Protein AF-0000000079146825 (afdb_homodimer)

Secondary structure (DSSP, 8-state):
--SS--B--GGG--TT-EEEEEETTTTEEEEEE---SS-EE-TTT--EE--HHHHHTTSPPEE-B-S--HHHHHH-SSSSSB-SS---S-HHHHHHHHHHHHHH---S--SSSS-HHHHHHHHHH-EEE---TTS----SSTTHHHHHHSTHHHHHH-S-TT----HHHHHHHHHHHHHHHHHT-TTT-SSEEE--GGGGGG-/--SS--B--GGG--TT-EEEEEETTTTEEEEEE---SS-EE-TTT--EE--HHHHHTTSPPEE-B-S--HHHHHH-SSSSSB-SS---S-HHHHHHHHHHHHHH---S--SSSS-HHHHHHHHHH-EEE---TTS----SSTTHHHHHHSTHHHHHH-S-TT----HHHHHHHHHHHHHHHHHT-TTT-SSEEE--GGGSTT-

Sequence (406 aa):
MGFLSNKIERNEIKAGDHIYTYRVVFAYSHHGIYVGDCGFRRRGSGVVISCLNCFLQNGDLYRFEYGVSKAEFFAKVRGGSCTTATSDDEADTVIHRAMYLLHNGFGNYDVFRNNCEDFALYCKTGLLIVEKEGGSGSGRSGQISSVLGVPVAAILSSPLKFVIPTPVVVTVTAGMYCITRYATDIGVRDDVVKVNVEDLQQKMGFLSNKIERNEIKAGDHIYTYRVVFAYSHHGIYVGDCGFRRRGSGVVISCLNCFLQNGDLYRFEYGVSKAEFFAKVRGGSCTTATSDDEADTVIHRAMYLLHNGFGNYDVFRNNCEDFALYCKTGLLIVEKEGGSGSGRSGQISSVLGVPVAAILSSPLKFVIPTPVVVTVTAGMYCITRYATDIGVRDDVVKVNVEDLQQK

Structure (mmCIF, N/CA/C/O backbone):
data_AF-0000000079146825-model_v1
#
loop_
_entity.id
_entity.type
_entity.pdbx_description
1 polymer 'LRAT domain-containing protein'
#
loop_
_atom_site.group_PDB
_atom_site.id
_atom_site.type_symbol
_atom_site.label_atom_id
_atom_site.label_alt_id
_atom_site.label_comp_id
_atom_site.label_asym_id
_atom_site.label_entity_id
_atom_site.label_seq_id
_atom_site.pdbx_PDB_ins_code
_atom_site.Cartn_x
_atom_site.Cartn_y
_atom_site.Cartn_z
_atom_site.occupancy
_atom_site.B_iso_or_equiv
_atom_site.auth_seq_id
_atom_site.auth_comp_id
_atom_site.auth_asym_id
_atom_site.auth_atom_id
_atom_site.pdbx_PDB_model_num
ATOM 1 N N . MET A 1 1 ? 9.586 25.734 -5.789 1 35.03 1 MET A N 1
ATOM 2 C CA . MET A 1 1 ? 8.203 25.562 -5.348 1 35.03 1 MET A CA 1
ATOM 3 C C . MET A 1 1 ? 7.816 26.641 -4.344 1 35.03 1 MET A C 1
ATOM 5 O O . MET A 1 1 ? 8.531 26.875 -3.367 1 35.03 1 MET A O 1
ATOM 9 N N . GLY A 1 2 ? 7.012 27.562 -4.773 1 42.34 2 GLY A N 1
ATOM 10 C CA . GLY A 1 2 ? 6.848 29 -4.613 1 42.34 2 GLY A CA 1
ATOM 11 C C . GLY A 1 2 ? 6.422 29.406 -3.215 1 42.34 2 GLY A C 1
ATOM 12 O O . GLY A 1 2 ? 6.016 28.562 -2.418 1 42.34 2 GLY A O 1
ATOM 13 N N . PHE A 1 3 ? 6.906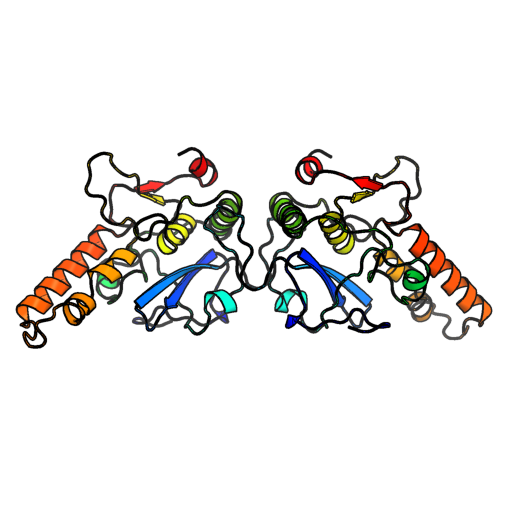 30.641 -2.775 1 52.53 3 PHE A N 1
ATOM 14 C CA . PHE A 1 3 ? 6.688 31.484 -1.61 1 52.53 3 PHE A CA 1
ATOM 15 C C . PHE A 1 3 ? 5.23 31.438 -1.163 1 52.53 3 PHE A C 1
ATOM 17 O O . PHE A 1 3 ? 4.945 31.438 0.036 1 52.53 3 PHE A O 1
ATOM 24 N N . LEU A 1 4 ? 4.27 31.188 -2.207 1 64.12 4 LEU A N 1
ATOM 25 C CA . LEU A 1 4 ? 2.871 31.422 -1.857 1 64.12 4 LEU A CA 1
ATOM 26 C C . LEU A 1 4 ? 2.074 30.109 -1.903 1 64.12 4 LEU A C 1
ATOM 28 O O . LEU A 1 4 ? 1.092 29.953 -1.175 1 64.12 4 LEU A O 1
ATOM 32 N N . SER A 1 5 ? 2.729 29.156 -2.744 1 77.69 5 SER A N 1
ATOM 33 C CA . SER A 1 5 ? 1.891 27.969 -2.877 1 77.69 5 SER A CA 1
ATOM 34 C C . SER A 1 5 ? 2.648 26.703 -2.477 1 77.69 5 SER A C 1
ATOM 36 O O . SER A 1 5 ? 3.826 26.547 -2.807 1 77.69 5 SER A O 1
ATOM 38 N N . ASN A 1 6 ? 2.129 25.844 -1.729 1 91.38 6 ASN A N 1
ATOM 39 C CA . ASN A 1 6 ? 2.693 24.562 -1.334 1 91.38 6 ASN A CA 1
ATOM 40 C C . ASN A 1 6 ? 2.52 23.5 -2.43 1 91.38 6 ASN A C 1
ATOM 42 O O . ASN A 1 6 ? 2.816 22.328 -2.219 1 91.38 6 ASN A O 1
ATOM 46 N N . LYS A 1 7 ? 2.021 23.969 -3.609 1 93.12 7 LYS A N 1
ATOM 47 C CA . LYS A 1 7 ? 1.767 23.031 -4.699 1 93.12 7 LYS A CA 1
ATOM 48 C C . LYS A 1 7 ? 3.068 22.469 -5.25 1 93.12 7 LYS A C 1
ATOM 50 O O . LYS A 1 7 ? 4.047 23.188 -5.434 1 93.12 7 LYS A O 1
ATOM 55 N N . ILE A 1 8 ? 3.125 21.172 -5.484 1 94.88 8 ILE A N 1
ATOM 56 C CA . ILE A 1 8 ? 4.316 20.531 -6.027 1 94.88 8 ILE A CA 1
ATOM 57 C C . ILE A 1 8 ? 3.924 19.609 -7.172 1 94.88 8 ILE A C 1
ATOM 59 O O . ILE A 1 8 ? 2.74 19.328 -7.375 1 94.88 8 ILE A O 1
ATOM 63 N N . GLU A 1 9 ? 4.941 19.203 -7.895 1 92.69 9 GLU A N 1
ATOM 64 C CA . GLU A 1 9 ? 4.742 18.219 -8.945 1 92.69 9 GLU A CA 1
ATOM 65 C C . GLU A 1 9 ? 5.047 16.812 -8.445 1 92.69 9 GLU A C 1
ATOM 67 O O . GLU A 1 9 ? 5.77 16.641 -7.465 1 92.69 9 GLU A O 1
ATOM 72 N N . ARG A 1 10 ? 4.484 15.852 -9.125 1 88.44 10 ARG A N 1
ATOM 73 C CA . ARG A 1 10 ? 4.621 14.453 -8.734 1 88.44 10 ARG A CA 1
ATOM 74 C C . ARG A 1 10 ? 6.086 14.047 -8.656 1 88.44 10 ARG A C 1
ATOM 76 O O . ARG A 1 10 ? 6.465 13.227 -7.82 1 88.44 10 ARG A O 1
ATOM 83 N N . ASN A 1 11 ? 6.895 14.609 -9.523 1 88.12 11 ASN A N 1
ATOM 84 C CA . ASN A 1 11 ? 8.305 14.227 -9.578 1 88.12 11 ASN A CA 1
ATOM 85 C C . ASN A 1 11 ? 9.086 14.812 -8.406 1 88.12 11 ASN A C 1
ATOM 87 O O . ASN A 1 11 ? 10.25 14.469 -8.195 1 88.12 11 ASN A O 1
ATOM 91 N N . GLU A 1 12 ? 8.461 15.648 -7.609 1 92.44 12 GLU A N 1
ATOM 92 C CA . GLU A 1 12 ? 9.141 16.297 -6.488 1 92.44 12 GLU A CA 1
ATOM 93 C C . GLU A 1 12 ? 8.844 15.57 -5.176 1 92.44 12 GLU A C 1
ATOM 95 O O . GLU A 1 12 ? 9.484 15.828 -4.16 1 92.44 12 GLU A O 1
ATOM 100 N N . ILE A 1 13 ? 7.879 14.719 -5.219 1 91.12 13 ILE A N 1
ATOM 101 C CA . ILE A 1 13 ? 7.457 14.062 -3.986 1 91.12 13 ILE A CA 1
ATOM 102 C C . ILE A 1 13 ? 8.461 12.977 -3.609 1 91.12 13 ILE A C 1
ATOM 104 O O . ILE A 1 13 ? 9.008 12.297 -4.484 1 91.12 13 ILE A O 1
ATOM 108 N N . LYS A 1 14 ? 8.75 12.844 -2.316 1 90.19 14 LYS A N 1
ATOM 109 C CA . LYS A 1 14 ? 9.656 11.836 -1.773 1 90.19 14 LYS A CA 1
ATOM 110 C C . LYS A 1 14 ? 8.969 11.008 -0.693 1 90.19 14 LYS A C 1
ATOM 112 O O . LYS A 1 14 ? 8.086 11.508 0.013 1 90.19 14 LYS A O 1
ATOM 117 N N . ALA A 1 15 ? 9.445 9.727 -0.622 1 89.25 15 ALA A N 1
ATOM 118 C CA . ALA A 1 15 ? 8.914 8.883 0.452 1 89.25 15 ALA A CA 1
ATOM 119 C C . ALA A 1 15 ? 9.062 9.57 1.807 1 89.25 15 ALA A C 1
ATOM 121 O O . ALA A 1 15 ? 10.094 10.172 2.1 1 89.25 15 ALA A O 1
ATOM 122 N N . GLY A 1 16 ? 7.996 9.516 2.594 1 93.12 16 GLY A N 1
ATOM 123 C CA . GLY A 1 16 ? 8.008 10.148 3.904 1 93.12 16 GLY A CA 1
ATOM 124 C C . GLY A 1 16 ? 7.375 11.523 3.908 1 93.12 16 GLY A C 1
ATOM 125 O O . GLY A 1 16 ? 7.113 12.094 4.973 1 93.12 16 GLY A O 1
ATOM 126 N N . ASP A 1 17 ? 7.117 12.062 2.746 1 96.06 17 ASP A N 1
ATOM 127 C CA . ASP A 1 17 ? 6.516 13.391 2.672 1 96.06 17 ASP A CA 1
ATOM 128 C C . ASP A 1 17 ? 5.09 13.383 3.219 1 96.06 17 ASP A C 1
ATOM 130 O O . ASP A 1 17 ? 4.332 12.445 2.971 1 96.06 17 ASP A O 1
ATOM 134 N N . HIS A 1 18 ? 4.777 14.43 4.023 1 97.88 18 HIS A N 1
ATOM 135 C CA . HIS A 1 18 ? 3.395 14.789 4.316 1 97.88 18 HIS A CA 1
ATOM 136 C C . HIS A 1 18 ? 2.77 15.562 3.164 1 97.88 18 HIS A C 1
ATOM 138 O O . HIS A 1 18 ? 3.127 16.719 2.924 1 97.88 18 HIS A O 1
ATOM 144 N N . ILE A 1 19 ? 1.828 14.93 2.479 1 96.62 19 ILE A N 1
ATOM 145 C CA . ILE A 1 19 ? 1.201 15.555 1.32 1 96.62 19 ILE A CA 1
ATOM 146 C C . ILE A 1 19 ? -0.271 15.828 1.616 1 96.62 19 ILE A C 1
ATOM 148 O O . ILE A 1 19 ? -0.838 15.266 2.555 1 96.62 19 ILE A O 1
ATOM 152 N N . TYR A 1 20 ? -0.881 16.75 0.874 1 94.69 20 TYR A N 1
ATOM 153 C CA . TYR A 1 20 ? -2.312 17 1.01 1 94.69 20 TYR A CA 1
ATOM 154 C C . TYR A 1 20 ? -2.906 17.5 -0.301 1 94.69 20 TYR A C 1
ATOM 156 O O . TYR A 1 20 ? -2.174 17.797 -1.246 1 94.69 20 TYR A O 1
ATOM 164 N N . THR A 1 21 ? -4.141 17.391 -0.436 1 93.75 21 THR A N 1
ATOM 165 C CA . THR A 1 21 ? -4.926 17.859 -1.566 1 93.75 21 THR A CA 1
ATOM 166 C C . THR A 1 21 ? -6.242 18.469 -1.089 1 93.75 21 THR A C 1
ATOM 168 O O . THR A 1 21 ? -6.754 18.109 -0.029 1 93.75 21 THR A O 1
ATOM 171 N N . TYR A 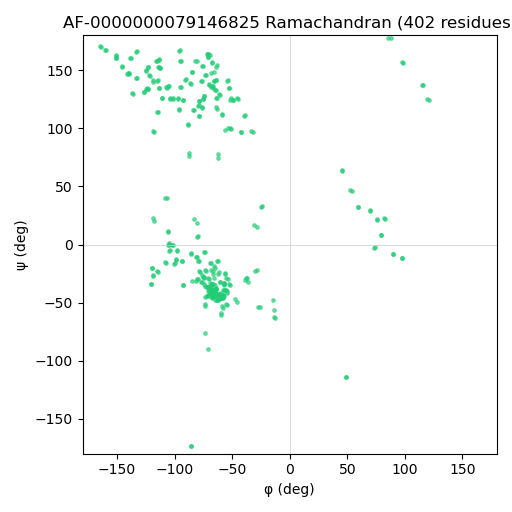1 22 ? -6.66 19.453 -1.813 1 89 22 TYR A N 1
ATOM 172 C CA . TYR A 1 22 ? -7.93 20.078 -1.464 1 89 22 TYR A CA 1
ATOM 173 C C . TYR A 1 22 ? -9.102 19.328 -2.102 1 89 22 TYR A C 1
ATOM 175 O O . TYR A 1 22 ? -9 18.859 -3.234 1 89 22 TYR A O 1
ATOM 183 N N . ARG A 1 23 ? -10.109 19.203 -1.266 1 83.44 23 ARG A N 1
ATOM 184 C CA . ARG A 1 23 ? -11.32 18.547 -1.73 1 83.44 23 ARG A CA 1
ATOM 185 C C . ARG A 1 23 ? -12.5 19.5 -1.745 1 83.44 23 ARG A C 1
ATOM 187 O O . ARG A 1 23 ? -12.531 20.469 -0.981 1 83.44 23 ARG A O 1
ATOM 194 N N . VAL A 1 24 ? -13.539 19.078 -2.619 1 78.19 24 VAL A N 1
ATOM 195 C CA . VAL A 1 24 ? -14.82 19.781 -2.729 1 78.19 24 VAL A CA 1
ATOM 196 C C . VAL A 1 24 ? -14.578 21.281 -2.811 1 78.19 24 VAL A C 1
ATOM 198 O O . VAL A 1 24 ? -15.094 22.047 -1.986 1 78.19 24 VAL A O 1
ATOM 201 N N . VAL A 1 25 ? -13.93 21.75 -3.836 1 72.75 25 VAL A N 1
ATOM 202 C CA . VAL A 1 25 ? -13.656 23.156 -4.141 1 72.75 25 VAL A CA 1
ATOM 203 C C . VAL A 1 25 ? -13.008 23.828 -2.936 1 72.75 25 VAL A C 1
ATOM 205 O O . VAL A 1 25 ? -13.508 24.844 -2.441 1 72.75 25 VAL A O 1
ATOM 208 N N . PHE A 1 26 ? -12.016 23.203 -2.33 1 71.94 26 PHE A N 1
ATOM 209 C CA . PHE A 1 26 ? -11.141 23.75 -1.299 1 71.94 26 PHE A CA 1
ATOM 210 C C . PHE A 1 26 ? -11.859 23.812 0.044 1 71.94 26 PHE A C 1
ATOM 212 O O . PHE A 1 26 ? -11.445 24.547 0.94 1 71.94 26 PHE A O 1
ATOM 219 N N . ALA A 1 27 ? -12.922 23.016 0.206 1 78.25 27 ALA A N 1
ATOM 220 C CA . ALA A 1 27 ? -13.664 23 1.46 1 78.25 27 ALA A CA 1
ATOM 221 C C . ALA A 1 27 ? -12.859 22.344 2.576 1 78.25 27 ALA A C 1
ATOM 223 O O . ALA A 1 27 ? -12.922 22.781 3.73 1 78.25 27 ALA A O 1
ATOM 224 N N . TYR A 1 28 ? -12.18 21.406 2.229 1 83.31 28 TYR A N 1
ATOM 225 C CA . TYR A 1 28 ? -11.305 20.797 3.225 1 83.31 28 TYR A CA 1
ATOM 226 C C . TYR A 1 28 ? -10.07 20.188 2.566 1 83.31 28 TYR A C 1
ATOM 228 O O . TYR A 1 28 ? -10.016 20.062 1.341 1 83.31 28 TYR A O 1
ATOM 236 N N . SER A 1 29 ? -9.094 19.953 3.365 1 89 29 SER A N 1
ATOM 237 C CA . SER A 1 29 ? -7.879 19.297 2.877 1 89 29 SER A CA 1
ATOM 238 C C . SER A 1 29 ? -7.785 17.859 3.363 1 89 29 SER A C 1
ATOM 240 O O . SER A 1 29 ? -8.172 17.562 4.492 1 89 29 SER A O 1
ATOM 242 N N . HIS A 1 30 ? -7.449 17 2.471 1 91.81 30 HIS A N 1
ATOM 243 C CA . HIS A 1 30 ? -7.18 15.602 2.775 1 91.81 30 HIS A CA 1
ATOM 244 C C . HIS A 1 30 ? -5.68 15.328 2.838 1 91.81 30 HIS A C 1
ATOM 246 O O . HIS A 1 30 ? -4.938 15.695 1.921 1 91.81 30 HIS A O 1
ATOM 252 N N . HIS A 1 31 ? -5.211 14.758 3.953 1 94.88 31 HIS A N 1
ATOM 253 C CA . HIS A 1 31 ? -3.787 14.609 4.23 1 94.88 31 HIS A CA 1
ATOM 254 C C . HIS A 1 31 ? -3.375 13.148 4.238 1 94.88 31 HIS A C 1
ATOM 256 O O . HIS A 1 31 ? -4.188 12.266 4.547 1 94.88 31 HIS A O 1
ATOM 262 N N . GLY A 1 32 ? -2.1 12.898 3.916 1 94.75 32 GLY A N 1
ATOM 263 C CA . GLY A 1 32 ? -1.517 11.57 3.963 1 94.75 32 GLY A CA 1
ATOM 264 C C . GLY A 1 32 ? -0 11.578 3.928 1 94.75 32 GLY A C 1
ATOM 265 O O . GLY A 1 32 ? 0.615 12.641 3.789 1 94.75 32 GLY A O 1
ATOM 266 N N . ILE A 1 33 ? 0.61 10.398 4.172 1 95.31 33 ILE A N 1
ATOM 267 C CA . ILE A 1 33 ? 2.049 10.188 4.059 1 95.31 33 ILE A CA 1
ATOM 268 C C . ILE A 1 33 ? 2.361 9.43 2.771 1 95.31 33 ILE A C 1
ATOM 270 O O . ILE A 1 33 ? 1.775 8.375 2.506 1 95.31 33 ILE A O 1
ATOM 274 N N . TYR A 1 34 ? 3.229 10.023 2.02 1 92.31 34 TYR A N 1
ATOM 275 C CA . TYR A 1 34 ? 3.662 9.352 0.802 1 92.31 34 TYR A CA 1
ATOM 276 C C . TYR A 1 34 ? 4.711 8.289 1.109 1 92.31 34 TYR A C 1
ATOM 278 O O . TYR A 1 34 ? 5.77 8.594 1.664 1 92.31 34 TYR A O 1
ATOM 286 N N . VAL A 1 35 ? 4.41 7.066 0.787 1 87.5 35 VAL A N 1
ATOM 287 C CA . VAL A 1 35 ? 5.32 5.988 1.152 1 87.5 35 VAL A CA 1
ATOM 288 C C . VAL A 1 35 ? 6.09 5.52 -0.081 1 87.5 35 VAL A C 1
ATOM 290 O O . VAL A 1 35 ? 6.988 4.68 0.021 1 87.5 35 VAL A O 1
ATOM 293 N N . GLY A 1 36 ? 5.832 6.129 -1.273 1 76.62 36 GLY A N 1
ATOM 294 C CA . GLY A 1 36 ? 6.523 5.766 -2.502 1 76.62 36 GLY A CA 1
ATOM 295 C C . GLY A 1 36 ? 5.602 5.18 -3.555 1 76.62 36 GLY A C 1
ATOM 296 O O . GLY A 1 36 ? 4.547 4.633 -3.23 1 76.62 36 GLY A O 1
ATOM 297 N N . ASP A 1 37 ? 5.82 5.629 -4.816 1 63.34 37 ASP A N 1
ATOM 298 C CA . ASP A 1 37 ? 5.039 5.098 -5.93 1 63.34 37 ASP A CA 1
ATOM 299 C C . ASP A 1 37 ? 5.227 3.59 -6.066 1 63.34 37 ASP A C 1
ATOM 301 O O . ASP A 1 37 ? 4.254 2.85 -6.234 1 63.34 37 ASP A O 1
ATOM 305 N N . CYS A 1 38 ? 6.543 3.326 -6.297 1 58.41 38 CYS A N 1
ATOM 306 C CA . CYS A 1 38 ? 6.867 1.956 -6.672 1 58.41 38 CYS A CA 1
ATOM 307 C C . CYS A 1 38 ? 6.988 1.066 -5.441 1 58.41 38 CYS A C 1
ATOM 309 O O . CYS A 1 38 ? 7.531 -0.037 -5.516 1 58.41 38 CYS A O 1
ATOM 311 N N . GLY A 1 39 ? 6.355 1.521 -4.316 1 62.41 39 GLY A N 1
ATOM 312 C CA . GLY A 1 39 ? 6.133 0.417 -3.398 1 62.41 39 GLY A CA 1
ATOM 313 C C . GLY A 1 39 ? 6.797 0.621 -2.049 1 62.41 39 GLY A C 1
ATOM 314 O O . GLY A 1 39 ? 7.75 1.391 -1.93 1 62.41 39 GLY A O 1
ATOM 315 N N . PHE A 1 40 ? 6.16 0.566 -1.077 1 65.12 40 PHE A N 1
ATOM 316 C CA . PHE A 1 40 ? 6.699 0.461 0.273 1 65.12 40 PHE A CA 1
ATOM 317 C C . PHE A 1 40 ? 7.184 -0.956 0.554 1 65.12 40 PHE A C 1
ATOM 319 O O . PHE A 1 40 ? 6.551 -1.929 0.136 1 65.12 40 PHE A O 1
ATOM 326 N N . ARG A 1 41 ? 8.562 -1.045 0.807 1 64.25 41 ARG A N 1
ATOM 327 C CA . ARG A 1 41 ? 9.133 -2.309 1.258 1 64.25 41 ARG A CA 1
ATOM 328 C C . ARG A 1 41 ? 9.672 -2.189 2.68 1 64.25 41 ARG A C 1
ATOM 330 O O . ARG A 1 41 ? 10.43 -1.265 2.986 1 64.25 41 ARG A O 1
ATOM 337 N N . ARG A 1 42 ? 9 -2.918 3.539 1 62.69 42 ARG A N 1
ATOM 338 C CA . ARG A 1 42 ? 9.703 -3.041 4.812 1 62.69 42 ARG A CA 1
ATOM 339 C C . ARG A 1 42 ? 11.031 -3.771 4.645 1 62.69 42 ARG A C 1
ATOM 341 O O . ARG A 1 42 ? 11.086 -4.816 3.994 1 62.69 42 ARG A O 1
ATOM 348 N N . ARG A 1 43 ? 12.023 -3.145 5.098 1 62.41 43 ARG A N 1
ATOM 349 C CA . ARG A 1 43 ? 13.352 -3.738 4.988 1 62.41 43 ARG A CA 1
ATOM 350 C C . ARG A 1 43 ? 13.352 -5.18 5.488 1 62.41 43 ARG A C 1
ATOM 352 O O . ARG A 1 43 ? 12.859 -5.461 6.586 1 62.41 43 ARG A O 1
ATOM 359 N N . GLY A 1 44 ? 13.789 -6.07 4.648 1 67.31 44 GLY A N 1
ATOM 360 C CA . GLY A 1 44 ? 13.984 -7.461 5.027 1 67.31 44 GLY A CA 1
ATOM 361 C C . GLY A 1 44 ? 12.75 -8.32 4.812 1 67.31 44 GLY A C 1
ATOM 362 O O . GLY A 1 44 ? 12.789 -9.539 5.008 1 67.31 44 GLY A O 1
ATOM 363 N N . SER A 1 45 ? 11.656 -7.684 4.488 1 72.81 45 SER A N 1
ATOM 364 C CA . SER A 1 45 ? 10.445 -8.492 4.355 1 72.81 45 SER A CA 1
ATOM 365 C C . SER A 1 45 ? 10.453 -9.289 3.053 1 72.81 45 SER A C 1
ATOM 367 O O . SER A 1 45 ? 9.867 -10.367 2.979 1 72.81 45 SER A O 1
ATOM 369 N N . GLY A 1 46 ? 11.102 -8.844 2.039 1 80.81 46 GLY A N 1
ATOM 370 C CA . GLY A 1 46 ? 11.07 -9.453 0.719 1 80.81 46 GLY A CA 1
ATOM 371 C C . GLY A 1 46 ? 9.773 -9.211 -0.023 1 80.81 46 GLY A C 1
ATOM 372 O O . GLY A 1 46 ? 9.578 -9.711 -1.133 1 80.81 46 GLY A O 1
ATOM 373 N N . VAL A 1 47 ? 8.844 -8.531 0.629 1 87.62 47 VAL A N 1
ATOM 374 C CA . VAL A 1 47 ? 7.543 -8.227 0.048 1 87.62 47 VAL A CA 1
ATOM 375 C C . VAL A 1 47 ? 7.41 -6.723 -0.159 1 87.62 47 VAL A C 1
ATOM 377 O O . VAL A 1 47 ? 7.816 -5.934 0.698 1 87.62 47 VAL A O 1
ATOM 380 N N . VAL A 1 48 ? 6.926 -6.344 -1.312 1 83.06 48 VAL A N 1
ATOM 381 C CA . VAL A 1 48 ? 6.789 -4.934 -1.657 1 83.06 48 VAL A CA 1
ATOM 382 C C . VAL A 1 48 ? 5.332 -4.625 -2.002 1 83.06 48 VAL A C 1
ATOM 384 O O . VAL A 1 48 ? 4.66 -5.422 -2.654 1 83.06 48 VAL A O 1
ATOM 387 N N . ILE A 1 49 ? 4.828 -3.531 -1.449 1 83 49 ILE A N 1
ATOM 388 C CA . ILE A 1 49 ? 3.531 -3.033 -1.896 1 83 49 ILE A CA 1
ATOM 389 C C . ILE A 1 49 ? 3.732 -1.92 -2.922 1 83 49 ILE A C 1
ATOM 391 O O . ILE A 1 49 ? 4.578 -1.041 -2.738 1 83 49 ILE A O 1
ATOM 395 N N . SER A 1 50 ? 3.121 -2.078 -4.066 1 79.75 50 SER A N 1
ATOM 396 C CA . SER A 1 50 ? 3.285 -1.126 -5.16 1 79.75 50 SER A CA 1
ATOM 397 C C . SER A 1 50 ? 1.959 -0.851 -5.863 1 79.75 50 SER A C 1
ATOM 399 O O . SER A 1 50 ? 0.978 -1.564 -5.645 1 79.75 50 SER A O 1
ATOM 401 N N . CYS A 1 51 ? 1.897 0.239 -6.566 1 75.88 51 CYS A N 1
ATOM 402 C CA . CYS A 1 51 ? 0.712 0.472 -7.387 1 75.88 51 CYS A CA 1
ATOM 403 C C . CYS A 1 51 ? 0.683 -0.468 -8.586 1 75.88 51 CYS A C 1
ATOM 405 O O . CYS A 1 51 ? 1.708 -1.041 -8.953 1 75.88 51 CYS A O 1
ATOM 407 N N . LEU A 1 52 ? -0.543 -0.544 -9.172 1 82.69 52 LEU A N 1
ATOM 408 C CA . LEU A 1 52 ? -0.747 -1.499 -10.258 1 82.69 52 LEU A CA 1
ATOM 409 C C . LEU A 1 52 ? 0.123 -1.151 -11.461 1 82.69 52 LEU A C 1
ATOM 411 O O . LEU A 1 52 ? 0.699 -2.039 -12.094 1 82.69 52 LEU A O 1
ATOM 415 N N . ASN A 1 53 ? 0.3 0.119 -11.75 1 79.62 53 ASN A N 1
ATOM 416 C CA . ASN A 1 53 ? 1.094 0.534 -12.898 1 79.62 53 ASN A CA 1
ATOM 417 C C . ASN A 1 53 ? 2.562 0.158 -12.734 1 79.62 53 ASN A C 1
ATOM 419 O O . ASN A 1 53 ? 3.199 -0.316 -13.68 1 79.62 53 ASN A O 1
ATOM 423 N N . CYS A 1 54 ? 3.08 0.359 -11.555 1 78.44 54 CYS A N 1
ATOM 424 C CA . CYS A 1 54 ? 4.469 0.005 -11.289 1 78.44 54 CYS A CA 1
ATOM 425 C C . CYS A 1 54 ? 4.668 -1.505 -11.336 1 78.44 54 CYS A C 1
ATOM 427 O O . CYS A 1 54 ? 5.691 -1.988 -11.812 1 78.44 54 CYS A O 1
ATOM 429 N N . PHE A 1 55 ? 3.707 -2.229 -10.82 1 87.69 55 PHE A N 1
ATOM 430 C CA . PHE A 1 55 ? 3.75 -3.686 -10.852 1 87.69 55 PHE A CA 1
ATOM 431 C C . PHE A 1 55 ? 3.777 -4.195 -12.281 1 87.69 55 PHE A C 1
ATOM 433 O O . PHE A 1 55 ? 4.574 -5.074 -12.617 1 87.69 55 PHE A O 1
ATOM 440 N N . LEU A 1 56 ? 2.928 -3.623 -13.133 1 89.06 56 LEU A N 1
ATOM 441 C CA . LEU A 1 56 ? 2.766 -4.117 -14.492 1 89.06 56 LEU A CA 1
ATOM 442 C C . LEU A 1 56 ? 3.889 -3.613 -15.391 1 89.06 56 LEU A C 1
ATOM 444 O O . LEU A 1 56 ? 4.258 -4.277 -16.359 1 89.06 56 LEU A O 1
ATOM 448 N N . GLN A 1 57 ? 4.402 -2.381 -15.016 1 83 57 GLN A N 1
ATOM 449 C CA . GLN A 1 57 ? 5.328 -1.694 -15.914 1 83 57 GLN A CA 1
ATOM 450 C C . GLN A 1 57 ? 4.781 -1.646 -17.344 1 83 57 GLN A C 1
ATOM 452 O O . GLN A 1 57 ? 3.705 -1.096 -17.578 1 83 57 GLN A O 1
ATOM 457 N N . ASN A 1 58 ? 5.371 -2.293 -18.312 1 83.56 58 ASN A N 1
ATOM 458 C CA . ASN A 1 58 ? 4.895 -2.264 -19.688 1 83.56 58 ASN A CA 1
ATOM 459 C C . ASN A 1 58 ? 4.219 -3.576 -20.078 1 83.56 58 ASN A C 1
ATOM 461 O O . ASN A 1 58 ? 3.973 -3.828 -21.25 1 83.56 58 ASN A O 1
ATOM 465 N N . GLY A 1 59 ? 3.971 -4.367 -19.109 1 89.12 59 GLY A N 1
ATOM 466 C CA . GLY A 1 59 ? 3.389 -5.664 -19.406 1 89.12 59 GLY A CA 1
ATOM 467 C C . GLY A 1 59 ? 1.878 -5.688 -19.266 1 89.12 59 GLY A C 1
ATOM 468 O O . GLY A 1 59 ? 1.286 -4.758 -18.719 1 89.12 59 GLY A O 1
ATOM 469 N N . ASP A 1 60 ? 1.255 -6.766 -19.797 1 91.88 60 ASP A N 1
ATOM 470 C CA . ASP A 1 60 ? -0.184 -6.988 -19.688 1 91.88 60 ASP A CA 1
ATOM 471 C C . ASP A 1 60 ? -0.549 -7.59 -18.328 1 91.88 60 ASP A C 1
ATOM 473 O O . ASP A 1 60 ? 0.312 -8.125 -17.641 1 91.88 60 ASP A O 1
ATOM 477 N N . LEU A 1 61 ? -1.813 -7.391 -18 1 94.25 61 LEU A N 1
ATOM 478 C CA . LEU A 1 61 ? -2.363 -7.895 -16.75 1 94.25 61 LEU A CA 1
ATOM 479 C C . LEU A 1 61 ? -2.986 -9.273 -16.938 1 94.25 61 LEU A C 1
ATOM 481 O O . LEU A 1 61 ? -3.805 -9.469 -17.844 1 94.25 61 LEU A O 1
ATOM 485 N N . TYR A 1 62 ? -2.555 -10.234 -16.172 1 95.12 62 TYR A N 1
ATOM 486 C CA . TYR A 1 62 ? -3.115 -11.578 -16.188 1 95.12 62 TYR A CA 1
ATOM 487 C C . TYR A 1 62 ? -3.617 -11.984 -14.812 1 95.12 62 TYR A C 1
ATOM 489 O O . TYR A 1 62 ? -3.117 -11.5 -13.797 1 95.12 62 TYR A O 1
ATOM 497 N N . ARG A 1 63 ? -4.578 -12.844 -14.797 1 96.94 63 ARG A N 1
ATOM 498 C CA . ARG A 1 63 ? -5.078 -13.422 -13.555 1 96.94 63 ARG A CA 1
ATOM 499 C C . ARG A 1 63 ? -4.715 -14.906 -13.453 1 96.94 63 ARG A C 1
ATOM 501 O O . ARG A 1 63 ? -4.945 -15.672 -14.391 1 96.94 63 ARG A O 1
ATOM 508 N N . PHE A 1 64 ? -4.086 -15.258 -12.359 1 96.56 64 PHE A N 1
ATOM 509 C CA . PHE A 1 64 ? -3.74 -16.656 -12.102 1 96.56 64 PHE A CA 1
ATOM 510 C C . PHE A 1 64 ? -4.988 -17.469 -11.805 1 96.56 64 PHE A C 1
ATOM 512 O O . PHE A 1 64 ? -5.875 -17.016 -11.07 1 96.56 64 PHE A O 1
ATOM 519 N N . GLU A 1 65 ? -5.094 -18.688 -12.352 1 95.31 65 GLU A N 1
ATOM 520 C CA . GLU A 1 65 ? -6.305 -19.484 -12.227 1 95.31 65 GLU A CA 1
ATOM 521 C C . GLU A 1 65 ? -6.102 -20.625 -11.234 1 95.31 65 GLU A C 1
ATOM 523 O O . GLU A 1 65 ? -5.066 -21.297 -11.25 1 95.31 65 GLU A O 1
ATOM 528 N N . TYR A 1 66 ? -7.105 -20.797 -10.406 1 96.38 66 TYR A N 1
ATOM 529 C CA . TYR A 1 66 ? -7.086 -21.844 -9.398 1 96.38 66 TYR A CA 1
ATOM 530 C C . TYR A 1 66 ? -8.141 -22.906 -9.703 1 96.38 66 TYR A C 1
ATOM 532 O O . TYR A 1 66 ? -9.156 -22.625 -10.328 1 96.38 66 TYR A O 1
ATOM 540 N N . GLY A 1 67 ? -7.867 -24.109 -9.258 1 95.62 67 GLY A N 1
ATOM 541 C CA . GLY A 1 67 ? -8.828 -25.188 -9.359 1 95.62 67 GLY A CA 1
ATOM 542 C C . GLY A 1 67 ? -9.055 -25.656 -10.789 1 95.62 67 GLY A C 1
ATOM 543 O O . GLY A 1 67 ? -10.156 -26.078 -11.141 1 95.62 67 GLY A O 1
ATOM 544 N N . VAL A 1 68 ? -8.094 -25.531 -11.609 1 94.44 68 VAL A N 1
ATOM 545 C CA . VAL A 1 68 ? -8.266 -25.953 -13 1 94.44 68 VAL A CA 1
ATOM 546 C C . VAL A 1 68 ? -8.211 -27.484 -13.086 1 94.44 68 VAL A C 1
ATOM 548 O O . VAL A 1 68 ? -7.586 -28.141 -12.242 1 94.44 68 VAL A O 1
ATOM 551 N N . SER A 1 69 ? -8.859 -27.969 -14.094 1 94.38 69 SER A N 1
ATOM 552 C CA . SER A 1 69 ? -8.781 -29.422 -14.32 1 94.38 69 SER A CA 1
ATOM 553 C C . SER A 1 69 ? -7.395 -29.812 -14.82 1 94.38 69 SER A C 1
ATOM 555 O O . SER A 1 69 ? -6.625 -28.969 -15.281 1 94.38 69 SER A O 1
ATOM 557 N N . LYS A 1 70 ? -7.082 -31.125 -14.688 1 92.12 70 LYS A N 1
ATOM 558 C CA . LYS A 1 70 ? -5.824 -31.656 -15.203 1 92.12 70 LYS A CA 1
ATOM 559 C C . LYS A 1 70 ? -5.656 -31.312 -16.688 1 92.12 70 LYS A C 1
ATOM 561 O O . LYS A 1 70 ? -4.57 -30.922 -17.125 1 92.12 70 LYS A O 1
ATOM 566 N N . ALA A 1 71 ? -6.715 -31.438 -17.391 1 91.31 71 ALA A N 1
ATOM 567 C CA . ALA A 1 71 ? -6.691 -31.188 -18.828 1 91.31 71 ALA A CA 1
ATOM 568 C C . ALA A 1 71 ? -6.355 -29.719 -19.125 1 91.31 71 ALA A C 1
ATOM 570 O O . ALA A 1 71 ? -5.535 -29.422 -20 1 91.31 71 ALA A O 1
ATOM 571 N N . GLU A 1 72 ? -6.969 -28.859 -18.359 1 90.75 72 GLU A N 1
ATOM 572 C CA . GLU A 1 72 ? -6.715 -27.422 -18.531 1 90.75 72 GLU A CA 1
ATOM 573 C C . GLU A 1 72 ? -5.285 -27.078 -18.141 1 90.75 72 GLU A C 1
ATOM 575 O O . GLU A 1 72 ? -4.648 -26.234 -18.781 1 90.75 72 GLU A O 1
ATOM 580 N N . PHE A 1 73 ? -4.82 -27.688 -17.109 1 90.56 73 PHE A N 1
ATOM 581 C CA . PHE A 1 73 ? -3.457 -27.469 -16.641 1 90.56 73 PHE A CA 1
ATOM 582 C C . PHE A 1 73 ? -2.449 -27.797 -17.734 1 90.56 73 PHE A C 1
ATOM 584 O O . PHE A 1 73 ? -1.546 -27.016 -18.016 1 90.56 73 PHE A O 1
ATOM 591 N N . PHE A 1 74 ? -2.666 -28.891 -18.422 1 87.06 74 PHE A N 1
ATOM 592 C CA . PHE A 1 74 ? -1.722 -29.344 -19.438 1 87.06 74 PHE A CA 1
ATOM 593 C C . PHE A 1 74 ? -1.877 -28.547 -20.719 1 87.06 74 PHE A C 1
ATOM 595 O O . PHE A 1 74 ? -0.936 -28.453 -21.516 1 87.06 74 PHE A O 1
ATOM 602 N N . ALA A 1 75 ? -3.055 -28 -20.875 1 85.88 75 ALA A N 1
ATOM 603 C CA . ALA A 1 75 ? -3.301 -27.219 -22.078 1 85.88 75 ALA A CA 1
ATOM 604 C C . ALA A 1 75 ? -2.559 -25.891 -22.031 1 85.88 75 ALA A C 1
ATOM 606 O O . ALA A 1 75 ? -2.34 -25.25 -23.062 1 85.88 75 ALA A O 1
ATOM 607 N N . LYS A 1 76 ? -2.281 -25.531 -20.781 1 83.19 76 LYS A N 1
ATOM 608 C CA . LYS A 1 76 ? -1.527 -24.281 -20.656 1 83.19 76 LYS A CA 1
ATOM 609 C C . LYS A 1 76 ? -0.064 -24.484 -21.031 1 83.19 76 LYS A C 1
ATOM 611 O O . LYS A 1 76 ? 0.567 -25.453 -20.609 1 83.19 76 LYS A O 1
ATOM 616 N N . VAL A 1 77 ? 0.434 -23.703 -21.953 1 72.5 77 VAL A N 1
ATOM 617 C CA . VAL A 1 77 ? 1.766 -23.859 -22.531 1 72.5 77 VAL A CA 1
ATOM 618 C C . VAL A 1 77 ? 2.818 -23.391 -21.531 1 72.5 77 VAL A C 1
ATOM 620 O O . VAL A 1 77 ? 3.887 -24 -21.406 1 72.5 77 VAL A O 1
ATOM 623 N N . ARG A 1 78 ? 2.48 -22.438 -20.812 1 76.38 78 ARG A N 1
ATOM 624 C CA . ARG A 1 78 ? 3.488 -21.875 -19.922 1 76.38 78 ARG A CA 1
ATOM 625 C C . ARG A 1 78 ? 3.102 -22.078 -18.469 1 76.38 78 ARG A C 1
ATOM 627 O O . ARG A 1 78 ? 1.928 -21.969 -18.109 1 76.38 78 ARG A O 1
ATOM 634 N N . GLY A 1 79 ? 4.121 -22.391 -17.688 1 79.38 79 GLY A N 1
ATOM 635 C CA . GLY A 1 79 ? 3.918 -22.484 -16.25 1 79.38 79 GLY A CA 1
ATOM 636 C C . GLY A 1 79 ? 3.662 -21.141 -15.594 1 79.38 79 GLY A C 1
ATOM 637 O O . GLY A 1 79 ? 3.816 -20.094 -16.234 1 79.38 79 GLY A O 1
ATOM 638 N N . GLY A 1 80 ? 3.125 -21.203 -14.375 1 87.56 80 GLY A N 1
ATOM 639 C CA . GLY A 1 80 ? 2.928 -19.984 -13.602 1 87.56 80 GLY A CA 1
ATOM 640 C C . GLY A 1 80 ? 1.656 -19.25 -13.961 1 87.56 80 GLY A C 1
ATOM 641 O O . GLY A 1 80 ? 1.594 -18.016 -13.852 1 87.56 80 GLY A O 1
ATOM 642 N N . SER A 1 81 ? 0.722 -20 -14.547 1 91.81 81 SER A N 1
ATOM 643 C CA . SER A 1 81 ? -0.508 -19.328 -14.969 1 91.81 81 SER A CA 1
ATOM 644 C C . SER A 1 81 ? -1.725 -19.922 -14.266 1 91.81 81 SER A C 1
ATOM 646 O O . SER A 1 81 ? -2.797 -19.312 -14.25 1 91.81 81 SER A O 1
ATOM 648 N N . CYS A 1 82 ? -1.518 -21.141 -13.781 1 92.81 82 CYS A N 1
ATOM 649 C CA . CYS A 1 82 ? -2.646 -21.797 -13.133 1 92.81 82 CYS A CA 1
ATOM 650 C C . CYS A 1 82 ? -2.17 -22.906 -12.211 1 92.81 82 CYS A C 1
ATOM 652 O O . CYS A 1 82 ? -0.98 -23.234 -12.18 1 92.81 82 CYS A O 1
ATOM 654 N N . THR A 1 83 ? -3.016 -23.391 -11.406 1 94 83 THR A N 1
ATOM 655 C CA . THR A 1 83 ? -2.787 -24.531 -10.523 1 94 83 THR A CA 1
ATOM 656 C C . THR A 1 83 ? -4.066 -25.359 -10.352 1 94 83 THR A C 1
ATOM 658 O O . THR A 1 83 ? -5.168 -24.828 -10.484 1 94 83 THR A O 1
ATOM 661 N N . THR A 1 84 ? -3.895 -26.578 -10.086 1 94.5 84 THR A N 1
ATOM 662 C CA . THR A 1 84 ? -5.039 -27.438 -9.812 1 94.5 84 THR A CA 1
ATOM 663 C C . THR A 1 84 ? -5.531 -27.234 -8.383 1 94.5 84 THR A C 1
ATOM 665 O O . THR A 1 84 ? -6.633 -27.656 -8.031 1 94.5 84 THR A O 1
ATOM 668 N N . ALA A 1 85 ? -4.762 -26.609 -7.57 1 94.56 85 ALA A N 1
ATOM 669 C CA . ALA A 1 85 ? -5.176 -26.312 -6.199 1 94.56 85 ALA A CA 1
ATOM 670 C C . ALA A 1 85 ? -6.367 -25.359 -6.184 1 94.56 85 ALA A C 1
ATOM 672 O O . ALA A 1 85 ? -6.441 -24.438 -6.996 1 94.56 85 ALA A O 1
ATOM 673 N N . THR A 1 86 ? -7.281 -25.594 -5.258 1 94.56 86 THR A N 1
ATOM 674 C CA . THR A 1 86 ? -8.406 -24.688 -5.086 1 94.56 86 THR A CA 1
ATOM 675 C C . THR A 1 86 ? -8.023 -23.516 -4.168 1 94.56 86 THR A C 1
ATOM 677 O O . THR A 1 86 ? -7.051 -23.625 -3.41 1 94.56 86 THR A O 1
ATOM 680 N N . SER A 1 87 ? -8.57 -22.422 -4.387 1 93.25 87 SER A N 1
ATOM 681 C CA . SER A 1 87 ? -8.461 -21.266 -3.512 1 93.25 87 SER A CA 1
ATOM 682 C C . SER A 1 87 ? -9.828 -20.844 -2.967 1 93.25 87 SER A C 1
ATOM 684 O O . SER A 1 87 ? -10.555 -20.094 -3.611 1 93.25 87 SER A O 1
ATOM 686 N N . ASP A 1 88 ? -10.117 -21.281 -1.757 1 92.44 88 ASP A N 1
ATOM 687 C CA . ASP A 1 88 ? -11.445 -21.109 -1.186 1 92.44 88 ASP A CA 1
ATOM 688 C C . ASP A 1 88 ? -11.445 -20 -0.13 1 92.44 88 ASP A C 1
ATOM 690 O O . ASP A 1 88 ? -12.492 -19.656 0.417 1 92.44 88 ASP A O 1
ATOM 694 N N . ASP A 1 89 ? -10.312 -19.5 0.15 1 95.06 89 ASP A N 1
ATOM 695 C CA . ASP A 1 89 ? -10.242 -18.469 1.184 1 95.06 89 ASP A CA 1
ATOM 696 C C . ASP A 1 89 ? -10.82 -17.141 0.687 1 95.06 89 ASP A C 1
ATOM 698 O O . ASP A 1 89 ? -10.703 -16.812 -0.494 1 95.06 89 ASP A O 1
ATOM 702 N N . GLU A 1 90 ? -11.422 -16.469 1.603 1 94.88 90 GLU A N 1
ATOM 703 C CA . GLU A 1 90 ? -12.023 -15.172 1.283 1 94.88 90 GLU A CA 1
ATOM 704 C C . GLU A 1 90 ? -10.961 -14.133 0.944 1 94.88 90 GLU A C 1
ATOM 706 O O . GLU A 1 90 ? -9.828 -14.219 1.427 1 94.88 90 GLU A O 1
ATOM 711 N N . ALA A 1 91 ? -11.422 -13.125 0.195 1 92.25 91 ALA A N 1
ATOM 712 C CA . ALA A 1 91 ? -10.516 -12.055 -0.218 1 92.25 91 ALA A CA 1
ATOM 713 C C . ALA A 1 91 ? -9.844 -11.406 0.99 1 92.25 91 ALA A C 1
ATOM 715 O O . ALA A 1 91 ? -8.648 -11.125 0.962 1 92.25 91 ALA A O 1
ATOM 716 N N . ASP A 1 92 ? -10.594 -11.242 2.055 1 87.62 92 ASP A N 1
ATOM 717 C CA . ASP A 1 92 ? -10.055 -10.594 3.248 1 87.62 92 ASP A CA 1
ATOM 718 C C . ASP A 1 92 ? -8.93 -11.422 3.857 1 87.62 92 ASP A C 1
ATOM 720 O O . ASP A 1 92 ? -7.941 -10.867 4.352 1 87.62 92 ASP A O 1
ATOM 724 N N . THR A 1 93 ? -9.133 -12.711 3.816 1 93.06 93 THR A N 1
ATOM 725 C CA . THR A 1 93 ? -8.102 -13.609 4.348 1 93.06 93 THR A CA 1
ATOM 726 C C . THR A 1 93 ? -6.84 -13.539 3.496 1 93.06 93 THR A C 1
ATOM 728 O O . THR A 1 93 ? -5.73 -13.469 4.027 1 93.06 93 THR A O 1
ATOM 731 N N . VAL A 1 94 ? -7.047 -13.547 2.207 1 95.06 94 VAL A N 1
ATOM 732 C CA . VAL A 1 94 ? -5.934 -13.477 1.269 1 95.06 94 VAL A CA 1
ATOM 733 C C . VAL A 1 94 ? -5.164 -12.172 1.473 1 95.06 94 VAL A C 1
ATOM 735 O O . VAL A 1 94 ? -3.934 -12.18 1.571 1 95.06 94 VAL A O 1
ATOM 738 N N . ILE A 1 95 ? -5.859 -11.094 1.581 1 90.25 95 ILE A N 1
ATOM 739 C CA . ILE A 1 95 ? -5.258 -9.773 1.751 1 90.25 95 ILE A CA 1
ATOM 740 C C . ILE A 1 95 ? -4.562 -9.695 3.107 1 90.25 95 ILE A C 1
ATOM 742 O O . ILE A 1 95 ? -3.479 -9.125 3.225 1 90.25 95 ILE A O 1
ATOM 746 N N . HIS A 1 96 ? -5.195 -10.281 4.102 1 88.19 96 HIS A N 1
ATOM 747 C CA . HIS A 1 96 ? -4.574 -10.305 5.422 1 88.19 96 HIS A CA 1
ATOM 748 C C . HIS A 1 96 ? -3.211 -10.992 5.371 1 88.19 96 HIS A C 1
ATOM 750 O O . HIS A 1 96 ? -2.238 -10.484 5.938 1 88.19 96 HIS A O 1
ATOM 756 N N . ARG A 1 97 ? -3.125 -12.102 4.727 1 91.94 97 ARG A N 1
ATOM 757 C CA . ARG A 1 97 ? -1.854 -12.805 4.609 1 91.94 97 ARG A CA 1
ATOM 758 C C . ARG A 1 97 ? -0.81 -11.945 3.906 1 91.94 97 ARG A C 1
ATOM 760 O O . ARG A 1 97 ? 0.333 -11.852 4.359 1 91.94 97 ARG A O 1
ATOM 767 N N . ALA A 1 98 ? -1.237 -11.305 2.795 1 91.06 98 ALA A N 1
ATOM 768 C CA . ALA A 1 98 ? -0.324 -10.461 2.031 1 91.06 98 ALA A CA 1
ATOM 769 C C . ALA A 1 98 ? 0.203 -9.312 2.887 1 91.06 98 ALA A C 1
ATOM 771 O O . ALA A 1 98 ? 1.41 -9.07 2.934 1 91.06 98 ALA A O 1
ATOM 772 N N . MET A 1 99 ? -0.703 -8.656 3.609 1 83.94 99 MET A N 1
ATOM 773 C CA . MET A 1 99 ? -0.333 -7.492 4.41 1 83.94 99 MET A CA 1
ATOM 774 C C . MET A 1 99 ? 0.506 -7.906 5.613 1 83.94 99 MET A C 1
ATOM 776 O O . MET A 1 99 ? 1.418 -7.184 6.02 1 83.94 99 MET A O 1
ATOM 780 N N . TYR A 1 100 ? 0.119 -9.016 6.203 1 85.12 100 TYR A N 1
ATOM 781 C CA . TYR A 1 100 ? 0.916 -9.531 7.309 1 85.12 100 TYR A CA 1
ATOM 782 C C . TYR A 1 100 ? 2.352 -9.797 6.871 1 85.12 100 TYR A C 1
ATOM 784 O O . TYR A 1 100 ? 3.297 -9.438 7.578 1 85.12 100 TYR A O 1
ATOM 792 N N . LEU A 1 101 ? 2.51 -10.367 5.742 1 88.5 101 LEU A N 1
ATOM 793 C CA . LEU A 1 101 ? 3.836 -10.719 5.25 1 88.5 101 LEU A CA 1
ATOM 794 C C . LEU A 1 101 ? 4.59 -9.484 4.781 1 88.5 101 LEU A C 1
ATOM 796 O O . LEU A 1 101 ? 5.824 -9.461 4.785 1 88.5 101 LEU A O 1
ATOM 800 N N . LEU A 1 102 ? 3.832 -8.469 4.332 1 84.19 102 LEU A N 1
ATOM 801 C CA . LEU A 1 102 ? 4.453 -7.18 4.031 1 84.19 102 LEU A CA 1
ATOM 802 C C . LEU A 1 102 ? 5.188 -6.633 5.25 1 84.19 102 LEU A C 1
ATOM 804 O O . LEU A 1 102 ? 6.273 -6.062 5.125 1 84.19 102 LEU A O 1
ATOM 808 N N . HIS A 1 103 ? 4.621 -6.941 6.391 1 77.81 103 HIS A N 1
ATOM 809 C CA . HIS A 1 103 ? 5.168 -6.379 7.621 1 77.81 103 HIS A CA 1
ATOM 810 C C . HIS A 1 103 ? 6.191 -7.324 8.25 1 77.81 103 HIS A C 1
ATOM 812 O O . HIS A 1 103 ? 7.18 -6.871 8.836 1 77.81 103 HIS A O 1
ATOM 818 N N . ASN A 1 104 ? 5.926 -8.594 8.102 1 80.75 104 ASN A N 1
ATOM 819 C CA . ASN A 1 104 ? 6.715 -9.555 8.859 1 80.75 104 ASN A CA 1
ATOM 820 C C . ASN A 1 104 ? 7.688 -10.32 7.965 1 80.75 104 ASN A C 1
ATOM 822 O O . ASN A 1 104 ? 8.617 -10.961 8.461 1 80.75 104 ASN A O 1
ATOM 826 N N . GLY A 1 105 ? 7.418 -10.227 6.734 1 85.69 105 GLY A N 1
ATOM 827 C CA . GLY A 1 105 ? 8.344 -10.867 5.812 1 85.69 105 GLY A CA 1
ATOM 828 C C . GLY A 1 105 ? 7.875 -12.234 5.355 1 85.69 105 GLY A C 1
ATOM 829 O O . GLY A 1 105 ? 7.09 -12.891 6.043 1 85.69 105 GLY A O 1
ATOM 830 N N . PHE A 1 106 ? 8.375 -12.656 4.172 1 86.69 106 PHE A N 1
ATOM 831 C CA . PHE A 1 106 ? 8.078 -13.961 3.604 1 86.69 106 PHE A CA 1
ATOM 832 C C . PHE A 1 106 ? 9.344 -14.797 3.461 1 86.69 106 PHE A C 1
ATOM 834 O O . PHE A 1 106 ? 9.406 -15.703 2.631 1 86.69 106 PHE A O 1
ATOM 841 N N . GLY A 1 107 ? 10.375 -14.438 4.215 1 79.38 107 GLY A N 1
ATOM 842 C CA . GLY A 1 107 ? 11.625 -15.18 4.168 1 79.38 107 GLY A CA 1
ATOM 843 C C . GLY A 1 107 ? 12.57 -14.688 3.092 1 79.38 107 GLY A C 1
ATOM 844 O O . GLY A 1 107 ? 12.25 -13.75 2.354 1 79.38 107 GLY A O 1
ATOM 845 N N . ASN A 1 108 ? 13.727 -15.328 3.066 1 77.12 108 ASN A N 1
ATOM 846 C CA . ASN A 1 108 ? 14.742 -14.922 2.104 1 77.12 108 ASN A CA 1
ATOM 847 C C . ASN A 1 108 ? 14.398 -15.383 0.691 1 77.12 108 ASN A C 1
ATOM 849 O O . ASN A 1 108 ? 14.055 -16.547 0.483 1 77.12 108 ASN A O 1
ATOM 853 N N . TYR A 1 109 ? 14.445 -14.406 -0.111 1 75.88 109 TYR A N 1
ATOM 854 C CA . TYR A 1 109 ? 14.133 -14.695 -1.506 1 75.88 109 TYR A CA 1
ATOM 855 C C . TYR A 1 109 ? 15.109 -15.695 -2.092 1 75.88 109 TYR A C 1
ATOM 857 O O . TYR A 1 109 ? 16.328 -15.57 -1.91 1 75.88 109 TYR A O 1
ATOM 865 N N . ASP A 1 110 ? 14.586 -16.656 -2.666 1 76.38 110 ASP A N 1
ATOM 866 C CA . ASP A 1 110 ? 15.281 -17.625 -3.506 1 76.38 110 ASP A CA 1
ATOM 867 C C . ASP A 1 110 ? 14.484 -17.938 -4.766 1 76.38 110 ASP A C 1
ATOM 869 O O . ASP A 1 110 ? 13.273 -18.172 -4.699 1 76.38 110 ASP A O 1
ATOM 873 N N . VAL A 1 111 ? 15.172 -17.859 -5.918 1 73.75 111 VAL A N 1
ATOM 874 C CA . VAL A 1 111 ? 14.5 -17.984 -7.207 1 73.75 111 VAL A CA 1
ATOM 875 C C . VAL A 1 111 ? 13.734 -19.312 -7.262 1 73.75 111 VAL A C 1
ATOM 877 O O . VAL A 1 111 ? 12.711 -19.422 -7.945 1 73.75 111 VAL A O 1
ATOM 880 N N . PHE A 1 112 ? 14.234 -20.25 -6.438 1 73.75 112 PHE A N 1
ATOM 881 C CA . PHE A 1 112 ? 13.586 -21.562 -6.477 1 73.75 112 PHE A CA 1
ATOM 882 C C . PHE A 1 112 ? 12.625 -21.719 -5.305 1 73.75 112 PHE A C 1
ATOM 884 O O . PHE A 1 112 ? 11.789 -22.625 -5.301 1 73.75 112 PHE A O 1
ATOM 891 N N . ARG A 1 113 ? 12.945 -20.766 -4.398 1 78.75 113 ARG A N 1
ATOM 892 C CA . ARG A 1 113 ? 12.094 -20.781 -3.213 1 78.75 113 ARG A CA 1
ATOM 893 C C . ARG A 1 113 ? 11.758 -19.375 -2.748 1 78.75 113 ARG A C 1
ATOM 895 O O . ARG A 1 113 ? 12.555 -18.453 -2.924 1 78.75 113 ARG A O 1
ATOM 902 N N . ASN A 1 114 ? 10.57 -19.266 -2.207 1 84.25 114 ASN A N 1
ATOM 903 C CA . ASN A 1 114 ? 10.141 -18 -1.623 1 84.25 114 ASN A CA 1
ATOM 904 C C . ASN A 1 114 ? 10.148 -16.875 -2.652 1 84.25 114 ASN A C 1
ATOM 906 O O . ASN A 1 114 ? 10.586 -15.766 -2.357 1 84.25 114 ASN A O 1
ATOM 910 N N . ASN A 1 115 ? 9.867 -17.281 -3.895 1 86.56 115 ASN A N 1
ATOM 911 C CA . ASN A 1 115 ? 9.773 -16.266 -4.938 1 86.56 115 ASN A CA 1
ATOM 912 C C . ASN A 1 115 ? 8.375 -15.656 -5.004 1 86.56 115 ASN A C 1
ATOM 914 O O . ASN A 1 115 ? 7.523 -15.945 -4.16 1 86.56 115 ASN A O 1
ATOM 918 N N . CYS A 1 116 ? 8.148 -14.844 -5.988 1 90.25 116 CYS A N 1
ATOM 919 C CA . CYS A 1 116 ? 6.906 -14.086 -6.062 1 90.25 116 CYS A CA 1
ATOM 920 C C . CYS A 1 116 ? 5.715 -15.008 -6.305 1 90.25 116 CYS A C 1
ATOM 922 O O . CYS A 1 116 ? 4.613 -14.742 -5.82 1 90.25 116 CYS A O 1
ATOM 924 N N . GLU A 1 117 ? 5.906 -16.078 -7.047 1 91.5 117 GLU A N 1
ATOM 925 C CA . GLU A 1 117 ? 4.812 -17.031 -7.25 1 91.5 117 GLU A CA 1
ATOM 926 C C . GLU A 1 117 ? 4.477 -17.766 -5.965 1 91.5 117 GLU A C 1
ATOM 928 O O . GLU A 1 117 ? 3.305 -17.969 -5.637 1 91.5 117 GLU A O 1
ATOM 933 N N . ASP A 1 118 ? 5.5 -18.156 -5.227 1 91 118 ASP A N 1
ATOM 934 C CA . ASP A 1 118 ? 5.309 -18.812 -3.939 1 91 118 ASP A CA 1
ATOM 935 C C . ASP A 1 118 ? 4.535 -17.922 -2.973 1 91 118 ASP A C 1
ATOM 937 O O . ASP A 1 118 ? 3.639 -18.391 -2.268 1 91 118 ASP A O 1
ATOM 941 N N . PHE A 1 119 ? 4.957 -16.734 -2.945 1 93.12 119 PHE A N 1
ATOM 942 C CA . PHE A 1 119 ? 4.289 -15.742 -2.107 1 93.12 119 PHE A CA 1
ATOM 943 C C . PHE A 1 119 ? 2.803 -15.672 -2.43 1 93.12 119 PHE A C 1
ATOM 945 O O . PHE A 1 119 ? 1.962 -15.766 -1.533 1 93.12 119 PHE A O 1
ATOM 952 N N . ALA A 1 120 ? 2.5 -15.508 -3.684 1 96.25 120 ALA A N 1
ATOM 953 C CA . ALA A 1 120 ? 1.113 -15.328 -4.105 1 96.25 120 ALA A CA 1
ATOM 954 C C . ALA A 1 120 ? 0.294 -16.594 -3.869 1 96.25 120 ALA A C 1
ATOM 956 O O . ALA A 1 120 ? -0.854 -16.516 -3.426 1 96.25 120 ALA A O 1
ATOM 957 N N . LEU A 1 121 ? 0.874 -17.734 -4.125 1 95.75 121 LEU A N 1
ATOM 958 C CA . LEU A 1 121 ? 0.196 -19 -3.895 1 95.75 121 LEU A CA 1
ATOM 959 C C . LEU A 1 121 ? -0.117 -19.188 -2.414 1 95.75 121 LEU A C 1
ATOM 961 O O . LEU A 1 121 ? -1.215 -19.625 -2.057 1 95.75 121 LEU A O 1
ATOM 965 N N . TYR A 1 122 ? 0.829 -18.875 -1.611 1 94.56 122 TYR A N 1
ATOM 966 C CA . TYR A 1 122 ? 0.582 -18.984 -0.178 1 94.56 122 TYR A CA 1
ATOM 967 C C . TYR A 1 122 ? -0.557 -18.062 0.254 1 94.56 122 TYR A C 1
ATOM 969 O O . TYR A 1 122 ? -1.438 -18.484 1.014 1 94.56 122 TYR A O 1
ATOM 977 N N . CYS A 1 123 ? -0.485 -16.891 -0.202 1 96.5 123 CYS A N 1
ATOM 978 C CA . CYS A 1 123 ? -1.52 -15.938 0.188 1 96.5 123 CYS A CA 1
ATOM 979 C C . CYS A 1 123 ? -2.902 -16.453 -0.198 1 96.5 123 CYS A C 1
ATOM 981 O O . CYS A 1 123 ? -3.855 -16.328 0.574 1 96.5 123 CYS A O 1
ATOM 983 N N . LYS A 1 124 ? -3 -17.047 -1.31 1 97.44 124 LYS A N 1
ATOM 984 C CA . LYS A 1 124 ? -4.289 -17.484 -1.836 1 97.44 124 LYS A CA 1
ATOM 985 C C . LYS A 1 124 ? -4.77 -18.75 -1.129 1 97.44 124 LYS A C 1
ATOM 987 O O . LYS A 1 124 ? -5.973 -18.938 -0.94 1 97.44 124 LYS A O 1
ATOM 992 N N . THR A 1 125 ? -3.834 -19.578 -0.72 1 95.94 125 THR A N 1
ATOM 993 C CA . THR A 1 125 ? -4.254 -20.922 -0.326 1 95.94 125 THR A CA 1
ATOM 994 C C . THR A 1 125 ? -3.914 -21.188 1.139 1 95.94 125 THR A C 1
ATOM 996 O O . THR A 1 125 ? -4.488 -22.078 1.763 1 95.94 125 THR A O 1
ATOM 999 N N . GLY A 1 126 ? -2.898 -20.5 1.609 1 94.75 126 GLY A N 1
ATOM 1000 C CA . GLY A 1 126 ? -2.381 -20.797 2.936 1 94.75 126 GLY A CA 1
ATOM 1001 C C . GLY A 1 126 ? -1.482 -22.016 2.965 1 94.75 126 GLY A C 1
ATOM 1002 O O . GLY A 1 126 ? -1.115 -22.5 4.039 1 94.75 126 GLY A O 1
ATOM 1003 N N . LEU A 1 127 ? -1.148 -22.531 1.813 1 92.06 127 LEU A N 1
ATOM 1004 C CA . LEU A 1 127 ? -0.35 -23.734 1.726 1 92.06 127 LEU A CA 1
ATOM 1005 C C . LEU A 1 127 ? 1.131 -23.406 1.565 1 92.06 127 LEU A C 1
ATOM 1007 O O . LEU A 1 127 ? 1.49 -22.5 0.808 1 92.06 127 LEU A O 1
ATOM 1011 N N . LEU A 1 128 ? 1.931 -24.109 2.307 1 88.19 128 LEU A N 1
ATOM 1012 C CA . LEU A 1 128 ? 3.383 -24.016 2.215 1 88.19 128 LEU A CA 1
ATOM 1013 C C . LEU A 1 128 ? 4 -25.359 1.874 1 88.19 128 LEU A C 1
ATOM 1015 O O . LEU A 1 128 ? 3.531 -26.406 2.344 1 88.19 128 LEU A O 1
ATOM 1019 N N . ILE A 1 129 ? 5.039 -25.344 1.132 1 82.44 129 ILE A N 1
ATOM 1020 C CA . ILE A 1 129 ? 5.781 -26.562 0.802 1 82.44 129 ILE A CA 1
ATOM 1021 C C . ILE A 1 129 ? 6.762 -26.891 1.926 1 82.44 129 ILE A C 1
ATOM 1023 O O . ILE A 1 129 ? 7.559 -26.031 2.33 1 82.44 129 ILE A O 1
ATOM 1027 N N . VAL A 1 130 ? 6.633 -28 2.637 1 76.56 130 VAL A N 1
ATOM 1028 C CA . VAL A 1 130 ? 7.461 -28.391 3.768 1 76.56 130 VAL A CA 1
ATOM 1029 C C . VAL A 1 130 ? 8.68 -29.172 3.268 1 76.56 130 VAL A C 1
ATOM 1031 O O . VAL A 1 130 ? 8.547 -30.078 2.434 1 76.56 130 VAL A O 1
ATOM 1034 N N . GLU A 1 131 ? 9.875 -28.531 3.225 1 63.25 131 GLU A N 1
ATOM 1035 C CA . GLU A 1 131 ? 11.078 -29.25 2.816 1 63.25 131 GLU A CA 1
ATOM 1036 C C . GLU A 1 131 ? 11.25 -30.547 3.625 1 63.25 131 GLU A C 1
ATOM 1038 O O . GLU A 1 131 ? 11.18 -30.516 4.855 1 63.25 131 GLU A O 1
ATOM 1043 N N . LYS A 1 132 ? 10.867 -31.688 3.023 1 51.31 132 LYS A N 1
ATOM 1044 C CA . LYS A 1 132 ? 11.289 -32.938 3.668 1 51.31 132 LYS A CA 1
ATOM 1045 C C . LYS A 1 132 ? 12.812 -33 3.758 1 51.31 132 LYS A C 1
ATOM 1047 O O . LYS A 1 132 ? 13.516 -32.531 2.861 1 51.31 132 LYS A O 1
ATOM 1052 N N . GLU A 1 133 ? 13.5 -32.938 4.914 1 47.56 133 GLU A N 1
ATOM 1053 C CA . GLU A 1 133 ? 14.93 -33.156 5.105 1 47.56 133 GLU A CA 1
ATOM 1054 C C . GLU A 1 133 ? 15.562 -33.781 3.881 1 47.56 133 GLU A C 1
ATOM 1056 O O . GLU A 1 133 ? 16.703 -33.469 3.514 1 47.56 133 GLU A O 1
ATOM 1061 N N . GLY A 1 134 ? 15.297 -34.906 3.398 1 41.44 134 GLY A N 1
ATOM 1062 C CA . GLY A 1 134 ? 15.961 -35.75 2.439 1 41.44 134 GLY A CA 1
ATOM 1063 C C . GLY A 1 134 ? 15.469 -35.562 1.017 1 41.44 134 GLY A C 1
ATOM 1064 O O . GLY A 1 134 ? 15.93 -36.25 0.096 1 41.44 134 GLY A O 1
ATOM 1065 N N . GLY A 1 135 ? 14.453 -34.969 0.741 1 40.84 135 GLY A N 1
ATOM 1066 C CA . GLY A 1 135 ? 13.945 -35.094 -0.617 1 40.84 135 GLY A CA 1
ATOM 1067 C C . GLY A 1 135 ? 14.477 -34.031 -1.551 1 40.84 135 GLY A C 1
ATOM 1068 O O . GLY A 1 135 ? 15.016 -33 -1.1 1 40.84 135 GLY A O 1
ATOM 1069 N N . SER A 1 136 ? 14.773 -34.344 -2.805 1 39.34 136 SER A N 1
ATOM 1070 C CA . SER A 1 136 ? 15.266 -33.531 -3.916 1 39.34 136 SER A CA 1
ATOM 1071 C C . SER A 1 136 ? 14.547 -32.188 -3.979 1 39.34 136 SER A C 1
ATOM 1073 O O . SER A 1 136 ? 13.328 -32.125 -3.807 1 39.34 136 SER A O 1
ATOM 1075 N N . GLY A 1 137 ? 15.062 -31.172 -3.465 1 41.94 137 GLY A N 1
ATOM 1076 C CA . GLY A 1 137 ? 14.734 -29.766 -3.508 1 41.94 137 GLY A CA 1
ATOM 1077 C C . GLY A 1 137 ? 13.961 -29.375 -4.754 1 41.94 137 GLY A C 1
ATOM 1078 O O . GLY A 1 137 ? 14.492 -28.656 -5.613 1 41.94 137 GLY A O 1
ATOM 1079 N N . SER A 1 138 ? 13.148 -30.234 -5.281 1 42.31 138 SER A N 1
ATOM 1080 C CA . SER A 1 138 ? 12.438 -29.75 -6.465 1 42.31 138 SER A CA 1
ATOM 1081 C C . SER A 1 138 ? 11.773 -28.406 -6.195 1 42.31 138 SER A C 1
ATOM 1083 O O . SER A 1 138 ? 11.375 -28.109 -5.066 1 42.31 138 SER A O 1
ATOM 1085 N N . GLY A 1 139 ? 12.086 -27.484 -7.035 1 46.44 139 GLY A N 1
ATOM 1086 C CA . GLY A 1 139 ? 11.648 -26.094 -6.992 1 46.44 139 GLY A CA 1
ATOM 1087 C C . GLY A 1 139 ? 10.195 -25.953 -6.57 1 46.44 139 GLY A C 1
ATOM 1088 O O . GLY A 1 139 ? 9.391 -26.859 -6.77 1 46.44 139 GLY A O 1
ATOM 1089 N N . ARG A 1 140 ? 9.961 -25.438 -5.441 1 51.06 140 ARG A N 1
ATOM 1090 C CA . ARG A 1 140 ? 8.648 -25.219 -4.852 1 51.06 140 ARG A CA 1
ATOM 1091 C C . ARG A 1 140 ? 7.691 -24.594 -5.867 1 51.06 140 ARG A C 1
ATOM 1093 O O . ARG A 1 140 ? 6.496 -24.891 -5.863 1 51.06 140 ARG A O 1
ATOM 1100 N N . SER A 1 141 ? 8.031 -23.484 -6.625 1 48.41 141 SER A N 1
ATOM 1101 C CA . SER A 1 141 ? 7.066 -22.719 -7.398 1 48.41 141 SER A CA 1
ATOM 1102 C C . SER A 1 141 ? 7.035 -23.172 -8.852 1 48.41 141 SER A C 1
ATOM 1104 O O . SER A 1 141 ? 8.008 -23.719 -9.359 1 48.41 141 SER A O 1
ATOM 1106 N N . GLY A 1 142 ? 6 -23.703 -9.445 1 40.06 142 GLY A N 1
ATOM 1107 C CA . GLY A 1 142 ? 5.789 -23.984 -10.852 1 40.06 142 GLY A CA 1
ATOM 1108 C C . GLY A 1 142 ? 6.543 -23.047 -11.781 1 40.06 142 GLY A C 1
ATOM 1109 O O . GLY A 1 142 ? 6.559 -23.25 -12.992 1 40.06 142 GLY A O 1
ATOM 1110 N N . GLN A 1 143 ? 6.895 -21.906 -11.266 1 43.59 143 GLN A N 1
ATOM 1111 C CA . GLN A 1 143 ? 7.605 -21.031 -12.195 1 43.59 143 GLN A CA 1
ATOM 1112 C C . GLN A 1 143 ? 8.969 -21.609 -12.57 1 43.59 143 GLN A C 1
ATOM 1114 O O . GLN A 1 143 ? 9.562 -21.219 -13.57 1 43.59 143 GLN A O 1
ATOM 1119 N N . ILE A 1 144 ? 9.531 -22.438 -11.68 1 43.94 144 ILE A N 1
ATOM 1120 C CA . ILE A 1 144 ? 10.805 -23.016 -12.117 1 43.94 144 ILE A CA 1
ATOM 1121 C C . ILE A 1 144 ? 10.625 -23.688 -13.477 1 43.94 144 ILE A C 1
ATOM 1123 O O . ILE A 1 144 ? 11.57 -23.781 -14.258 1 43.94 144 ILE A O 1
ATOM 1127 N N . SER A 1 145 ? 9.422 -24.125 -13.602 1 41.47 145 SER A N 1
ATOM 1128 C CA . SER A 1 145 ? 9.367 -24.922 -14.82 1 41.47 145 SER A CA 1
ATOM 1129 C C . SER A 1 145 ? 9.688 -24.078 -16.047 1 41.47 145 SER A C 1
ATOM 1131 O O . SER A 1 145 ? 9.93 -24.625 -17.125 1 41.47 145 SER A O 1
ATOM 1133 N N . SER A 1 146 ? 9.422 -22.734 -15.875 1 38.5 146 SER A N 1
ATOM 1134 C CA . SER A 1 146 ? 9.758 -22.062 -17.125 1 38.5 146 SER A CA 1
ATOM 1135 C C . SER A 1 146 ? 11.266 -21.984 -17.328 1 38.5 146 SER A C 1
ATOM 1137 O O . SER A 1 146 ? 11.734 -21.844 -18.453 1 38.5 146 SER A O 1
ATOM 1139 N N . VAL A 1 147 ? 11.922 -21.781 -16.188 1 39.22 147 VAL A N 1
ATOM 1140 C CA . VAL A 1 147 ? 13.352 -21.766 -16.453 1 39.22 147 VAL A CA 1
ATOM 1141 C C . VAL A 1 147 ? 13.773 -23.078 -17.094 1 39.22 147 VAL A C 1
ATOM 1143 O O . VAL A 1 147 ? 14.617 -23.109 -18 1 39.22 147 VAL A O 1
ATOM 1146 N N . LEU A 1 148 ? 13.445 -24.188 -16.438 1 39.25 148 LEU A N 1
ATOM 1147 C CA . LEU A 1 148 ? 13.938 -25.422 -17.016 1 39.25 148 LEU A CA 1
ATOM 1148 C C . LEU A 1 148 ? 13.258 -25.719 -18.344 1 39.25 148 LEU A C 1
ATOM 1150 O O . LEU A 1 148 ? 13.703 -26.594 -19.094 1 39.25 148 LEU A O 1
ATOM 1154 N N . GLY A 1 149 ? 12.016 -25.391 -18.484 1 37.56 149 GLY A N 1
ATOM 1155 C CA . GLY A 1 149 ? 11.328 -26.031 -19.594 1 37.56 149 GLY A CA 1
ATOM 1156 C C . GLY A 1 149 ? 11.734 -25.469 -20.938 1 37.56 149 GLY A C 1
ATOM 1157 O O . GLY A 1 149 ? 11.938 -26.219 -21.891 1 37.56 149 GLY A O 1
ATOM 1158 N N . VAL A 1 150 ? 11.234 -24.25 -21.328 1 41 150 VAL A N 1
ATOM 1159 C CA . VAL A 1 150 ? 11.422 -24.219 -22.781 1 41 150 VAL A CA 1
ATOM 1160 C C . VAL A 1 150 ? 12.914 -24.25 -23.094 1 41 150 VAL A C 1
ATOM 1162 O O . VAL A 1 150 ? 13.711 -23.562 -22.453 1 41 150 VAL A O 1
ATOM 1165 N N . PRO A 1 151 ? 13.336 -25.234 -23.75 1 39.53 151 PRO A N 1
ATOM 1166 C CA . PRO A 1 151 ? 14.641 -25.359 -24.406 1 39.53 151 PRO A CA 1
ATOM 1167 C C . PRO A 1 151 ? 15.195 -24.031 -24.891 1 39.53 151 PRO A C 1
ATOM 1169 O O . PRO A 1 151 ? 16.031 -24 -25.797 1 39.53 151 PRO A O 1
ATOM 1172 N N . VAL A 1 152 ? 14.664 -22.953 -24.391 1 37.81 152 VAL A N 1
ATOM 1173 C CA . VAL A 1 152 ? 15.383 -21.891 -25.094 1 37.81 152 VAL A CA 1
ATOM 1174 C C . VAL A 1 152 ? 16.875 -21.969 -24.75 1 37.81 152 VAL A C 1
ATOM 1176 O O . VAL A 1 152 ? 17.719 -21.797 -25.609 1 37.81 152 VAL A O 1
ATOM 1179 N N . ALA A 1 153 ? 17.141 -22.094 -23.453 1 36.06 153 ALA A N 1
ATOM 1180 C CA . ALA A 1 153 ? 18.562 -22.172 -23.203 1 36.06 153 ALA A CA 1
ATOM 1181 C C . ALA A 1 153 ? 19.188 -23.391 -23.859 1 36.06 153 ALA A C 1
ATOM 1183 O O . ALA A 1 153 ? 20.359 -23.375 -24.25 1 36.06 153 ALA A O 1
ATOM 1184 N N . ALA A 1 154 ? 18.469 -24.469 -23.734 1 37.06 154 ALA A N 1
ATOM 1185 C CA . ALA A 1 154 ? 19.109 -25.5 -24.562 1 37.06 154 ALA A CA 1
ATOM 1186 C C . ALA A 1 154 ? 19.328 -24.984 -25.984 1 37.06 154 ALA A C 1
ATOM 1188 O O . ALA A 1 154 ? 20.344 -25.328 -26.609 1 37.06 154 ALA A O 1
ATOM 1189 N N . ILE A 1 155 ? 18.406 -24.172 -26.406 1 38.22 155 ILE A N 1
ATOM 1190 C CA . ILE A 1 155 ? 18.703 -23.672 -27.75 1 38.22 155 ILE A CA 1
ATOM 1191 C C . ILE A 1 155 ? 19.828 -22.641 -27.688 1 38.22 155 ILE A C 1
ATOM 1193 O O . ILE A 1 155 ? 20.734 -22.656 -28.516 1 38.22 155 ILE A O 1
ATOM 1197 N N . LEU A 1 156 ? 19.688 -21.75 -26.703 1 38.78 156 LEU A N 1
ATOM 1198 C CA . LEU A 1 156 ? 20.703 -20.719 -26.828 1 38.78 156 LEU A CA 1
ATOM 1199 C C . LEU A 1 156 ? 22.078 -21.234 -26.422 1 38.78 156 LEU A C 1
ATOM 1201 O O . LEU A 1 156 ? 23.094 -20.766 -26.922 1 38.78 156 LEU A O 1
ATOM 1205 N N . SER A 1 157 ? 22.172 -21.828 -25.203 1 35.56 157 SER A N 1
ATOM 1206 C CA . SER A 1 157 ? 23.547 -22.109 -24.844 1 35.56 157 SER A CA 1
ATOM 1207 C C . SER A 1 157 ? 24.125 -23.234 -25.703 1 35.56 157 SER A C 1
ATOM 1209 O O . SER A 1 157 ? 25.25 -23.688 -25.469 1 35.56 157 SER A O 1
ATOM 1211 N N . SER A 1 158 ? 23.328 -24.156 -26.156 1 34.03 158 SER 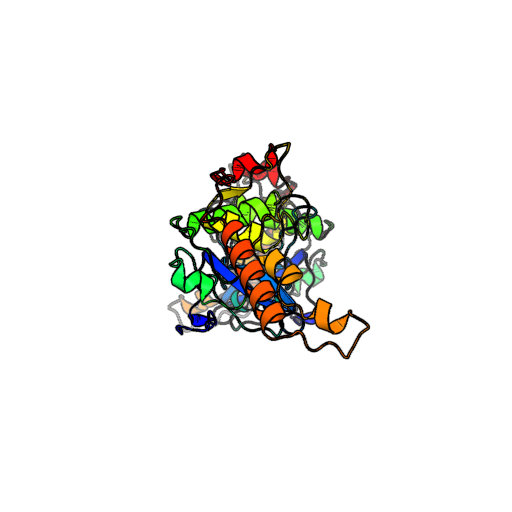A N 1
ATOM 1212 C CA . SER A 1 158 ? 24.156 -25.141 -26.844 1 34.03 158 SER A CA 1
ATOM 1213 C C . SER A 1 158 ? 24.984 -24.5 -27.938 1 34.03 158 SER A C 1
ATOM 1215 O O . SER A 1 158 ? 24.484 -23.656 -28.688 1 34.03 158 SER A O 1
ATOM 1217 N N . PRO A 1 159 ? 26.172 -24.219 -27.703 1 37.78 159 PRO A N 1
ATOM 1218 C CA . PRO A 1 159 ? 26.953 -23.844 -28.891 1 37.78 159 PRO A CA 1
ATOM 1219 C C . PRO A 1 159 ? 26.406 -24.453 -30.172 1 37.78 159 PRO A C 1
ATOM 1221 O O . PRO A 1 159 ? 26.844 -24.109 -31.266 1 37.78 159 PRO A O 1
ATOM 1224 N N . LEU A 1 160 ? 26.219 -25.891 -30.203 1 34.5 160 LEU A N 1
ATOM 1225 C CA . LEU A 1 160 ? 25.969 -26.578 -31.469 1 34.5 160 LEU A CA 1
ATOM 1226 C C . LEU A 1 160 ? 24.672 -26.109 -32.094 1 34.5 160 LEU A C 1
ATOM 1228 O O . LEU A 1 160 ? 23.594 -26.422 -31.609 1 34.5 160 LEU A O 1
ATOM 1232 N N . LYS A 1 161 ? 24.547 -24.953 -32.75 1 42.94 161 LYS A N 1
ATOM 1233 C CA . LYS A 1 161 ? 23.641 -24.328 -33.719 1 42.94 161 LYS A CA 1
ATOM 1234 C C . LYS A 1 161 ? 22.703 -25.344 -34.344 1 42.94 161 LYS A C 1
ATOM 1236 O O . LYS A 1 161 ? 21.578 -25.016 -34.719 1 42.94 161 LYS A O 1
ATOM 1241 N N . PHE A 1 162 ? 23.219 -26.359 -34.938 1 40.5 162 PHE A N 1
ATOM 1242 C CA . PHE A 1 162 ? 22.781 -27.188 -36.062 1 40.5 162 PHE A CA 1
ATOM 1243 C C . PHE A 1 162 ? 21.781 -28.234 -35.625 1 40.5 162 PHE A C 1
ATOM 1245 O O . PHE A 1 162 ? 21.234 -28.969 -36.438 1 40.5 162 PHE A O 1
ATOM 1252 N N . VAL A 1 163 ? 21.828 -28.797 -34.312 1 44.53 163 VAL A N 1
ATOM 1253 C CA . VAL A 1 163 ? 21.031 -30.016 -34.281 1 44.53 163 VAL A CA 1
ATOM 1254 C C . VAL A 1 163 ? 19.578 -29.688 -33.969 1 44.53 163 VAL A C 1
ATOM 1256 O O . VAL A 1 163 ? 19.266 -29.156 -32.906 1 44.53 163 VAL A O 1
ATOM 1259 N N 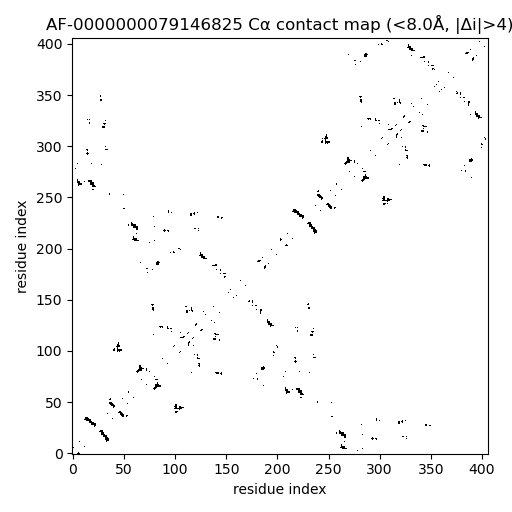. ILE A 1 164 ? 18.875 -29.234 -34.938 1 50.81 164 ILE A N 1
ATOM 1260 C CA . ILE A 1 164 ? 17.422 -29.203 -34.938 1 50.81 164 ILE A CA 1
ATOM 1261 C C . ILE A 1 164 ? 16.859 -30.391 -34.188 1 50.81 164 ILE A C 1
ATOM 1263 O O . ILE A 1 164 ? 17.094 -31.547 -34.562 1 50.81 164 ILE A O 1
ATOM 1267 N N . PRO A 1 165 ? 16.547 -30.031 -32.906 1 61.16 165 PRO A N 1
ATOM 1268 C CA . PRO A 1 165 ? 16.031 -31.219 -32.219 1 61.16 165 PRO A CA 1
ATOM 1269 C C . PRO A 1 165 ? 15.031 -32 -33.062 1 61.16 165 PRO A C 1
ATOM 1271 O O . PRO A 1 165 ? 14.305 -31.406 -33.844 1 61.16 165 PRO A O 1
ATOM 1274 N N . THR A 1 166 ? 15.375 -33.25 -33.188 1 66.25 166 THR A N 1
ATOM 1275 C CA . THR A 1 166 ? 14.445 -34.156 -33.844 1 66.25 166 THR A CA 1
ATOM 1276 C C . THR A 1 166 ? 13.07 -34.094 -33.188 1 66.25 166 THR A C 1
ATOM 1278 O O . THR A 1 166 ? 12.961 -33.688 -32.031 1 66.25 166 THR A O 1
ATOM 1281 N N . PRO A 1 167 ? 12.039 -34.156 -33.938 1 68.62 167 PRO A N 1
ATOM 1282 C CA . PRO A 1 167 ? 10.68 -34.219 -33.375 1 68.62 167 PRO A CA 1
ATOM 1283 C C . PRO A 1 167 ? 10.578 -35.094 -32.125 1 68.62 167 PRO A C 1
ATOM 1285 O O . PRO A 1 167 ? 9.812 -34.781 -31.219 1 68.62 167 PRO A O 1
ATOM 1288 N N . VAL A 1 168 ? 11.414 -36.125 -32.031 1 70 168 VAL A N 1
ATOM 1289 C CA . VAL A 1 168 ? 11.383 -37.031 -30.875 1 70 168 VAL A CA 1
ATOM 1290 C C . VAL A 1 168 ? 11.938 -36.312 -29.656 1 70 168 VAL A C 1
ATOM 1292 O O . VAL A 1 168 ? 11.359 -36.375 -28.562 1 70 168 VAL A O 1
ATOM 1295 N N . VAL A 1 169 ? 13 -35.625 -29.844 1 68.06 169 VAL A N 1
ATOM 1296 C CA . VAL A 1 169 ? 13.617 -34.938 -28.719 1 68.06 169 VAL A CA 1
ATOM 1297 C C . VAL A 1 169 ? 12.688 -33.812 -28.234 1 68.06 169 VAL A C 1
ATOM 1299 O O . VAL A 1 169 ? 12.531 -33.625 -27.016 1 68.06 169 VAL A O 1
ATOM 1302 N N . VAL A 1 170 ? 12.078 -33.156 -29.156 1 69.75 170 VAL A N 1
ATOM 1303 C CA . VAL A 1 170 ? 11.148 -32.094 -28.812 1 69.75 170 VAL A CA 1
ATOM 1304 C C . VAL A 1 170 ? 9.961 -32.656 -28.047 1 69.75 170 VAL A C 1
ATOM 1306 O O . VAL A 1 170 ? 9.516 -32.094 -27.047 1 69.75 170 VAL A O 1
ATOM 1309 N N . THR A 1 171 ? 9.523 -33.719 -28.469 1 72.25 171 THR A N 1
ATOM 1310 C CA . THR A 1 171 ? 8.367 -34.375 -27.844 1 72.25 171 THR A CA 1
ATOM 1311 C C . THR A 1 171 ? 8.695 -34.844 -26.438 1 72.25 171 THR A C 1
ATOM 1313 O O . THR A 1 171 ? 7.918 -34.656 -25.5 1 72.25 171 THR A O 1
ATOM 1316 N N . VAL A 1 172 ? 9.875 -35.469 -26.344 1 71.75 172 VAL A N 1
ATOM 1317 C CA . VAL A 1 172 ? 10.273 -36 -25.047 1 71.75 172 VAL A CA 1
ATOM 1318 C C . VAL A 1 172 ? 10.523 -34.875 -24.062 1 71.75 172 VAL A C 1
ATOM 1320 O O . VAL A 1 172 ? 10.102 -34.938 -22.906 1 71.75 172 VAL A O 1
ATOM 1323 N N . THR A 1 173 ? 11.109 -33.906 -24.594 1 71.81 173 THR A N 1
ATOM 1324 C CA . THR A 1 173 ? 11.414 -32.781 -23.719 1 71.81 173 THR A CA 1
ATOM 1325 C C . THR A 1 173 ? 10.141 -32.062 -23.297 1 71.81 173 THR A C 1
ATOM 1327 O O . THR A 1 173 ? 9.984 -31.703 -22.125 1 71.81 173 THR A O 1
ATOM 1330 N N . ALA A 1 174 ? 9.32 -31.875 -24.266 1 73.88 174 ALA A N 1
ATOM 1331 C CA . ALA A 1 174 ? 8.031 -31.25 -23.953 1 73.88 174 ALA A CA 1
ATOM 1332 C C . ALA A 1 174 ? 7.238 -32.094 -22.953 1 73.88 174 ALA A C 1
ATOM 1334 O O . ALA A 1 174 ? 6.621 -31.578 -22.031 1 73.88 174 ALA A O 1
ATOM 1335 N N . GLY A 1 175 ? 7.281 -33.406 -23.203 1 76.12 175 GLY A N 1
ATOM 1336 C CA . GLY A 1 175 ? 6.605 -34.312 -22.281 1 76.12 175 GLY A CA 1
ATOM 1337 C C . GLY A 1 175 ? 7.164 -34.25 -20.875 1 76.12 175 GLY A C 1
ATOM 1338 O O . GLY A 1 175 ? 6.41 -34.156 -19.906 1 76.12 175 GLY A O 1
ATOM 1339 N N . MET A 1 176 ? 8.477 -34.25 -20.781 1 75.75 176 MET A N 1
ATOM 1340 C CA . MET A 1 176 ? 9.125 -34.219 -19.469 1 75.75 176 MET A CA 1
ATOM 1341 C C . MET A 1 176 ? 8.844 -32.875 -18.766 1 75.75 176 MET A C 1
ATOM 1343 O O . MET A 1 176 ? 8.641 -32.844 -17.562 1 75.75 176 MET A O 1
ATOM 1347 N N . TYR A 1 177 ? 8.773 -31.906 -19.547 1 76.69 177 TYR A N 1
ATOM 1348 C CA . TYR A 1 177 ? 8.445 -30.578 -19 1 76.69 177 TYR A CA 1
ATOM 1349 C C . TYR A 1 177 ? 7.051 -30.578 -18.391 1 76.69 177 TYR A C 1
ATOM 1351 O O . TYR A 1 177 ? 6.863 -30.109 -17.266 1 76.69 177 TYR A O 1
ATOM 1359 N N . CYS A 1 178 ? 6.137 -31.094 -19.125 1 78.06 178 CYS A N 1
ATOM 1360 C CA . CYS A 1 178 ? 4.75 -31.094 -18.656 1 78.06 178 CYS A CA 1
ATOM 1361 C C . CYS A 1 178 ? 4.594 -31.953 -17.406 1 78.06 178 CYS A C 1
ATOM 1363 O O . CYS A 1 178 ? 3.891 -31.562 -16.469 1 78.06 178 CYS A O 1
ATOM 1365 N N . ILE A 1 179 ? 5.277 -33.062 -17.406 1 78.56 179 ILE A N 1
ATOM 1366 C CA . ILE A 1 179 ? 5.164 -33.969 -16.266 1 78.56 179 ILE A CA 1
ATOM 1367 C C . ILE A 1 179 ? 5.773 -33.312 -15.023 1 78.56 179 ILE A C 1
ATOM 1369 O O . ILE A 1 179 ? 5.199 -33.406 -13.93 1 78.56 179 ILE A O 1
ATOM 1373 N N . THR A 1 180 ? 6.812 -32.719 -15.219 1 79.5 180 THR A N 1
ATOM 1374 C CA . THR A 1 180 ? 7.484 -32.062 -14.102 1 79.5 180 THR A CA 1
ATOM 1375 C C . THR A 1 180 ? 6.66 -30.891 -13.578 1 79.5 180 THR A C 1
ATOM 1377 O O . THR A 1 180 ? 6.52 -30.719 -12.367 1 79.5 180 THR A O 1
ATOM 1380 N N . ARG A 1 181 ? 6.156 -30.188 -14.484 1 82.38 181 ARG A N 1
ATOM 1381 C CA . ARG A 1 181 ? 5.305 -29.062 -14.117 1 82.38 181 ARG A CA 1
ATOM 1382 C C . ARG A 1 181 ? 4.109 -29.531 -13.289 1 82.38 181 ARG A C 1
ATOM 1384 O O . ARG A 1 181 ? 3.773 -28.922 -12.273 1 82.38 181 ARG A O 1
ATOM 1391 N N . TYR A 1 182 ? 3.555 -30.562 -13.781 1 84.56 182 TYR A N 1
ATOM 1392 C CA . TYR A 1 182 ? 2.383 -31.078 -13.086 1 84.56 182 TYR A CA 1
ATOM 1393 C C . TYR A 1 182 ? 2.768 -31.656 -11.727 1 84.56 182 TYR A C 1
ATOM 1395 O O . TYR A 1 182 ? 2.061 -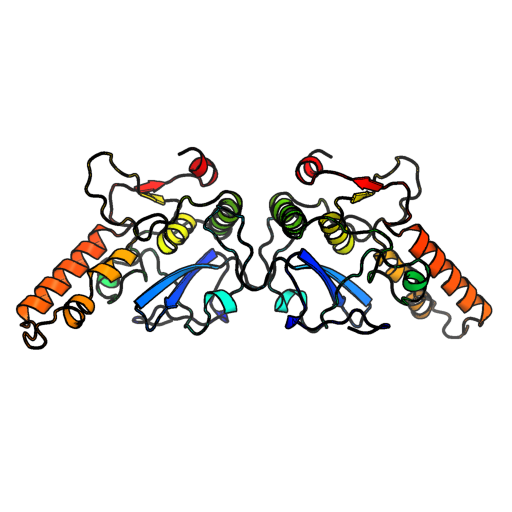31.453 -10.734 1 84.56 182 TYR A O 1
ATOM 1403 N N . ALA A 1 183 ? 3.883 -32.281 -11.633 1 82.31 183 ALA A N 1
ATOM 1404 C CA . ALA A 1 183 ? 4.336 -32.938 -10.398 1 82.31 183 ALA A CA 1
ATOM 1405 C C . ALA A 1 183 ? 4.652 -31.875 -9.328 1 82.31 183 ALA A C 1
ATOM 1407 O O . ALA A 1 183 ? 4.559 -32.156 -8.133 1 82.31 183 ALA A O 1
ATOM 1408 N N . THR A 1 184 ? 4.918 -30.656 -9.742 1 83.62 184 THR A N 1
ATOM 1409 C CA . THR A 1 184 ? 5.312 -29.625 -8.797 1 83.62 184 THR A CA 1
ATOM 1410 C C . THR A 1 184 ? 4.141 -28.688 -8.492 1 83.62 184 THR A C 1
ATOM 1412 O O . THR A 1 184 ? 4.27 -27.766 -7.688 1 83.62 184 THR A O 1
ATOM 1415 N N . ASP A 1 185 ? 3.057 -28.969 -9.109 1 89.5 185 ASP A N 1
ATOM 1416 C CA . ASP A 1 185 ? 1.857 -28.188 -8.844 1 89.5 185 ASP A CA 1
ATOM 1417 C C . ASP A 1 185 ? 1.395 -28.359 -7.398 1 89.5 185 ASP A C 1
ATOM 1419 O O . ASP A 1 185 ? 1.253 -29.484 -6.918 1 89.5 185 ASP A O 1
ATOM 1423 N N . ILE A 1 186 ? 1.104 -27.25 -6.816 1 89.75 186 ILE A N 1
ATOM 1424 C CA . ILE A 1 186 ? 0.756 -27.234 -5.398 1 89.75 186 ILE A CA 1
ATOM 1425 C C . ILE A 1 186 ? -0.556 -27.984 -5.18 1 89.75 186 ILE A C 1
ATOM 1427 O O . ILE A 1 186 ? -0.844 -28.438 -4.07 1 89.75 186 ILE A O 1
ATOM 1431 N N . GLY A 1 187 ? -1.32 -28.172 -6.188 1 91.56 187 GLY A N 1
ATOM 1432 C CA . GLY A 1 187 ? -2.576 -28.906 -6.09 1 91.56 187 GLY A CA 1
ATOM 1433 C C . GLY A 1 187 ? -2.396 -30.406 -6.137 1 91.56 187 GLY A C 1
ATOM 1434 O O . GLY A 1 187 ? -3.338 -31.156 -5.871 1 91.56 187 GLY A O 1
ATOM 1435 N N . VAL A 1 188 ? -1.258 -30.859 -6.453 1 90.06 188 VAL A N 1
ATOM 1436 C CA . VAL A 1 188 ? -1.022 -32.281 -6.668 1 90.06 188 VAL A CA 1
ATOM 1437 C C . VAL A 1 188 ? 0.04 -32.781 -5.695 1 90.06 188 VAL A C 1
ATOM 1439 O O . VAL A 1 188 ? -0.039 -33.906 -5.207 1 90.06 188 VAL A O 1
ATOM 1442 N N . ARG A 1 189 ? 0.954 -31.938 -5.418 1 85.69 189 ARG A N 1
ATOM 1443 C CA . ARG A 1 189 ? 2.078 -32.375 -4.594 1 85.69 189 ARG A CA 1
ATOM 1444 C C . ARG A 1 189 ? 1.609 -32.781 -3.197 1 85.69 189 ARG A C 1
ATOM 1446 O O . ARG A 1 189 ? 0.577 -32.281 -2.723 1 85.69 189 ARG A O 1
ATOM 1453 N N . ASP A 1 190 ? 2.361 -33.656 -2.545 1 84.88 190 ASP A N 1
ATOM 1454 C CA . ASP A 1 190 ? 1.958 -34.25 -1.263 1 84.88 190 ASP A CA 1
ATOM 1455 C C . ASP A 1 190 ? 2.76 -33.625 -0.115 1 84.88 190 ASP A C 1
ATOM 1457 O O . ASP A 1 190 ? 2.557 -33.969 1.048 1 84.88 190 ASP A O 1
ATOM 1461 N N . ASP A 1 191 ? 3.627 -32.75 -0.332 1 85.38 191 ASP A N 1
ATOM 1462 C CA . ASP A 1 191 ? 4.457 -32.125 0.702 1 85.38 191 ASP A CA 1
ATOM 1463 C C . ASP A 1 191 ? 4.016 -30.703 0.976 1 85.38 191 ASP A C 1
ATOM 1465 O O . ASP A 1 191 ? 4.852 -29.797 1.074 1 85.38 191 ASP A O 1
ATOM 1469 N N . VAL A 1 192 ? 2.756 -30.531 0.981 1 88.19 192 VAL A N 1
ATOM 1470 C CA . VAL A 1 192 ? 2.227 -29.203 1.257 1 88.19 192 VAL A CA 1
ATOM 1471 C C . VAL A 1 192 ? 1.359 -29.234 2.514 1 88.19 192 VAL A C 1
ATOM 1473 O O . VAL A 1 192 ? 0.679 -30.234 2.775 1 88.19 192 VAL A O 1
ATOM 1476 N N . VAL A 1 193 ? 1.473 -28.188 3.359 1 88.06 193 VAL A N 1
ATOM 1477 C CA . VAL A 1 193 ? 0.678 -28.078 4.578 1 88.06 193 VAL A CA 1
ATOM 1478 C C . VAL A 1 193 ? 0.082 -26.672 4.668 1 88.06 193 VAL A C 1
ATOM 1480 O O . VAL A 1 193 ? 0.694 -25.703 4.223 1 88.06 193 VAL A O 1
ATOM 1483 N N . LYS A 1 194 ? -1.142 -26.656 5.188 1 90.69 194 LYS A N 1
ATOM 1484 C CA . LYS A 1 194 ? -1.75 -25.344 5.441 1 90.69 194 LYS A CA 1
ATOM 1485 C C . LYS A 1 194 ? -1.204 -24.719 6.723 1 90.69 194 LYS A C 1
ATOM 1487 O O . LYS A 1 194 ? -1.201 -25.359 7.777 1 90.69 194 LYS A O 1
ATOM 1492 N N . VAL A 1 195 ? -0.659 -23.562 6.656 1 90.19 195 VAL A N 1
ATOM 1493 C CA . VAL A 1 195 ? -0.055 -22.859 7.789 1 90.19 195 VAL A CA 1
ATOM 1494 C C . VAL A 1 195 ? -0.654 -21.469 7.918 1 90.19 195 VAL A C 1
ATOM 1496 O O . VAL A 1 195 ? -0.771 -20.734 6.926 1 90.19 195 VAL A O 1
ATOM 1499 N N . ASN A 1 196 ? -1.057 -21.141 9.172 1 91.69 196 ASN A N 1
ATOM 1500 C CA . ASN A 1 196 ? -1.491 -19.766 9.422 1 91.69 196 ASN A CA 1
ATOM 1501 C C . ASN A 1 196 ? -0.341 -18.781 9.258 1 91.69 196 ASN A C 1
ATOM 1503 O O . ASN A 1 196 ? 0.786 -19.062 9.672 1 91.69 196 ASN A O 1
ATOM 1507 N N . VAL A 1 197 ? -0.689 -17.656 8.68 1 91.25 197 VAL A N 1
ATOM 1508 C CA . VAL A 1 197 ? 0.35 -16.688 8.336 1 91.25 197 VAL A CA 1
ATOM 1509 C C . VAL A 1 197 ? 1.076 -16.234 9.602 1 91.25 197 VAL A C 1
ATOM 1511 O O . VAL A 1 197 ? 2.281 -15.977 9.578 1 91.25 197 VAL A O 1
ATOM 1514 N N . GLU A 1 198 ? 0.436 -16.156 10.727 1 86.88 198 GLU A N 1
ATOM 1515 C CA . GLU A 1 198 ? 1.036 -15.719 11.984 1 86.88 198 GLU A CA 1
ATOM 1516 C C . GLU A 1 198 ? 2.057 -16.734 12.492 1 86.88 198 GLU A C 1
ATOM 1518 O O . GLU A 1 198 ? 2.918 -16.406 13.312 1 86.88 198 GLU A O 1
ATOM 1523 N N . ASP A 1 199 ? 1.989 -17.906 11.938 1 84.06 199 ASP A N 1
ATOM 1524 C CA . ASP A 1 199 ? 2.877 -18.984 12.383 1 84.06 199 ASP A CA 1
ATOM 1525 C C . ASP A 1 199 ? 4.094 -19.109 11.469 1 84.06 199 ASP A C 1
ATOM 1527 O O . ASP A 1 199 ? 4.973 -19.938 11.711 1 84.06 199 ASP A O 1
ATOM 1531 N N . LEU A 1 200 ? 4.172 -18.391 10.414 1 78.69 200 LEU A N 1
ATOM 1532 C CA . LEU A 1 200 ? 5.289 -18.469 9.477 1 78.69 200 LEU A CA 1
ATOM 1533 C C . LEU A 1 200 ? 6.574 -17.953 10.125 1 78.69 200 LEU A C 1
ATOM 1535 O O . LEU A 1 200 ? 7.672 -18.391 9.766 1 78.69 200 LEU A O 1
ATOM 1539 N N . GLN A 1 201 ? 6.727 -16.859 10.844 1 60.62 201 GLN A N 1
ATOM 1540 C CA . GLN A 1 201 ? 7.938 -16.281 11.414 1 60.62 201 GLN A CA 1
ATOM 1541 C C . GLN A 1 201 ? 8.578 -17.219 12.422 1 60.62 201 GLN A C 1
ATOM 1543 O O . GLN A 1 201 ? 9.734 -17.031 12.805 1 60.62 201 GLN A O 1
ATOM 1548 N N . GLN A 1 202 ? 7.93 -18.188 12.859 1 45.22 202 GLN A N 1
ATOM 1549 C CA . GLN A 1 202 ? 8.523 -19.094 13.844 1 45.22 202 GLN A CA 1
ATOM 1550 C C . GLN A 1 202 ? 9.336 -20.188 13.164 1 45.22 202 GLN A C 1
ATOM 1552 O O . GLN A 1 202 ? 10.109 -20.891 13.82 1 45.22 202 GLN A O 1
ATOM 1557 N N . LYS A 1 203 ? 9.297 -20.297 11.859 1 38.41 203 LYS A N 1
ATOM 1558 C CA . LYS A 1 203 ? 10.102 -21.375 11.266 1 38.41 203 LYS A CA 1
ATOM 1559 C C . LYS A 1 203 ? 11.242 -20.797 10.422 1 38.41 203 LYS A C 1
ATOM 1561 O O . LYS A 1 203 ? 11.086 -19.75 9.789 1 38.41 203 LYS A O 1
ATOM 1566 N N . MET B 1 1 ? -13.273 -13.75 -20.375 1 35.47 1 MET B N 1
ATOM 1567 C CA . MET B 1 1 ? -11.812 -13.82 -20.469 1 35.47 1 MET B CA 1
ATOM 1568 C C . MET B 1 1 ? -11.367 -15.211 -20.906 1 35.47 1 MET B C 1
ATOM 1570 O O . MET B 1 1 ? -11.852 -16.219 -20.375 1 35.47 1 MET B O 1
ATOM 1574 N N . GLY B 1 2 ? -10.805 -15.344 -22.062 1 41.69 2 GLY B N 1
ATOM 1575 C CA . GLY B 1 2 ? -10.766 -16.391 -23.062 1 41.69 2 GLY B CA 1
ATOM 1576 C C . GLY B 1 2 ? -10.047 -17.641 -22.594 1 41.69 2 GLY B C 1
ATOM 1577 O O . GLY B 1 2 ? -9.359 -17.625 -21.578 1 41.69 2 GLY B O 1
ATOM 1578 N N . PHE B 1 3 ? -10.516 -18.875 -23.125 1 52.38 3 PHE B N 1
ATOM 1579 C CA . PHE B 1 3 ? -10.117 -20.266 -23.062 1 52.38 3 PHE B CA 1
ATOM 1580 C C . PHE B 1 3 ? -8.602 -20.406 -23.094 1 52.38 3 PHE B C 1
ATOM 1582 O O . PHE B 1 3 ? -8.039 -21.281 -22.422 1 52.38 3 PHE B O 1
ATOM 1589 N N . LEU B 1 4 ? -7.895 -19.359 -23.797 1 63.97 4 LEU B N 1
ATOM 1590 C CA . LEU B 1 4 ? -6.488 -19.625 -24.094 1 63.97 4 LEU B CA 1
ATOM 1591 C C . LEU B 1 4 ? -5.586 -18.656 -23.328 1 63.97 4 LEU B C 1
ATOM 1593 O O . LEU B 1 4 ? -4.453 -19 -22.984 1 63.97 4 LEU B O 1
ATOM 1597 N N . SER B 1 5 ? -6.301 -17.469 -22.984 1 77.75 5 SER B N 1
ATOM 1598 C CA . SER B 1 5 ? -5.387 -16.5 -22.375 1 77.75 5 SER B CA 1
ATOM 1599 C C . SER B 1 5 ? -5.879 -16.078 -21 1 77.75 5 SER B C 1
ATOM 1601 O O . SER B 1 5 ? -7.078 -15.852 -20.812 1 77.75 5 SER B O 1
ATOM 1603 N N . ASN B 1 6 ? -5.098 -16.016 -20.031 1 91.31 6 ASN B N 1
ATOM 1604 C CA . ASN B 1 6 ? -5.406 -15.547 -18.688 1 91.31 6 ASN B CA 1
ATOM 1605 C C . ASN B 1 6 ? -5.395 -14.016 -18.609 1 91.31 6 ASN B C 1
ATOM 1607 O O . ASN B 1 6 ? -5.508 -13.438 -17.531 1 91.31 6 ASN B O 1
ATOM 1611 N N . LYS B 1 7 ? -5.246 -13.383 -19.797 1 93.25 7 LYS B N 1
ATOM 1612 C CA . LYS B 1 7 ? -5.164 -11.922 -19.844 1 93.25 7 LYS B CA 1
ATOM 1613 C C . LYS B 1 7 ? -6.488 -11.289 -19.422 1 93.25 7 LYS B C 1
ATOM 1615 O O . LYS B 1 7 ? -7.559 -11.742 -19.844 1 93.25 7 LYS B O 1
ATOM 1620 N N . ILE B 1 8 ? -6.461 -10.281 -18.594 1 94.94 8 ILE B N 1
ATOM 1621 C CA . ILE B 1 8 ? -7.668 -9.594 -18.156 1 94.94 8 ILE B CA 1
ATOM 1622 C C . ILE B 1 8 ? -7.469 -8.086 -18.25 1 94.94 8 ILE B C 1
ATOM 1624 O O . ILE B 1 8 ? -6.348 -7.613 -18.469 1 94.94 8 ILE B O 1
ATOM 1628 N N . GLU B 1 9 ? -8.57 -7.402 -18.156 1 92.75 9 GLU B N 1
ATOM 1629 C CA . GLU B 1 9 ? -8.531 -5.945 -18.109 1 92.75 9 GLU B CA 1
ATOM 1630 C C . GLU B 1 9 ? -8.539 -5.434 -16.672 1 92.75 9 GLU B C 1
ATOM 1632 O O . GLU B 1 9 ? -8.977 -6.137 -15.758 1 92.75 9 GLU B O 1
ATOM 1637 N N . ARG B 1 10 ? -8.07 -4.242 -16.516 1 88.44 10 ARG B N 1
ATOM 1638 C CA . ARG B 1 10 ? -7.945 -3.637 -15.195 1 88.44 10 ARG B CA 1
ATOM 1639 C C . ARG B 1 10 ? -9.289 -3.602 -14.477 1 88.44 10 ARG B C 1
ATOM 1641 O O . ARG B 1 10 ? -9.352 -3.734 -13.25 1 88.44 10 ARG B O 1
ATOM 1648 N N . ASN B 1 11 ? -10.344 -3.406 -15.211 1 88.25 11 ASN B N 1
ATOM 1649 C CA . ASN B 1 11 ? -11.672 -3.285 -14.609 1 88.25 11 ASN B CA 1
ATOM 1650 C C . ASN B 1 11 ? -12.195 -4.637 -14.133 1 88.25 11 ASN B C 1
ATOM 1652 O O . ASN B 1 11 ? -13.219 -4.703 -13.453 1 88.25 11 ASN B O 1
ATOM 1656 N N . GLU B 1 12 ? -11.484 -5.707 -14.43 1 92.56 12 GLU B N 1
ATOM 1657 C CA . GLU B 1 12 ? -11.93 -7.047 -14.055 1 92.56 12 GLU B CA 1
ATOM 1658 C C . GLU B 1 12 ? -11.234 -7.52 -12.781 1 92.56 12 GLU B C 1
ATOM 1660 O O . GLU B 1 12 ? -11.641 -8.516 -12.18 1 92.56 12 GLU B O 1
ATOM 1665 N N . ILE B 1 13 ? -10.227 -6.805 -12.406 1 91.25 13 ILE B N 1
ATOM 1666 C CA . ILE B 1 13 ? -9.445 -7.246 -11.258 1 91.25 13 ILE B CA 1
ATOM 1667 C C . ILE B 1 13 ? -10.195 -6.938 -9.969 1 91.25 13 ILE B C 1
ATOM 1669 O O . ILE B 1 13 ? -10.859 -5.906 -9.859 1 91.25 13 ILE B O 1
ATOM 1673 N N . LYS B 1 14 ? -10.141 -7.855 -9 1 90.25 14 LYS B N 1
ATOM 1674 C CA . LYS B 1 14 ? -10.758 -7.703 -7.688 1 90.25 14 LYS B CA 1
ATOM 1675 C C . LYS B 1 14 ? -9.734 -7.891 -6.574 1 90.25 14 LYS B C 1
ATOM 1677 O O . LYS B 1 14 ? -8.766 -8.641 -6.73 1 90.25 14 LYS B O 1
ATOM 1682 N N . ALA B 1 15 ? -10.039 -7.164 -5.453 1 89.38 15 ALA B N 1
ATOM 1683 C CA . ALA B 1 15 ? -9.172 -7.359 -4.293 1 89.38 15 ALA B CA 1
ATOM 1684 C C . ALA B 1 15 ? -9.047 -8.844 -3.941 1 89.38 15 ALA B C 1
ATOM 1686 O O . ALA B 1 15 ? -10.039 -9.57 -3.957 1 89.38 15 ALA B O 1
ATOM 1687 N N . GLY B 1 16 ? -7.824 -9.273 -3.682 1 93.25 16 GLY B N 1
ATOM 1688 C CA . GLY B 1 16 ? -7.582 -10.664 -3.346 1 93.25 16 GLY B CA 1
ATOM 1689 C C . GLY B 1 16 ? -7.129 -11.492 -4.531 1 93.25 16 GLY B C 1
ATOM 1690 O O . GLY B 1 16 ? -6.684 -12.633 -4.363 1 93.25 16 GLY B O 1
ATOM 1691 N N . ASP B 1 17 ? -7.227 -10.945 -5.711 1 96.12 17 ASP B N 1
ATOM 1692 C CA . ASP B 1 17 ? -6.82 -11.688 -6.898 1 96.12 17 ASP B CA 1
ATOM 1693 C C . ASP B 1 17 ? -5.312 -11.922 -6.91 1 96.12 17 ASP B C 1
ATOM 1695 O O . ASP B 1 17 ? -4.535 -11.031 -6.551 1 96.12 17 ASP B O 1
ATOM 1699 N N . HIS B 1 18 ? -4.922 -13.172 -7.273 1 97.88 18 HIS B N 1
ATOM 1700 C CA . HIS B 1 18 ? -3.561 -13.469 -7.703 1 97.88 18 HIS B CA 1
ATOM 1701 C C . HIS B 1 18 ? -3.336 -13.039 -9.148 1 97.88 18 HIS B C 1
ATOM 1703 O O . HIS B 1 18 ? -3.869 -13.656 -10.07 1 97.88 18 HIS B O 1
ATOM 1709 N N . ILE B 1 19 ? -2.527 -12 -9.328 1 96.69 19 ILE B N 1
ATOM 1710 C CA . ILE B 1 19 ? -2.283 -11.477 -10.664 1 96.69 19 ILE B CA 1
ATOM 1711 C C . ILE B 1 19 ? -0.825 -11.703 -11.055 1 96.69 19 ILE B C 1
ATOM 1713 O O . ILE B 1 19 ? 0.017 -11.977 -10.195 1 96.69 19 ILE B O 1
ATOM 1717 N N . TYR B 1 20 ? -0.527 -11.68 -12.352 1 94.81 20 TYR B N 1
ATOM 1718 C CA . TYR B 1 20 ? 0.856 -11.773 -12.805 1 94.81 20 TYR B CA 1
ATOM 1719 C C . TYR B 1 20 ? 1.046 -11.055 -14.133 1 94.81 20 TYR B C 1
ATOM 1721 O O . TYR B 1 20 ? 0.073 -10.625 -14.758 1 94.81 20 TYR B O 1
ATOM 1729 N N . THR B 1 21 ? 2.219 -10.734 -14.445 1 93.81 21 THR B N 1
ATOM 1730 C CA . THR B 1 21 ? 2.641 -10.109 -15.695 1 93.81 21 THR B CA 1
ATOM 1731 C C . THR B 1 21 ? 3.959 -10.711 -16.172 1 93.81 21 THR B C 1
ATOM 1733 O O . THR B 1 21 ? 4.758 -11.203 -15.375 1 93.81 21 THR B O 1
ATOM 1736 N N . TYR B 1 22 ? 4.066 -10.75 -17.453 1 89.12 22 TYR B N 1
ATOM 1737 C CA . TYR B 1 22 ? 5.301 -11.281 -18.016 1 89.12 22 TYR B CA 1
ATOM 1738 C C . TYR B 1 22 ? 6.355 -10.18 -18.141 1 89.12 22 TYR B C 1
ATOM 1740 O O . TYR B 1 22 ? 6.031 -9.039 -18.453 1 89.12 22 TYR B O 1
ATOM 1748 N N . ARG B 1 23 ? 7.543 -10.617 -17.797 1 83.62 23 ARG B N 1
ATOM 1749 C CA . ARG B 1 23 ? 8.672 -9.695 -17.875 1 83.62 23 ARG B CA 1
ATOM 1750 C C . ARG B 1 23 ? 9.695 -10.172 -18.906 1 83.62 23 ARG B C 1
ATOM 1752 O O . ARG B 1 23 ? 9.789 -11.375 -19.172 1 83.62 23 ARG B O 1
ATOM 1759 N N . VAL B 1 24 ? 10.523 -9.133 -19.375 1 78.12 24 VAL B N 1
ATOM 1760 C CA . VAL B 1 24 ? 11.648 -9.359 -20.281 1 78.12 24 VAL B CA 1
ATOM 1761 C C . VAL B 1 24 ? 11.227 -10.297 -21.406 1 78.12 24 VAL B C 1
ATOM 1763 O O . VAL B 1 24 ? 11.844 -11.352 -21.594 1 78.12 24 VAL B O 1
ATOM 1766 N N . VAL B 1 25 ? 10.297 -9.922 -22.219 1 72.44 25 VAL B N 1
ATOM 1767 C CA . VAL B 1 25 ? 9.812 -10.633 -23.391 1 72.44 25 VAL B CA 1
ATOM 1768 C C . VAL B 1 25 ? 9.406 -12.055 -23 1 72.44 25 VAL B C 1
ATOM 1770 O O . VAL B 1 25 ? 9.891 -13.031 -23.578 1 72.44 25 VAL B O 1
ATOM 1773 N N . PHE B 1 26 ? 8.672 -12.211 -21.906 1 71.75 26 PHE B N 1
ATOM 1774 C CA . PHE B 1 26 ? 8.016 -13.438 -21.453 1 71.75 26 PHE B CA 1
ATOM 1775 C C . PHE B 1 26 ? 9.031 -14.406 -20.859 1 71.75 26 PHE B C 1
ATOM 1777 O O . PHE B 1 26 ? 8.773 -15.609 -20.766 1 71.75 26 PHE B O 1
ATOM 1784 N N . ALA B 1 27 ? 10.188 -13.883 -20.422 1 78.12 27 ALA B N 1
ATOM 1785 C CA . ALA B 1 27 ? 11.219 -14.727 -19.828 1 78.12 27 ALA B CA 1
ATOM 1786 C C . ALA B 1 27 ? 10.789 -15.227 -18.438 1 78.12 27 ALA B C 1
ATOM 1788 O O . ALA B 1 27 ? 11.086 -16.359 -18.078 1 78.12 27 ALA B O 1
ATOM 1789 N N . TYR B 1 28 ? 10.164 -14.438 -17.797 1 83.38 28 TYR B N 1
ATOM 1790 C CA . TYR B 1 28 ? 9.633 -14.883 -16.516 1 83.38 28 TYR B CA 1
ATOM 1791 C C . TYR B 1 28 ? 8.352 -14.133 -16.156 1 83.38 28 TYR B C 1
ATOM 1793 O O . TYR B 1 28 ? 8.008 -13.141 -16.812 1 83.38 28 TYR B O 1
ATOM 1801 N N . SER B 1 29 ? 7.641 -14.68 -15.234 1 89 29 SER B N 1
ATOM 1802 C CA . SER B 1 29 ? 6.426 -14.031 -14.75 1 89 29 SER B CA 1
ATOM 1803 C C . SER B 1 29 ? 6.617 -13.461 -13.352 1 89 29 SER B C 1
ATOM 1805 O O . SER B 1 29 ? 7.305 -14.062 -12.523 1 89 29 SER B O 1
ATOM 1807 N N . HIS B 1 30 ? 6.16 -12.273 -13.172 1 91.94 30 HIS B N 1
ATOM 1808 C CA . HIS B 1 30 ? 6.129 -11.617 -11.875 1 91.94 30 HIS B CA 1
ATOM 1809 C C . HIS B 1 30 ? 4.734 -11.664 -11.266 1 91.94 30 HIS B C 1
ATOM 1811 O O . HIS B 1 30 ? 3.754 -11.305 -11.922 1 91.94 30 HIS B O 1
ATOM 1817 N N . HIS B 1 31 ? 4.629 -12.164 -10.031 1 95 31 HIS B N 1
ATOM 1818 C CA . HIS B 1 31 ? 3.342 -12.445 -9.398 1 95 31 HIS B CA 1
ATOM 1819 C C . HIS B 1 31 ? 3.111 -11.539 -8.195 1 95 31 HIS B C 1
ATOM 1821 O O . HIS B 1 31 ? 4.066 -11.102 -7.551 1 95 31 HIS B O 1
ATOM 1827 N N . GLY B 1 32 ? 1.83 -11.289 -7.895 1 94.88 32 GLY B N 1
ATOM 1828 C CA . GLY B 1 32 ? 1.431 -10.523 -6.727 1 94.88 32 GLY B CA 1
ATOM 1829 C C . GLY B 1 32 ? -0.038 -10.68 -6.383 1 94.88 32 GLY B C 1
ATOM 1830 O O . GLY B 1 32 ? -0.782 -11.344 -7.105 1 94.88 32 GLY B O 1
ATOM 1831 N N . ILE B 1 33 ? -0.427 -10.156 -5.199 1 95.38 33 ILE B N 1
ATOM 1832 C CA . ILE B 1 33 ? -1.815 -10.102 -4.754 1 95.38 33 ILE B CA 1
ATOM 1833 C C . ILE B 1 33 ? -2.352 -8.68 -4.902 1 95.38 33 ILE B C 1
ATOM 1835 O O . ILE B 1 33 ? -1.734 -7.723 -4.422 1 95.38 33 ILE B O 1
ATOM 1839 N N . TYR B 1 34 ? -3.426 -8.609 -5.602 1 92.38 34 TYR B N 1
ATOM 1840 C CA . TYR B 1 34 ? -4.07 -7.312 -5.738 1 92.38 34 TYR B CA 1
ATOM 1841 C C . TYR B 1 34 ? -4.883 -6.969 -4.496 1 92.38 34 TYR B C 1
ATOM 1843 O O . TYR B 1 34 ? -5.797 -7.711 -4.121 1 92.38 34 TYR B O 1
ATOM 1851 N N . VAL B 1 35 ? -4.551 -5.895 -3.846 1 87.5 35 VAL B N 1
ATOM 1852 C CA . VAL B 1 35 ? -5.211 -5.57 -2.586 1 87.5 35 VAL B CA 1
ATOM 1853 C C . VAL B 1 35 ? -6.203 -4.43 -2.801 1 87.5 35 VAL B C 1
ATOM 1855 O O . VAL B 1 35 ? -6.934 -4.055 -1.883 1 87.5 35 VAL B O 1
ATOM 1858 N N . GLY B 1 36 ? -6.328 -3.92 -4.059 1 76.69 36 GLY B N 1
ATOM 1859 C CA . GLY B 1 36 ? -7.262 -2.848 -4.371 1 76.69 36 GLY B CA 1
ATOM 1860 C C . GLY B 1 36 ? -6.574 -1.568 -4.809 1 76.69 36 GLY B C 1
ATOM 1861 O O . GLY B 1 36 ? -5.418 -1.328 -4.461 1 76.69 36 GLY B O 1
ATOM 1862 N N . ASP B 1 37 ? -7.16 -0.95 -5.863 1 63.12 37 ASP B N 1
ATOM 1863 C CA . ASP B 1 37 ? -6.633 0.322 -6.348 1 63.12 37 ASP B CA 1
ATOM 1864 C C . ASP B 1 37 ? -6.676 1.388 -5.258 1 63.12 37 ASP B C 1
ATOM 1866 O O . ASP B 1 37 ? -5.703 2.121 -5.059 1 63.12 37 ASP B O 1
ATOM 1870 N N . CYS B 1 38 ? -7.973 1.557 -4.84 1 58 38 CYS B N 1
ATOM 1871 C CA . CYS B 1 38 ? -8.242 2.697 -3.973 1 58 38 CYS B CA 1
ATOM 1872 C C . CYS B 1 38 ? -7.867 2.385 -2.529 1 58 38 CYS B C 1
ATOM 1874 O O . CYS B 1 38 ? -8.219 3.133 -1.615 1 58 38 CYS B O 1
ATOM 1876 N N . GLY B 1 39 ? -7.027 1.349 -2.338 1 62.12 39 GLY B N 1
ATOM 1877 C CA . GLY B 1 39 ? -6.438 1.404 -1.009 1 62.12 39 GLY B CA 1
ATOM 1878 C C . GLY B 1 39 ? -6.77 0.193 -0.158 1 62.12 39 GLY B C 1
ATOM 1879 O O . GLY B 1 39 ? -7.758 -0.5 -0.414 1 62.12 39 GLY B O 1
ATOM 1880 N N . PHE B 1 40 ? -5.918 -0.429 0.323 1 64.69 40 PHE B N 1
ATOM 1881 C CA . PHE B 1 40 ? -6.098 -1.434 1.365 1 64.69 40 PHE B CA 1
ATOM 1882 C C . PHE B 1 40 ? -6.332 -0.773 2.717 1 64.69 40 PHE B C 1
ATOM 1884 O O . PHE B 1 40 ? -5.719 0.246 3.033 1 64.69 40 PHE B O 1
ATOM 1891 N N . ARG B 1 41 ? -7.59 -1.082 3.277 1 64.62 41 ARG B N 1
ATOM 1892 C CA . ARG B 1 41 ? -7.887 -0.657 4.645 1 64.62 41 ARG B CA 1
ATOM 1893 C C . ARG B 1 41 ? -8.07 -1.858 5.562 1 64.62 41 ARG B C 1
ATOM 1895 O O . ARG B 1 41 ? -8.812 -2.789 5.238 1 64.62 41 ARG B O 1
ATOM 1902 N N . ARG B 1 42 ? -7.13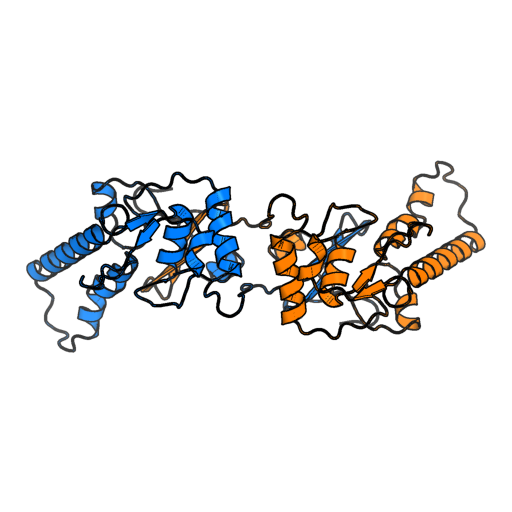7 -1.938 6.48 1 62.25 42 ARG B N 1
ATOM 1903 C CA . ARG B 1 42 ? -7.484 -2.891 7.527 1 62.25 42 ARG B CA 1
ATOM 1904 C C . ARG B 1 42 ? -8.719 -2.438 8.297 1 62.25 42 ARG B C 1
ATOM 1906 O O . ARG B 1 42 ? -8.828 -1.274 8.688 1 62.25 42 ARG B O 1
ATOM 1913 N N . ARG B 1 43 ? -9.633 -3.301 8.344 1 62.06 43 ARG B N 1
ATOM 1914 C CA . ARG B 1 43 ? -10.867 -2.984 9.055 1 62.06 43 ARG B CA 1
ATOM 1915 C C . ARG B 1 43 ? -10.578 -2.416 10.438 1 62.06 43 ARG B C 1
ATOM 1917 O O . ARG B 1 43 ? -9.805 -2.996 11.203 1 62.06 43 ARG B O 1
ATOM 1924 N N . GLY B 1 44 ? -11.109 -1.244 10.695 1 67 44 GLY B N 1
ATOM 1925 C CA . GLY B 1 44 ? -11.047 -0.64 12.016 1 67 44 GLY B CA 1
ATOM 1926 C C . GLY B 1 44 ? -9.812 0.218 12.219 1 67 44 GLY B C 1
ATOM 1927 O O . GLY B 1 44 ? -9.664 0.861 13.266 1 67 44 GLY B O 1
ATOM 1928 N N . SER B 1 45 ? -8.906 0.174 11.281 1 72.62 45 SER B N 1
ATOM 1929 C CA . SER B 1 45 ? -7.684 0.937 11.508 1 72.62 45 SER B CA 1
ATOM 1930 C C . SER B 1 45 ? -7.914 2.43 11.297 1 72.62 45 SER B C 1
ATOM 1932 O O . SER B 1 45 ? -7.246 3.26 11.914 1 72.62 45 SER B O 1
ATOM 1934 N N . GLY B 1 46 ? -8.852 2.818 10.508 1 80.5 46 GLY B N 1
ATOM 1935 C CA . GLY B 1 46 ? -9.078 4.207 10.148 1 80.5 46 GLY B CA 1
ATOM 1936 C C . GLY B 1 46 ? -8.039 4.746 9.18 1 80.5 46 GLY B C 1
ATOM 1937 O O . GLY B 1 46 ? -8.07 5.926 8.82 1 80.5 46 GLY B O 1
ATOM 1938 N N . VAL B 1 47 ? -7.062 3.93 8.852 1 87.62 47 VAL B N 1
ATOM 1939 C CA . VAL B 1 47 ? -5.984 4.312 7.941 1 87.62 47 VAL B CA 1
ATOM 1940 C C . VAL B 1 47 ? -6.082 3.496 6.656 1 87.62 47 VAL B C 1
ATOM 1942 O O . VAL B 1 47 ? -6.348 2.293 6.695 1 87.62 47 VAL B O 1
ATOM 1945 N N . VAL B 1 48 ? -5.941 4.168 5.555 1 82.94 48 VAL B N 1
ATOM 1946 C CA . VAL B 1 48 ? -6.062 3.516 4.254 1 82.94 48 VAL B CA 1
ATOM 1947 C C . VAL B 1 48 ? -4.785 3.734 3.445 1 82.94 48 VAL B C 1
ATOM 1949 O O . VAL B 1 48 ? -4.203 4.824 3.471 1 82.94 48 VAL B O 1
ATOM 1952 N N . ILE B 1 49 ? -4.277 2.656 2.84 1 82.94 49 ILE B N 1
ATOM 1953 C CA . ILE B 1 49 ? -3.201 2.812 1.868 1 82.94 49 ILE B CA 1
ATOM 1954 C C . ILE B 1 49 ? -3.779 2.834 0.456 1 82.94 49 ILE B C 1
ATOM 1956 O O . ILE B 1 49 ? -4.652 2.029 0.123 1 82.94 49 ILE B O 1
ATOM 1960 N N . SER B 1 50 ? -3.463 3.871 -0.285 1 79.69 50 SER B N 1
ATOM 1961 C CA . SER B 1 50 ? -4.008 4.059 -1.626 1 79.69 50 SER B CA 1
ATOM 1962 C C . SER B 1 50 ? -2.936 4.547 -2.594 1 79.69 50 SER B C 1
ATOM 1964 O O . SER B 1 50 ? -1.853 4.961 -2.172 1 79.69 50 SER B O 1
ATOM 1966 N N . CYS B 1 51 ? -3.18 4.375 -3.861 1 75.75 51 CYS B N 1
ATOM 1967 C CA . CYS B 1 51 ? -2.268 4.965 -4.832 1 75.75 51 CYS B CA 1
ATOM 1968 C C . CYS B 1 51 ? -2.426 6.48 -4.879 1 75.75 51 CYS B C 1
ATOM 1970 O O . CYS B 1 51 ? -3.438 7.016 -4.426 1 75.75 51 CYS B O 1
ATOM 1972 N N . LEU B 1 52 ? -1.382 7.102 -5.488 1 82.56 52 LEU B N 1
ATOM 1973 C CA . LEU B 1 52 ? -1.339 8.562 -5.492 1 82.56 52 LEU B CA 1
ATOM 1974 C C . LEU B 1 52 ? -2.512 9.133 -6.277 1 82.56 52 LEU B C 1
ATOM 1976 O O . LEU B 1 52 ? -3.119 10.125 -5.863 1 82.56 52 LEU B O 1
ATOM 1980 N N . ASN B 1 53 ? -2.906 8.508 -7.379 1 79.5 53 ASN B N 1
ATOM 1981 C CA . ASN B 1 53 ? -4.004 9.008 -8.203 1 79.5 53 ASN B CA 1
ATOM 1982 C C . ASN B 1 53 ? -5.332 8.961 -7.449 1 79.5 53 ASN B C 1
ATOM 1984 O O . ASN B 1 53 ? -6.117 9.906 -7.52 1 79.5 53 ASN B O 1
ATOM 1988 N N . CYS B 1 54 ? -5.551 7.883 -6.746 1 78.06 54 CYS B N 1
ATOM 1989 C CA . CYS B 1 54 ? -6.781 7.758 -5.973 1 78.06 54 CYS B CA 1
ATOM 1990 C C . CYS B 1 54 ? -6.805 8.758 -4.824 1 78.06 54 CYS B C 1
ATOM 1992 O O . CYS B 1 54 ? -7.859 9.312 -4.496 1 78.06 54 CYS B O 1
ATOM 1994 N N . PHE B 1 55 ? -5.664 8.961 -4.199 1 87.44 55 PHE B N 1
ATOM 1995 C CA . PHE B 1 55 ? -5.547 9.93 -3.117 1 87.44 55 PHE B CA 1
ATOM 1996 C C . PHE B 1 55 ? -5.867 11.336 -3.613 1 87.44 55 PHE B C 1
ATOM 1998 O O . PHE B 1 55 ? -6.613 12.07 -2.967 1 87.44 55 PHE B O 1
ATOM 2005 N N . LEU B 1 56 ? -5.328 11.688 -4.777 1 89 56 LEU B N 1
ATOM 2006 C CA . LEU B 1 56 ? -5.453 13.055 -5.289 1 89 56 LEU B CA 1
ATOM 2007 C C . LEU B 1 56 ? -6.812 13.266 -5.938 1 89 56 LEU B C 1
ATOM 2009 O O . LEU B 1 56 ? -7.336 14.383 -5.945 1 89 56 LEU B O 1
ATOM 2013 N N . GLN B 1 57 ? -7.359 12.117 -6.496 1 83 57 GLN B N 1
ATOM 2014 C CA . GLN B 1 57 ? -8.547 12.227 -7.332 1 83 57 GLN B CA 1
ATOM 2015 C C . GLN B 1 57 ? -8.383 13.328 -8.383 1 83 57 GLN B C 1
ATOM 2017 O O . GLN B 1 57 ? -7.473 13.266 -9.211 1 83 57 GLN B O 1
ATOM 2022 N N . ASN B 1 58 ? -9.117 14.406 -8.352 1 83.5 58 ASN B N 1
ATOM 2023 C CA . ASN B 1 58 ? -9.008 15.469 -9.344 1 83.5 58 ASN B CA 1
ATOM 2024 C C . ASN B 1 58 ? -8.297 16.703 -8.766 1 83.5 58 ASN B C 1
ATOM 2026 O O . ASN B 1 58 ? -8.336 17.781 -9.359 1 83.5 58 ASN B O 1
ATOM 2030 N N . GLY B 1 59 ? -7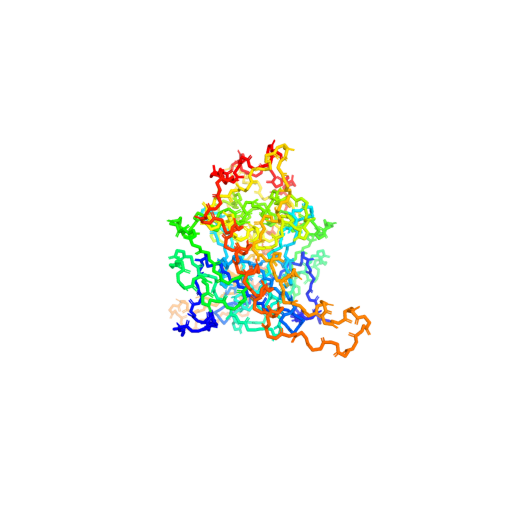.73 16.531 -7.629 1 89.19 59 GLY B N 1
ATOM 2031 C CA . GLY B 1 59 ? -7.09 17.672 -6.988 1 89.19 59 GLY B CA 1
ATOM 2032 C C . GLY B 1 59 ? -5.602 17.75 -7.262 1 89.19 59 GLY B C 1
ATOM 2033 O O . GLY B 1 59 ? -5.008 16.781 -7.766 1 89.19 59 GLY B O 1
ATOM 2034 N N . ASP B 1 60 ? -5.008 18.906 -6.926 1 91.88 60 ASP B N 1
ATOM 2035 C CA . ASP B 1 60 ? -3.57 19.141 -7.055 1 91.88 60 ASP B CA 1
ATOM 2036 C C . ASP B 1 60 ? -2.814 18.562 -5.863 1 91.88 60 ASP B C 1
ATOM 2038 O O . ASP B 1 60 ? -3.408 18.281 -4.816 1 91.88 60 ASP B O 1
ATOM 2042 N N . LEU B 1 61 ? -1.533 18.328 -6.121 1 94.19 61 LEU B N 1
ATOM 2043 C CA . LEU B 1 61 ? -0.636 17.781 -5.109 1 94.19 61 LEU B CA 1
ATOM 2044 C C . LEU B 1 61 ? 0.077 18.891 -4.355 1 94.19 61 LEU B C 1
ATOM 2046 O O . LEU B 1 61 ? 0.663 19.781 -4.969 1 94.19 61 LEU B O 1
ATOM 2050 N N . TYR B 1 62 ? -0.042 18.891 -3.064 1 95.19 62 TYR B N 1
ATOM 2051 C CA . TYR B 1 62 ? 0.65 19.859 -2.213 1 95.19 62 TYR B CA 1
ATOM 2052 C C . TYR B 1 62 ? 1.521 19.141 -1.185 1 95.19 62 TYR B C 1
ATOM 2054 O O . TYR B 1 62 ? 1.229 18.016 -0.792 1 95.19 62 TYR B O 1
ATOM 2062 N N . ARG B 1 63 ? 2.553 19.797 -0.766 1 96.94 63 ARG B N 1
ATOM 2063 C CA . ARG B 1 63 ? 3.41 19.297 0.308 1 96.94 63 ARG B CA 1
ATOM 2064 C C . ARG B 1 63 ? 3.256 20.156 1.564 1 96.94 63 ARG B C 1
ATOM 2066 O O . ARG B 1 63 ? 3.342 21.375 1.504 1 96.94 63 ARG B O 1
ATOM 2073 N N . PHE B 1 64 ? 2.961 19.5 2.66 1 96.5 64 PHE B N 1
ATOM 2074 C CA . PHE B 1 64 ? 2.854 20.172 3.945 1 96.5 64 PHE B CA 1
ATOM 2075 C C . PHE B 1 64 ? 4.227 20.625 4.438 1 96.5 64 PHE B C 1
ATOM 2077 O O . PHE B 1 64 ? 5.203 19.875 4.332 1 96.5 64 PHE B O 1
ATOM 2084 N N . GLU B 1 65 ? 4.328 21.844 4.973 1 95.31 65 GLU B N 1
ATOM 2085 C CA . GLU B 1 65 ? 5.617 22.406 5.352 1 95.31 65 GLU B CA 1
ATOM 2086 C C . GLU B 1 65 ? 5.801 22.391 6.867 1 95.31 65 GLU B C 1
ATOM 2088 O O . GLU B 1 65 ? 4.875 22.734 7.613 1 95.31 65 GLU B O 1
ATOM 2093 N N . TYR B 1 66 ? 6.996 22 7.258 1 96.38 66 TYR B N 1
ATOM 2094 C CA . TYR B 1 66 ? 7.352 21.922 8.672 1 96.38 66 TYR B CA 1
ATOM 2095 C C . TYR B 1 66 ? 8.414 22.969 9.016 1 96.38 66 TYR B C 1
ATOM 2097 O O . TYR B 1 66 ? 9.203 23.359 8.156 1 96.38 66 TYR B O 1
ATOM 2105 N N . GLY B 1 67 ? 8.398 23.391 10.25 1 95.62 67 GLY B N 1
ATOM 2106 C CA . GLY B 1 67 ? 9.422 24.281 10.758 1 95.62 67 GLY B CA 1
ATOM 2107 C C . GLY B 1 67 ? 9.336 25.688 10.164 1 95.62 67 GLY B C 1
ATOM 2108 O O . GLY B 1 67 ? 10.359 26.344 9.992 1 95.62 67 GLY B O 1
ATOM 2109 N N . VAL B 1 68 ? 8.188 26.109 9.812 1 94.38 68 VAL B N 1
ATOM 2110 C CA . VAL B 1 68 ? 8.062 27.453 9.227 1 94.38 68 VAL B CA 1
ATOM 2111 C C . VAL B 1 68 ? 8.156 28.5 10.328 1 94.38 68 VAL B C 1
ATOM 2113 O O . VAL B 1 68 ? 7.836 28.234 11.484 1 94.38 68 VAL B O 1
ATOM 2116 N N . SER B 1 69 ? 8.594 29.656 9.906 1 94.19 69 SER B N 1
ATOM 2117 C CA . SER B 1 69 ? 8.625 30.75 10.859 1 94.19 69 SER B CA 1
ATOM 2118 C C . SER B 1 69 ? 7.223 31.234 11.203 1 94.19 69 SER B C 1
ATOM 2120 O O . SER B 1 69 ? 6.27 30.938 10.477 1 94.19 69 SER B O 1
ATOM 2122 N N . LYS B 1 70 ? 7.105 31.953 12.336 1 92 70 LYS B N 1
ATOM 2123 C CA . LYS B 1 70 ? 5.828 32.531 12.727 1 92 70 LYS B CA 1
ATOM 2124 C C . LYS B 1 70 ? 5.262 33.406 11.609 1 92 70 LYS B C 1
ATOM 2126 O O . LYS B 1 70 ? 4.066 33.344 11.312 1 92 70 LYS B O 1
ATOM 2131 N N . ALA B 1 71 ? 6.113 34.125 10.992 1 91.19 71 ALA B N 1
ATOM 2132 C CA . ALA B 1 71 ? 5.703 35.031 9.922 1 91.19 71 ALA B CA 1
ATOM 2133 C C . ALA B 1 71 ? 5.141 34.25 8.734 1 91.19 71 ALA B C 1
ATOM 2135 O O . ALA B 1 71 ? 4.102 34.625 8.18 1 91.19 71 ALA B O 1
ATOM 2136 N N . GLU B 1 72 ? 5.832 33.219 8.398 1 90.69 72 GLU B N 1
ATOM 2137 C CA . GLU B 1 72 ? 5.383 32.375 7.297 1 90.69 72 GLU B CA 1
ATOM 2138 C C . GLU B 1 72 ? 4.059 31.688 7.629 1 90.69 72 GLU B C 1
ATOM 2140 O O . GLU B 1 72 ? 3.191 31.547 6.762 1 90.69 72 GLU B O 1
ATOM 2145 N N . PHE B 1 73 ? 3.941 31.25 8.836 1 90.31 73 PHE B N 1
ATOM 2146 C CA . PHE B 1 73 ? 2.721 30.609 9.305 1 90.31 73 PHE B CA 1
ATOM 2147 C C . PHE B 1 73 ? 1.521 31.531 9.125 1 90.31 73 PHE B C 1
ATOM 2149 O O . PHE B 1 73 ? 0.491 31.125 8.586 1 90.31 73 PHE B O 1
ATOM 2156 N N . PHE B 1 74 ? 1.679 32.781 9.469 1 86.81 74 PHE B N 1
ATOM 2157 C CA . PHE B 1 74 ? 0.572 33.719 9.422 1 86.81 74 PHE B CA 1
ATOM 2158 C C . PHE B 1 74 ? 0.312 34.188 7.996 1 86.81 74 PHE B C 1
ATOM 2160 O O . PHE B 1 74 ? -0.798 34.625 7.668 1 86.81 74 PHE B O 1
ATOM 2167 N N . ALA B 1 75 ? 1.349 34.062 7.195 1 85.88 75 ALA B N 1
ATOM 2168 C CA . ALA B 1 75 ? 1.197 34.5 5.805 1 85.88 75 ALA B CA 1
ATOM 2169 C C . ALA B 1 75 ? 0.341 33.5 5.023 1 85.88 75 ALA B C 1
ATOM 2171 O O . ALA B 1 75 ? -0.188 33.844 3.959 1 85.88 75 ALA B O 1
ATOM 2172 N N . LYS B 1 76 ? 0.338 32.312 5.59 1 82.94 76 LYS B N 1
ATOM 2173 C CA . LYS B 1 76 ? -0.502 31.312 4.922 1 82.94 76 LYS B CA 1
ATOM 2174 C C . LYS B 1 76 ? -1.98 31.562 5.203 1 82.94 76 LYS B C 1
ATOM 2176 O O . LYS B 1 76 ? -2.369 31.797 6.352 1 82.94 76 LYS B O 1
ATOM 2181 N N . VAL B 1 77 ? -2.789 31.688 4.191 1 72.75 77 VAL B N 1
ATOM 2182 C CA . VAL B 1 77 ? -4.195 32.062 4.277 1 72.75 77 VAL B CA 1
ATOM 2183 C C . VAL B 1 77 ? -5.012 30.891 4.82 1 72.75 77 VAL B C 1
ATOM 2185 O O . VAL B 1 77 ? -5.938 31.078 5.613 1 72.75 77 VAL B O 1
ATOM 2188 N N . ARG B 1 78 ? -4.617 29.781 4.453 1 76.38 78 ARG B N 1
ATOM 2189 C CA . ARG B 1 78 ? -5.43 28.625 4.836 1 76.38 78 ARG B CA 1
ATOM 2190 C C . ARG B 1 78 ? -4.668 27.719 5.793 1 76.38 78 ARG B C 1
ATOM 2192 O O . ARG B 1 78 ? -3.465 27.5 5.637 1 76.38 78 ARG B O 1
ATOM 2199 N N . GLY B 1 79 ? -5.43 27.219 6.746 1 79.62 79 GLY B N 1
ATOM 2200 C CA . GLY B 1 79 ? -4.863 26.234 7.652 1 79.62 79 GLY B CA 1
ATOM 2201 C C . GLY B 1 79 ? -4.609 24.891 6.988 1 79.62 79 GLY B C 1
ATOM 2202 O O . GLY B 1 79 ? -5.035 24.656 5.855 1 79.62 79 GLY B O 1
ATOM 2203 N N . GLY B 1 80 ? -3.793 24.078 7.664 1 87.69 80 GLY B N 1
ATOM 2204 C CA . GLY B 1 80 ? -3.549 22.719 7.188 1 87.69 80 GLY B CA 1
ATOM 2205 C C . GLY B 1 80 ? -2.506 22.656 6.09 1 87.69 80 GLY B C 1
ATOM 2206 O O . GLY B 1 80 ? -2.568 21.781 5.215 1 87.69 80 GLY B O 1
ATOM 2207 N N . SER B 1 81 ? -1.66 23.688 6.051 1 91.69 81 SER B N 1
ATOM 2208 C CA . SER B 1 81 ? -0.659 23.719 4.988 1 91.69 81 SER B CA 1
ATOM 2209 C C . SER B 1 81 ? 0.754 23.719 5.562 1 91.69 81 SER B C 1
ATOM 2211 O O . SER B 1 81 ? 1.718 23.422 4.848 1 91.69 81 SER B O 1
ATOM 2213 N N . CYS B 1 82 ? 0.825 24.109 6.82 1 92.81 82 CYS B N 1
ATOM 2214 C CA . CYS B 1 82 ? 2.148 24.188 7.43 1 92.81 82 CYS B CA 1
ATOM 2215 C C . CYS B 1 82 ? 2.049 24.172 8.953 1 92.81 82 CYS B C 1
ATOM 2217 O O . CYS B 1 82 ? 0.951 24.234 9.508 1 92.81 82 CYS B O 1
ATOM 2219 N N . THR B 1 83 ? 3.113 23.984 9.602 1 93.94 83 THR B N 1
ATOM 2220 C CA . THR B 1 83 ? 3.244 24.047 11.055 1 93.94 83 THR B CA 1
ATOM 2221 C C . THR B 1 83 ? 4.613 24.594 11.445 1 93.94 83 THR B C 1
ATOM 2223 O O . THR B 1 83 ? 5.582 24.469 10.695 1 93.94 83 THR B O 1
ATOM 2226 N N . THR B 1 84 ? 4.66 25.172 12.562 1 94.44 84 THR B N 1
ATOM 2227 C CA . THR B 1 84 ? 5.93 25.656 13.086 1 94.44 84 THR B CA 1
ATOM 2228 C C . THR B 1 84 ? 6.734 24.516 13.695 1 94.44 84 THR B C 1
ATOM 2230 O O . THR B 1 84 ? 7.93 24.656 13.961 1 94.44 84 THR B O 1
ATOM 2233 N N . ALA B 1 85 ? 6.109 23.422 13.922 1 94.5 85 ALA B N 1
ATOM 2234 C CA . ALA B 1 85 ? 6.812 22.25 14.445 1 94.5 85 ALA B CA 1
ATOM 2235 C C . ALA B 1 85 ? 7.852 21.734 13.445 1 94.5 85 ALA B C 1
ATOM 2237 O O . ALA B 1 85 ? 7.621 21.766 12.234 1 94.5 85 ALA B O 1
ATOM 2238 N N . THR B 1 86 ? 8.992 21.297 13.969 1 94.56 86 THR B N 1
ATOM 2239 C CA . THR B 1 86 ? 10.008 20.703 13.117 1 94.56 86 THR B CA 1
ATOM 2240 C C . THR B 1 86 ? 9.734 19.219 12.906 1 94.56 86 THR B C 1
ATOM 2242 O O . THR B 1 86 ? 9 18.594 13.688 1 94.56 86 THR B O 1
ATOM 2245 N N . SER B 1 87 ? 10.078 18.719 11.812 1 93.19 87 SER B N 1
ATOM 2246 C CA . SER B 1 87 ? 10.047 17.297 11.508 1 93.19 87 SER B CA 1
ATOM 2247 C C . SER B 1 87 ? 11.445 16.766 11.203 1 93.19 87 SER B C 1
ATOM 2249 O O . SER B 1 87 ? 11.898 16.828 10.055 1 93.19 87 SER B O 1
ATOM 2251 N N . ASP B 1 88 ? 12.086 16.188 12.203 1 92.44 88 ASP B N 1
ATOM 2252 C CA . ASP B 1 88 ? 13.484 15.797 12.094 1 92.44 88 ASP B CA 1
ATOM 2253 C C . ASP B 1 88 ? 13.617 14.281 11.914 1 92.44 88 ASP B C 1
ATOM 2255 O O . ASP B 1 88 ? 14.719 13.766 11.734 1 92.44 88 ASP B O 1
ATOM 2259 N N . ASP B 1 89 ? 12.539 13.617 11.984 1 95.12 89 ASP B N 1
ATOM 2260 C CA . ASP B 1 89 ? 12.602 12.164 11.867 1 95.12 89 ASP B CA 1
ATOM 2261 C C . ASP B 1 89 ? 12.883 11.742 10.422 1 95.12 89 ASP B C 1
ATOM 2263 O O . ASP B 1 89 ? 12.438 12.398 9.477 1 95.12 89 ASP B O 1
ATOM 2267 N N . GLU B 1 90 ? 13.609 10.688 10.328 1 94.88 90 GLU B N 1
ATOM 2268 C CA . GLU B 1 90 ? 13.961 10.148 9.016 1 94.88 90 GLU B CA 1
ATOM 2269 C C . GLU B 1 90 ? 12.734 9.602 8.297 1 94.88 90 GLU B C 1
ATOM 2271 O O . GLU B 1 90 ? 11.773 9.164 8.945 1 94.88 90 GLU B O 1
ATOM 2276 N N . ALA B 1 91 ? 12.867 9.562 6.973 1 92.31 91 ALA B N 1
ATOM 2277 C CA . ALA B 1 91 ? 11.773 9.062 6.141 1 92.31 91 ALA B CA 1
ATOM 2278 C C . ALA B 1 91 ? 11.352 7.656 6.57 1 92.31 91 ALA B C 1
ATOM 2280 O O . ALA B 1 91 ? 10.164 7.352 6.637 1 92.31 91 ALA B O 1
ATOM 2281 N N . ASP B 1 92 ? 12.32 6.844 6.914 1 87.5 92 ASP B N 1
ATOM 2282 C CA . ASP B 1 92 ? 12.023 5.469 7.301 1 87.5 92 ASP B CA 1
ATOM 2283 C C . ASP B 1 92 ? 11.188 5.422 8.578 1 87.5 92 ASP B C 1
ATOM 2285 O O . ASP B 1 92 ? 10.297 4.582 8.711 1 87.5 92 ASP B O 1
ATOM 2289 N N . THR B 1 93 ? 11.516 6.32 9.469 1 93.06 93 THR B N 1
ATOM 2290 C CA . THR B 1 93 ? 10.766 6.391 10.711 1 93.06 93 THR B CA 1
ATOM 2291 C C . THR B 1 93 ? 9.328 6.84 10.453 1 93.06 93 THR B C 1
ATOM 2293 O O . THR B 1 93 ? 8.383 6.27 11 1 93.06 93 THR B O 1
ATOM 2296 N N . VAL B 1 94 ? 9.211 7.824 9.617 1 95 94 VAL B N 1
ATOM 2297 C CA . VAL B 1 94 ? 7.902 8.359 9.266 1 95 94 VAL B CA 1
ATOM 2298 C C . VAL B 1 94 ? 7.059 7.266 8.602 1 95 94 VAL B C 1
ATOM 2300 O O . VAL B 1 94 ? 5.902 7.055 8.977 1 95 94 VAL B O 1
ATOM 2303 N N . ILE B 1 95 ? 7.617 6.562 7.691 1 90.25 95 ILE B N 1
ATOM 2304 C CA . ILE B 1 95 ? 6.93 5.504 6.961 1 90.25 95 ILE B CA 1
ATOM 2305 C C . ILE B 1 95 ? 6.59 4.359 7.906 1 90.25 95 ILE B C 1
ATOM 2307 O O . ILE B 1 95 ? 5.508 3.773 7.82 1 90.25 95 ILE B O 1
ATOM 2311 N N . HIS B 1 96 ? 7.523 4.062 8.805 1 88.12 96 HIS B N 1
ATOM 2312 C CA . HIS B 1 96 ? 7.25 3.021 9.789 1 88.12 96 HIS B CA 1
ATOM 2313 C C . HIS B 1 96 ? 6.008 3.35 10.609 1 88.12 96 HIS B C 1
ATOM 2315 O O . HIS B 1 96 ? 5.152 2.488 10.82 1 88.12 96 HIS B O 1
ATOM 2321 N N . ARG B 1 97 ? 5.891 4.547 11.055 1 91.81 97 ARG B N 1
ATOM 2322 C CA . ARG B 1 97 ? 4.723 4.953 11.828 1 91.81 97 ARG B CA 1
ATOM 2323 C C . ARG B 1 97 ? 3.443 4.797 11.016 1 91.81 97 ARG B C 1
ATOM 2325 O O . ARG B 1 97 ? 2.447 4.266 11.508 1 91.81 97 ARG B O 1
ATOM 2332 N N . ALA B 1 98 ? 3.502 5.266 9.75 1 90.94 98 ALA B N 1
ATOM 2333 C CA . ALA B 1 98 ? 2.336 5.18 8.875 1 90.94 98 ALA B CA 1
ATOM 2334 C C . ALA B 1 98 ? 1.907 3.729 8.672 1 90.94 98 ALA B C 1
ATOM 2336 O O . ALA B 1 98 ? 0.729 3.396 8.82 1 90.94 98 ALA B O 1
ATOM 2337 N N . MET B 1 99 ? 2.885 2.857 8.398 1 83.81 99 MET B N 1
ATOM 2338 C CA . MET B 1 99 ? 2.592 1.456 8.117 1 83.81 99 MET B CA 1
ATOM 2339 C C . MET B 1 99 ? 2.129 0.73 9.375 1 83.81 99 MET B C 1
ATOM 2341 O O . MET B 1 99 ? 1.269 -0.149 9.312 1 83.81 99 MET B O 1
ATOM 2345 N N . TYR B 1 100 ? 2.771 1.061 10.477 1 85.06 100 TYR B N 1
ATOM 2346 C CA . TYR B 1 100 ? 2.34 0.482 11.742 1 85.06 100 TYR B CA 1
ATOM 2347 C C . TYR B 1 100 ? 0.881 0.816 12.023 1 85.06 100 TYR B C 1
ATOM 2349 O O . TYR B 1 100 ? 0.105 -0.054 12.43 1 85.06 100 TYR B O 1
ATOM 2357 N N . LEU B 1 101 ? 0.522 2.012 11.789 1 88.44 101 LEU B N 1
ATOM 2358 C CA . LEU B 1 101 ? -0.835 2.461 12.078 1 88.44 101 LEU B CA 1
ATOM 2359 C C . LEU B 1 101 ? -1.819 1.916 11.055 1 88.44 101 LEU B C 1
ATOM 2361 O O . LEU B 1 101 ? -3.006 1.755 11.344 1 88.44 101 LEU B O 1
ATOM 2365 N N . LEU B 1 102 ? -1.314 1.674 9.82 1 84.19 102 LEU B N 1
ATOM 2366 C CA . LEU B 1 102 ? -2.135 0.988 8.828 1 84.19 102 LEU B CA 1
ATOM 2367 C C . LEU B 1 102 ? -2.6 -0.367 9.352 1 84.19 102 LEU B C 1
ATOM 2369 O O . LEU B 1 102 ? -3.742 -0.769 9.117 1 84.19 102 LEU B O 1
ATOM 2373 N N . HIS B 1 103 ? -1.741 -0.954 10.148 1 77.69 103 HIS B N 1
ATOM 2374 C CA . HIS B 1 103 ? -2.023 -2.305 10.617 1 77.69 103 HIS B CA 1
ATOM 2375 C C . HIS B 1 103 ? -2.744 -2.279 11.961 1 77.69 103 HIS B C 1
ATOM 2377 O O . HIS B 1 103 ? -3.604 -3.123 12.227 1 77.69 103 HIS B O 1
ATOM 2383 N N . ASN B 1 104 ? -2.381 -1.297 12.758 1 80.5 104 ASN B N 1
ATOM 2384 C CA . ASN B 1 104 ? -2.844 -1.331 14.141 1 80.5 104 ASN B CA 1
ATOM 2385 C C . ASN B 1 104 ? -3.912 -0.273 14.398 1 80.5 104 ASN B C 1
ATOM 2387 O O . ASN B 1 104 ? -4.602 -0.32 15.422 1 80.5 104 ASN B O 1
ATOM 2391 N N . GLY B 1 105 ? -3.979 0.61 13.492 1 85.5 105 GLY B N 1
ATOM 2392 C CA . GLY B 1 105 ? -5.02 1.614 13.633 1 85.5 105 GLY B CA 1
ATOM 2393 C C . GLY B 1 105 ? -4.527 2.904 14.258 1 85.5 105 GLY B C 1
ATOM 2394 O O . GLY B 1 105 ? -3.518 2.91 14.969 1 85.5 105 GLY B O 1
ATOM 2395 N N . PHE B 1 106 ? -5.258 4.012 13.984 1 86.62 106 PHE B N 1
ATOM 2396 C CA . PHE B 1 106 ? -4.961 5.328 14.539 1 86.62 106 PHE B CA 1
ATOM 2397 C C . PHE B 1 106 ? -6.125 5.832 15.383 1 86.62 106 PHE B C 1
ATOM 2399 O O . PHE B 1 106 ? -6.309 7.043 15.539 1 86.62 106 PHE B O 1
ATOM 2406 N N . GLY B 1 107 ? -6.941 4.926 15.867 1 79.31 107 GLY B N 1
ATOM 2407 C CA . GLY B 1 107 ? -8.07 5.305 16.703 1 79.31 107 GLY B CA 1
ATOM 2408 C C . GLY B 1 107 ? -9.305 5.676 15.898 1 79.31 107 GLY B C 1
ATOM 2409 O O . GLY B 1 107 ? -9.281 5.648 14.672 1 79.31 107 GLY B O 1
ATOM 2410 N N . ASN B 1 108 ? -10.352 5.977 16.656 1 76.75 108 ASN B N 1
ATOM 2411 C CA . ASN B 1 108 ? -11.617 6.312 16.016 1 76.75 108 ASN B CA 1
ATOM 2412 C C . ASN B 1 108 ? -11.578 7.715 15.406 1 76.75 108 ASN B C 1
ATOM 2414 O O . ASN B 1 108 ? -11.172 8.672 16.062 1 76.75 108 ASN B O 1
ATOM 2418 N N . TYR B 1 109 ? -11.938 7.672 14.172 1 75.25 109 TYR B N 1
ATOM 2419 C CA . TYR B 1 109 ? -11.945 8.938 13.453 1 75.25 109 TYR B CA 1
ATOM 2420 C C . TYR B 1 109 ? -12.914 9.922 14.094 1 75.25 109 TYR B C 1
ATOM 2422 O O . TYR B 1 109 ? -14.055 9.562 14.406 1 75.25 109 TYR B O 1
ATOM 2430 N N . ASP B 1 110 ? -12.438 11.039 14.344 1 75.75 110 ASP B N 1
ATOM 2431 C CA . ASP B 1 110 ? -13.203 12.219 14.727 1 75.75 110 ASP B CA 1
ATOM 2432 C C . ASP B 1 110 ? -12.711 13.461 13.984 1 75.75 110 ASP B C 1
ATOM 2434 O O . ASP B 1 110 ? -11.5 13.703 13.914 1 75.75 110 ASP B O 1
ATOM 2438 N N . VAL B 1 111 ? -13.672 14.188 13.383 1 73.44 111 VAL B N 1
ATOM 2439 C CA . VAL B 1 111 ? -13.328 15.312 12.516 1 73.44 111 VAL B CA 1
ATOM 2440 C C . VAL B 1 111 ? -12.461 16.297 13.289 1 73.44 111 VAL B C 1
ATOM 2442 O O . VAL B 1 111 ? -11.633 17 12.695 1 73.44 111 VAL B O 1
ATOM 2445 N N . PHE B 1 112 ? -12.633 16.25 14.617 1 73.31 112 PHE B N 1
ATOM 2446 C CA . PHE B 1 112 ? -11.867 17.203 15.406 1 73.31 112 PHE B CA 1
ATOM 2447 C C . PHE B 1 112 ? -10.633 16.547 16.016 1 73.31 112 PHE B C 1
ATOM 2449 O O . PHE B 1 112 ? -9.727 17.234 16.484 1 73.31 112 PHE B O 1
ATOM 2456 N N . ARG B 1 113 ? -10.812 15.195 15.93 1 78.56 113 ARG B N 1
ATOM 2457 C CA . ARG B 1 113 ? -9.703 14.422 16.469 1 78.56 113 ARG B CA 1
ATOM 2458 C C . ARG B 1 113 ? -9.43 13.188 15.609 1 78.56 113 ARG B C 1
ATOM 2460 O O . ARG B 1 113 ? -10.352 12.625 15.016 1 78.56 113 ARG B O 1
ATOM 2467 N N . ASN B 1 114 ? -8.164 12.859 15.57 1 84.06 114 ASN B N 1
ATOM 2468 C CA . ASN B 1 114 ? -7.754 11.641 14.875 1 84.06 114 ASN B CA 1
ATOM 2469 C C . ASN B 1 114 ? -8.148 11.68 13.398 1 84.06 114 ASN B C 1
ATOM 2471 O O . ASN B 1 114 ? -8.633 10.68 12.859 1 84.06 114 ASN B O 1
ATOM 2475 N N . ASN B 1 115 ? -8.141 12.898 12.859 1 86.5 115 ASN B N 1
ATOM 2476 C CA . ASN B 1 115 ? -8.422 13.031 11.438 1 86.5 115 ASN B CA 1
ATOM 2477 C C . ASN B 1 115 ? -7.168 12.844 10.594 1 86.5 115 ASN B C 1
ATOM 2479 O O . ASN B 1 115 ? -6.105 12.5 11.117 1 86.5 115 ASN B O 1
ATOM 2483 N N . CYS B 1 116 ? -7.285 13.078 9.328 1 90.06 116 CYS B N 1
ATOM 2484 C CA . CYS B 1 116 ? -6.195 12.781 8.406 1 90.06 116 CYS B CA 1
ATOM 2485 C C . CYS B 1 116 ? -5.004 13.695 8.648 1 90.06 116 CYS B C 1
ATOM 2487 O O . CYS B 1 116 ? -3.855 13.289 8.477 1 90.06 116 CYS B O 1
ATOM 2489 N N . GLU B 1 117 ? -5.25 14.938 9.039 1 91.44 117 GLU B N 1
ATOM 2490 C CA . GLU B 1 117 ? -4.141 15.836 9.352 1 91.44 117 GLU B CA 1
ATOM 2491 C C . GLU B 1 117 ? -3.412 15.398 10.617 1 91.44 117 GLU B C 1
ATOM 2493 O O . GLU B 1 117 ? -2.18 15.406 10.672 1 91.44 117 GLU B O 1
ATOM 2498 N N . ASP B 1 118 ? -4.168 14.977 11.609 1 90.88 118 ASP B N 1
ATOM 2499 C CA . ASP B 1 118 ? -3.588 14.461 12.852 1 90.88 118 ASP B CA 1
ATOM 2500 C C . ASP B 1 118 ? -2.711 13.242 12.586 1 90.88 118 ASP B C 1
ATOM 2502 O O . ASP B 1 118 ? -1.619 13.117 13.141 1 90.88 118 ASP B O 1
ATOM 2506 N N . PHE B 1 119 ? -3.246 12.398 11.812 1 93 119 PHE B N 1
ATOM 2507 C CA . PHE B 1 119 ? -2.516 11.203 11.43 1 93 119 PHE B CA 1
ATOM 2508 C C . PHE B 1 119 ? -1.172 11.562 10.805 1 93 119 PHE B C 1
ATOM 2510 O O . PHE B 1 119 ? -0.131 11.047 11.219 1 93 119 PHE B O 1
ATOM 2517 N N . ALA B 1 120 ? -1.205 12.43 9.836 1 96.19 120 ALA B N 1
ATOM 2518 C CA . ALA B 1 120 ? 0.003 12.773 9.086 1 96.19 120 ALA B CA 1
ATOM 2519 C C . ALA B 1 120 ? 0.997 13.523 9.977 1 96.19 120 ALA B C 1
ATOM 2521 O O . ALA B 1 120 ? 2.203 13.273 9.914 1 96.19 120 ALA B O 1
ATOM 2522 N N . LEU B 1 121 ? 0.512 14.398 10.82 1 95.62 121 LEU B N 1
ATOM 2523 C CA . LEU B 1 121 ? 1.37 15.133 11.742 1 95.62 121 LEU B CA 1
ATOM 2524 C C . LEU B 1 121 ? 2.059 14.18 12.719 1 95.62 121 LEU B C 1
ATOM 2526 O O . LEU B 1 121 ? 3.254 14.32 12.984 1 95.62 121 LEU B O 1
ATOM 2530 N N . TYR B 1 122 ? 1.311 13.273 13.203 1 94.44 122 TYR B N 1
ATOM 2531 C CA . TYR B 1 122 ? 1.917 12.305 14.109 1 94.44 122 TYR B CA 1
ATOM 2532 C C . TYR B 1 122 ? 3.01 11.508 13.406 1 94.44 122 TYR B C 1
ATOM 2534 O O . TYR B 1 122 ? 4.094 11.305 13.961 1 94.44 122 TYR B O 1
ATOM 2542 N N . CYS B 1 123 ? 2.689 11.062 12.258 1 96.44 123 CYS B N 1
ATOM 2543 C CA . CYS B 1 123 ? 3.67 10.266 11.531 1 96.44 123 CYS B CA 1
ATOM 2544 C C . CYS B 1 123 ? 4.965 11.047 11.328 1 96.44 123 CYS B C 1
ATOM 2546 O O . CYS B 1 123 ? 6.055 10.492 11.469 1 96.44 123 CYS B O 1
ATOM 2548 N N . LYS B 1 124 ? 4.855 12.281 11.062 1 97.44 124 LYS B N 1
ATOM 2549 C CA . LYS B 1 124 ? 6.016 13.109 10.75 1 97.44 124 LYS B CA 1
ATOM 2550 C C . LYS B 1 124 ? 6.801 13.461 12.008 1 97.44 124 LYS B C 1
ATOM 2552 O O . LYS B 1 124 ? 8.031 13.57 11.969 1 97.44 124 LYS B O 1
ATOM 2557 N N . THR B 1 125 ? 6.102 13.594 13.117 1 95.88 125 THR B N 1
ATOM 2558 C CA . THR B 1 125 ? 6.758 14.227 14.258 1 95.88 125 THR B CA 1
ATOM 2559 C C . THR B 1 125 ? 6.832 13.266 15.438 1 95.88 125 THR B C 1
ATOM 2561 O O . THR B 1 125 ? 7.645 13.445 16.344 1 95.88 125 THR B O 1
ATOM 2564 N N . GLY B 1 126 ? 5.879 12.344 15.469 1 94.75 126 GLY B N 1
ATOM 2565 C CA . GLY B 1 126 ? 5.742 11.492 16.641 1 94.75 126 GLY B CA 1
ATOM 2566 C C . GLY B 1 126 ? 5.027 12.164 17.797 1 94.75 126 GLY B C 1
ATOM 2567 O O . GLY B 1 126 ? 4.996 11.633 18.906 1 94.75 126 GLY B O 1
ATOM 2568 N N . LEU B 1 127 ? 4.484 13.32 17.547 1 92.06 127 LEU B N 1
ATOM 2569 C CA . LEU B 1 127 ? 3.836 14.094 18.609 1 92.06 127 LEU B CA 1
ATOM 2570 C C . LEU B 1 127 ? 2.334 13.828 18.625 1 92.06 127 LEU B C 1
ATOM 2572 O O . LEU B 1 127 ? 1.696 13.766 17.578 1 92.06 127 LEU B O 1
ATOM 2576 N N . LEU B 1 128 ? 1.828 13.641 19.812 1 88.12 128 LEU B N 1
ATOM 2577 C CA . LEU B 1 128 ? 0.397 13.484 20.031 1 88.12 128 LEU B CA 1
ATOM 2578 C C . LEU B 1 128 ? -0.123 14.555 21 1 88.12 128 LEU B C 1
ATOM 2580 O O . LEU B 1 128 ? 0.568 14.938 21.938 1 88.12 128 LEU B O 1
ATOM 2584 N N . ILE B 1 129 ? -1.306 14.984 20.781 1 82.31 129 ILE B N 1
ATOM 2585 C CA . ILE B 1 129 ? -1.956 15.938 21.672 1 82.31 129 ILE B CA 1
ATOM 2586 C C . ILE B 1 129 ? -2.582 15.203 22.859 1 82.31 129 ILE B C 1
ATOM 2588 O O . ILE B 1 129 ? -3.354 14.258 22.672 1 82.31 129 ILE B O 1
ATOM 2592 N N . VAL B 1 130 ? -2.148 15.414 24.078 1 76.44 130 VAL B N 1
ATOM 2593 C CA . VAL B 1 130 ? -2.613 14.734 25.281 1 76.44 130 VAL B CA 1
ATOM 2594 C C . VAL B 1 130 ? -3.812 15.477 25.859 1 76.44 130 VAL B C 1
ATOM 2596 O O . VAL B 1 130 ? -3.795 16.703 25.969 1 76.44 130 VAL B O 1
ATOM 2599 N N . GLU B 1 131 ? -5.051 14.961 25.656 1 63.03 131 GLU B N 1
ATOM 2600 C CA . GLU B 1 131 ? -6.219 15.602 26.25 1 63.03 131 GLU B CA 1
ATOM 2601 C C . GLU B 1 131 ? -6.02 15.836 27.75 1 63.03 131 GLU B C 1
ATOM 2603 O O . GLU B 1 131 ? -5.637 14.922 28.484 1 63.03 131 GLU B O 1
ATOM 2608 N N . LYS B 1 132 ? -5.648 17.078 28.141 1 51.28 132 LYS B N 1
ATOM 2609 C CA . LYS B 1 132 ? -5.738 17.359 29.562 1 51.28 132 LYS B CA 1
ATOM 2610 C C . LYS B 1 132 ? -7.164 17.172 30.078 1 51.28 132 LYS B C 1
ATOM 2612 O O . LYS B 1 132 ? -8.133 17.453 29.359 1 51.28 132 LYS B O 1
ATOM 2617 N N . GLU B 1 133 ? -7.531 16.188 30.922 1 47.5 133 GLU B N 1
ATOM 2618 C CA . GLU B 1 133 ? -8.828 16.016 31.562 1 47.5 133 GLU B CA 1
ATOM 2619 C C . GLU B 1 133 ? -9.688 17.266 31.438 1 47.5 133 GLU B C 1
ATOM 2621 O O . GLU B 1 133 ? -10.898 17.188 31.25 1 47.5 133 GLU B O 1
ATOM 2626 N N . GLY B 1 134 ? -9.445 18.391 31.891 1 41.31 134 GLY B N 1
ATOM 2627 C CA . GLY B 1 134 ? -10.234 19.594 32.094 1 41.31 134 GLY B CA 1
ATOM 2628 C C . GLY B 1 134 ? -10.156 20.578 30.953 1 41.31 134 GLY B C 1
ATOM 2629 O O . GLY B 1 134 ? -10.75 21.656 31 1 41.31 134 GLY B O 1
ATOM 2630 N N . GLY B 1 135 ? -9.312 20.5 30.078 1 40.75 135 GLY B N 1
ATOM 2631 C CA . GLY B 1 135 ? -9.148 21.656 29.203 1 40.75 135 GLY B CA 1
ATOM 2632 C C . GLY B 1 135 ? -10.023 21.594 27.953 1 40.75 135 GLY B C 1
ATOM 2633 O O . GLY B 1 135 ? -10.555 20.531 27.625 1 40.75 135 GLY B O 1
ATOM 2634 N N . SER B 1 136 ? -10.586 22.719 27.5 1 39.78 136 SER B N 1
ATOM 2635 C CA . SER B 1 136 ? -11.43 22.953 26.328 1 39.78 136 SER B CA 1
ATOM 2636 C C . SER B 1 136 ? -10.922 22.203 25.109 1 39.78 136 SER B C 1
ATOM 2638 O O . SER B 1 136 ? -9.711 22.156 24.859 1 39.78 136 SER B O 1
ATOM 2640 N N . GLY B 1 137 ? -11.414 21.094 24.812 1 42.06 137 GLY B N 1
ATOM 2641 C CA . GLY B 1 137 ? -11.281 20.234 23.641 1 42.06 137 GLY B CA 1
ATOM 2642 C C . GLY B 1 137 ? -10.891 20.984 22.391 1 42.06 137 GLY B C 1
ATOM 2643 O O . GLY B 1 137 ? -11.688 21.125 21.453 1 42.06 137 GLY B O 1
ATOM 2644 N N . SER B 1 138 ? -10.109 22.031 22.5 1 42.41 138 SER B N 1
ATOM 2645 C CA . SER B 1 138 ? -9.773 22.672 21.25 1 42.41 138 SER B CA 1
ATOM 2646 C C . SER B 1 138 ? -9.234 21.672 20.234 1 42.41 138 SER B C 1
ATOM 2648 O O . SER B 1 138 ? -8.602 20.688 20.609 1 42.41 138 SER B O 1
ATOM 2650 N N . GLY B 1 139 ? -9.859 21.656 19.125 1 46.91 139 GLY B N 1
ATOM 2651 C CA . GLY B 1 139 ? -9.586 20.781 18 1 46.91 139 GLY B CA 1
ATOM 2652 C C . GLY B 1 139 ? -8.102 20.547 17.781 1 46.91 139 GLY B C 1
ATOM 2653 O O . GLY B 1 139 ? -7.277 21.375 18.141 1 46.91 139 GLY B O 1
ATOM 2654 N N . ARG B 1 140 ? -7.656 19.406 18 1 51.31 140 ARG B N 1
ATOM 2655 C CA . ARG B 1 140 ? -6.266 18.984 17.844 1 51.31 140 ARG B CA 1
ATOM 2656 C C . ARG B 1 140 ? -5.691 19.438 16.516 1 51.31 140 ARG B C 1
ATOM 2658 O O . ARG B 1 140 ? -4.508 19.766 16.422 1 51.31 140 ARG B O 1
ATOM 2665 N N . SER B 1 141 ? -6.375 19.266 15.32 1 48.81 141 SER B N 1
ATOM 2666 C CA . SER B 1 141 ? -5.754 19.438 14.008 1 48.81 141 SER B CA 1
ATOM 2667 C C . SER B 1 141 ? -6.016 20.844 13.461 1 48.81 141 SER B C 1
ATOM 2669 O O . SER B 1 141 ? -7.004 21.484 13.82 1 48.81 141 SER B O 1
ATOM 2671 N N . GLY B 1 142 ? -5.09 21.734 13.234 1 40.62 142 GLY B N 1
ATOM 2672 C CA . GLY B 1 142 ? -5.195 23 12.539 1 40.62 142 GLY B CA 1
ATOM 2673 C C . GLY B 1 142 ? -6.258 23 11.453 1 40.62 142 GLY B C 1
ATOM 2674 O O . GLY B 1 142 ? -6.562 24.047 10.875 1 40.62 142 GLY B O 1
ATOM 2675 N N . GLN B 1 143 ? -6.582 21.828 10.969 1 44.47 143 GLN B N 1
ATOM 2676 C CA . GLN B 1 143 ? -7.59 21.859 9.922 1 44.47 143 GLN B CA 1
ATOM 2677 C C . GLN B 1 143 ? -8.938 22.344 10.461 1 44.47 143 GLN B C 1
ATOM 2679 O O . GLN B 1 143 ? -9.789 22.812 9.703 1 44.47 143 GLN B O 1
ATOM 2684 N N . ILE B 1 144 ? -9.188 22.094 11.773 1 44.44 144 ILE B N 1
ATOM 2685 C CA . ILE B 1 144 ? -10.453 22.625 12.258 1 44.44 144 ILE B CA 1
ATOM 2686 C C . ILE B 1 144 ? -10.531 24.125 11.977 1 44.44 144 ILE B C 1
ATOM 2688 O O . ILE B 1 144 ? -11.617 24.688 11.828 1 44.44 144 ILE B O 1
ATOM 2692 N N . SER B 1 145 ? -9.336 24.641 11.969 1 41.09 145 SER B N 1
ATOM 2693 C CA . SER B 1 145 ? -9.5 26.078 11.844 1 41.09 145 SER B CA 1
ATOM 2694 C C . SER B 1 145 ? -10.195 26.453 10.539 1 41.09 145 SER B C 1
ATOM 2696 O O . SER B 1 145 ? -10.609 27.594 10.352 1 41.09 145 SER B O 1
ATOM 2698 N N . SER B 1 146 ? -10.055 25.484 9.562 1 39 146 SER B N 1
ATOM 2699 C CA . SER B 1 146 ? -10.758 25.938 8.367 1 39 146 SER B CA 1
ATOM 2700 C C . SER B 1 146 ? -12.266 25.891 8.562 1 39 146 SER B C 1
ATOM 2702 O O . SER B 1 146 ? -13.016 26.594 7.867 1 39 146 SER B O 1
ATOM 2704 N N . VAL B 1 147 ? -12.664 24.859 9.281 1 39.72 147 VAL B N 1
ATOM 2705 C CA . VAL B 1 147 ? -14.109 24.906 9.477 1 39.72 147 VAL B CA 1
ATOM 2706 C C . VAL B 1 147 ? -14.492 26.203 10.172 1 39.72 147 VAL B C 1
ATOM 2708 O O . VAL B 1 147 ? -15.523 26.812 9.852 1 39.72 147 VAL B O 1
ATOM 2711 N N . LEU B 1 148 ? -13.859 26.484 11.305 1 38.94 148 LEU B N 1
ATOM 2712 C CA . LEU B 1 148 ? -14.297 27.703 11.977 1 38.94 148 LEU B CA 1
ATOM 2713 C C . LEU B 1 148 ? -13.898 28.938 11.18 1 38.94 148 LEU B C 1
ATOM 2715 O O . LEU B 1 148 ? -14.344 30.047 11.492 1 38.94 148 LEU B O 1
ATOM 2719 N N . GLY B 1 149 ? -12.828 28.922 10.508 1 37.53 149 GLY B N 1
ATOM 2720 C CA . GLY B 1 149 ? -12.328 30.219 10.078 1 37.53 149 GLY B CA 1
ATOM 2721 C C . GLY B 1 149 ? -13.18 30.844 8.992 1 37.53 149 GLY B C 1
ATOM 2722 O O . GLY B 1 149 ? -13.586 32 9.117 1 37.53 149 GLY B O 1
ATOM 2723 N N . VAL B 1 150 ? -12.859 30.562 7.66 1 41.5 150 VAL B N 1
ATOM 2724 C CA . VAL B 1 150 ? -13.391 31.656 6.844 1 41.5 150 VAL B CA 1
ATOM 2725 C C . VAL B 1 150 ? -14.914 31.688 6.961 1 41.5 150 VAL B C 1
ATOM 2727 O O . VAL B 1 150 ? -15.57 30.641 6.891 1 41.5 150 VAL B O 1
ATOM 2730 N N . PRO B 1 151 ? -15.414 32.719 7.488 1 39.56 151 PRO B N 1
ATOM 2731 C CA . PRO B 1 151 ? -16.812 33.156 7.441 1 39.56 151 PRO B CA 1
ATOM 2732 C C . PRO B 1 151 ? -17.531 32.688 6.172 1 39.56 151 PRO B C 1
ATOM 2734 O O . PRO B 1 151 ? -18.562 33.25 5.805 1 39.56 151 PRO B O 1
ATOM 2737 N N . VAL B 1 152 ? -16.969 31.766 5.48 1 37.91 152 VAL B N 1
ATOM 2738 C CA . VAL B 1 152 ? -17.859 31.609 4.34 1 37.91 152 VAL B CA 1
ATOM 2739 C C . VAL B 1 152 ? -19.234 31.125 4.82 1 37.91 152 VAL B C 1
ATOM 2741 O O . VAL B 1 152 ? -20.266 31.594 4.344 1 37.91 152 VAL B O 1
ATOM 2744 N N . ALA B 1 153 ? -19.203 30.094 5.672 1 36.06 153 ALA B N 1
ATOM 2745 C CA . ALA B 1 153 ? -20.547 29.688 6.082 1 36.06 153 ALA B CA 1
ATOM 2746 C C . ALA B 1 153 ? -21.234 30.812 6.859 1 36.06 153 ALA B C 1
ATOM 2748 O O . ALA B 1 153 ? -22.453 30.953 6.812 1 36.06 153 ALA B O 1
ATOM 2749 N N . ALA B 1 154 ? -20.453 31.406 7.734 1 37.22 154 ALA B N 1
ATOM 2750 C CA . ALA B 1 154 ? -21.203 32.531 8.266 1 37.22 154 ALA B CA 1
ATOM 2751 C C . ALA B 1 154 ? -21.75 33.406 7.141 1 37.22 154 ALA B C 1
ATOM 2753 O O . ALA B 1 154 ? -22.844 33.969 7.262 1 37.22 154 ALA B O 1
ATOM 2754 N N . ILE B 1 155 ? -20.984 33.5 6.094 1 38.19 155 ILE B N 1
ATOM 2755 C CA . ILE B 1 155 ? -21.594 34.281 5.02 1 38.19 155 ILE B CA 1
ATOM 2756 C C . ILE B 1 155 ? -22.734 33.5 4.375 1 38.19 155 ILE B C 1
ATOM 2758 O O . ILE B 1 155 ? -23.797 34.031 4.086 1 38.19 155 ILE B O 1
ATOM 2762 N N . LEU B 1 156 ? -22.438 32.219 4.137 1 38.75 156 LEU B N 1
ATOM 2763 C CA . LEU B 1 156 ? -23.516 31.594 3.383 1 38.75 156 LEU B CA 1
ATOM 2764 C C . LEU B 1 156 ? -24.734 31.344 4.273 1 38.75 156 LEU B C 1
ATOM 2766 O O . LEU B 1 156 ? -25.875 31.344 3.791 1 38.75 156 LEU B O 1
ATOM 2770 N N . SER B 1 157 ? -24.5 30.688 5.438 1 35.66 157 SER B N 1
ATOM 2771 C CA . SER B 1 157 ? -25.75 30.359 6.117 1 35.66 157 SER B CA 1
ATOM 2772 C C . SER B 1 157 ? -26.422 31.609 6.684 1 35.66 157 SER B 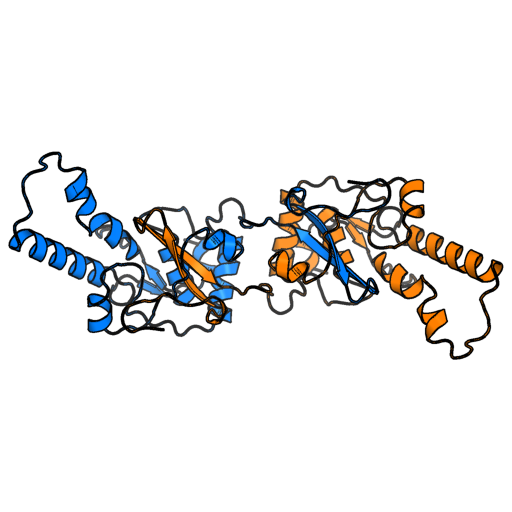C 1
ATOM 2774 O O . SER B 1 157 ? -27.438 31.516 7.363 1 35.66 157 SER B O 1
ATOM 2776 N N . SER B 1 158 ? -25.703 32.594 7.035 1 34.16 158 SER B N 1
ATOM 2777 C CA . SER B 1 158 ? -26.578 33.625 7.617 1 34.16 158 SER B CA 1
ATOM 2778 C C . SER B 1 158 ? -27.703 33.969 6.656 1 34.16 158 SER B C 1
ATOM 2780 O O . SER B 1 158 ? -27.469 34.156 5.461 1 34.16 158 SER B O 1
ATOM 2782 N N . PRO B 1 159 ? -28.844 33.469 6.848 1 38.12 159 PRO B N 1
ATOM 2783 C CA . PRO B 1 159 ? -29.922 34.062 6.051 1 38.12 159 PRO B CA 1
ATOM 2784 C C . PRO B 1 159 ? -29.656 35.5 5.691 1 38.12 159 PRO B C 1
ATOM 2786 O O . PRO B 1 159 ? -30.375 36.094 4.871 1 38.12 159 PRO B O 1
ATOM 2789 N N . LEU B 1 160 ? -29.344 36.406 6.773 1 33.94 160 LEU B N 1
ATOM 2790 C CA . LEU B 1 160 ? -29.328 37.844 6.504 1 33.94 160 LEU B CA 1
ATOM 2791 C C . LEU B 1 160 ? -28.25 38.188 5.48 1 33.94 160 LEU B C 1
ATOM 2793 O O . LEU B 1 160 ? -27.062 38.188 5.793 1 33.94 160 LEU B O 1
ATOM 2797 N N . LYS B 1 161 ? -28.406 37.906 4.215 1 44.34 161 LYS B N 1
ATOM 2798 C CA . LYS B 1 161 ? -27.844 38.344 2.939 1 44.34 161 LYS B CA 1
ATOM 2799 C C . LYS B 1 161 ? -27.062 39.656 3.096 1 44.34 161 LYS B C 1
ATOM 2801 O O . LYS B 1 161 ? -26.203 39.969 2.271 1 44.34 161 LYS B O 1
ATOM 2806 N N . PHE B 1 162 ? -27.609 40.562 3.715 1 40.41 162 PHE B N 1
ATOM 2807 C CA . PHE B 1 162 ? -27.422 42 3.57 1 40.41 162 PHE B CA 1
ATOM 2808 C C . PHE B 1 162 ? -26.219 42.469 4.402 1 40.41 162 PHE B C 1
ATOM 2810 O O . PHE B 1 162 ? -25.844 43.656 4.348 1 40.41 162 PHE B O 1
ATOM 2817 N N . VAL B 1 163 ? -25.844 41.844 5.609 1 44.53 163 VAL B N 1
ATOM 2818 C CA . VAL B 1 163 ? -24.938 42.688 6.367 1 44.53 163 VAL B CA 1
ATOM 2819 C C . VAL B 1 163 ? -23.5 42.438 5.938 1 44.53 163 VAL B C 1
ATOM 2821 O O . VAL B 1 163 ? -22.984 41.312 6.117 1 44.53 163 VAL B O 1
ATOM 2824 N N . ILE B 1 164 ? -23.078 42.906 4.852 1 50.03 164 ILE B N 1
ATOM 2825 C CA . ILE B 1 164 ? -21.688 43.062 4.461 1 50.03 164 ILE B CA 1
ATOM 2826 C C . ILE B 1 164 ? -20.828 43.344 5.695 1 50.03 164 ILE B C 1
ATOM 2828 O O . ILE B 1 164 ? -21.016 44.375 6.371 1 50.03 164 ILE B O 1
ATOM 2832 N N . PRO B 1 165 ? -20.25 42.188 6.141 1 60.66 165 PRO B N 1
ATOM 2833 C CA . PRO B 1 165 ? -19.469 42.531 7.332 1 60.66 165 PRO B CA 1
ATOM 2834 C C . PRO B 1 165 ? -18.609 43.781 7.148 1 60.66 165 PRO B C 1
ATOM 2836 O O . PRO B 1 165 ? -18.172 44.062 6.031 1 60.66 165 PRO B O 1
ATOM 2839 N N . THR B 1 166 ? -18.828 44.656 8.078 1 65.81 166 THR B N 1
ATOM 2840 C CA . THR B 1 166 ? -17.984 45.844 8.109 1 65.81 166 THR B CA 1
ATOM 2841 C C . THR B 1 166 ? -16.516 45.469 8.148 1 65.81 166 THR B C 1
ATOM 2843 O O . THR B 1 166 ? -16.172 44.344 8.531 1 65.81 166 THR B O 1
ATOM 2846 N N . PRO B 1 167 ? -15.672 46.156 7.457 1 68.12 167 PRO B N 1
ATOM 2847 C CA . PRO B 1 167 ? -14.219 45.938 7.496 1 68.12 167 PRO B CA 1
ATOM 2848 C C . PRO B 1 167 ? -13.719 45.562 8.891 1 68.12 167 PRO B C 1
ATOM 2850 O O . PRO B 1 167 ? -12.789 44.781 9.031 1 68.12 167 PRO B O 1
ATOM 2853 N N . VAL B 1 168 ? -14.383 46.094 9.938 1 69.25 168 VAL B N 1
ATOM 2854 C CA . VAL B 1 168 ? -13.961 45.812 11.305 1 69.25 168 VAL B CA 1
ATOM 2855 C C . VAL B 1 168 ? -14.266 44.375 11.664 1 69.25 168 VAL B C 1
ATOM 2857 O O . VAL B 1 168 ? -13.43 43.688 12.25 1 69.25 168 VAL B O 1
ATOM 2860 N N . VAL B 1 169 ? -15.414 43.969 11.297 1 67.12 169 VAL B N 1
ATOM 2861 C CA . VAL B 1 169 ? -15.812 42.594 11.617 1 67.12 169 VAL B CA 1
ATOM 2862 C C . VAL B 1 169 ? -14.93 41.594 10.859 1 67.12 169 VAL B C 1
ATOM 2864 O O . VAL B 1 169 ? -14.5 40.594 11.422 1 67.12 169 VAL B O 1
ATOM 2867 N N . VAL B 1 170 ? -14.641 41.938 9.648 1 69.44 170 VAL B N 1
ATOM 2868 C CA . VAL B 1 170 ? -13.789 41.062 8.836 1 69.44 170 VAL B CA 1
ATOM 2869 C C . VAL B 1 170 ? -12.391 41 9.43 1 69.44 170 VAL B C 1
ATOM 2871 O O . VAL B 1 170 ? -11.781 39.938 9.516 1 69.44 170 VAL B O 1
ATOM 2874 N N . THR B 1 171 ? -11.938 42.094 9.867 1 71.62 171 THR B N 1
ATOM 2875 C CA . THR B 1 171 ? -10.594 42.156 10.43 1 71.62 171 THR B CA 1
ATOM 2876 C C . THR B 1 171 ? -10.508 41.406 11.75 1 71.62 171 THR B C 1
ATOM 2878 O O . THR B 1 171 ? -9.562 40.656 11.977 1 71.62 171 THR B O 1
ATOM 2881 N N . VAL B 1 172 ? -11.555 41.594 12.562 1 71.06 172 VAL B N 1
ATOM 2882 C CA . VAL B 1 172 ? -11.555 40.938 13.867 1 71.06 172 VAL B CA 1
ATOM 2883 C C . VAL B 1 172 ? -11.688 39.438 13.68 1 71.06 172 VAL B C 1
ATOM 2885 O O . VAL B 1 172 ? -11 38.656 14.344 1 71.06 172 VAL B O 1
ATOM 2888 N N . THR B 1 173 ? -12.5 39.125 12.781 1 71.56 173 THR B N 1
ATOM 2889 C CA . THR B 1 173 ? -12.711 37.719 12.547 1 71.56 173 THR B CA 1
ATOM 2890 C C . THR B 1 173 ? -11.453 37.062 11.977 1 71.56 173 THR B C 1
ATOM 2892 O O . THR B 1 173 ? -11.07 35.969 12.398 1 71.56 173 THR B O 1
ATOM 2895 N N . ALA B 1 174 ? -10.914 37.75 11.023 1 73.38 174 ALA B N 1
ATOM 2896 C CA . ALA B 1 174 ? -9.672 37.25 10.438 1 73.38 174 ALA B CA 1
ATOM 2897 C C . ALA B 1 174 ? -8.57 37.156 11.492 1 73.38 174 ALA B C 1
ATOM 2899 O O . ALA B 1 174 ? -7.812 36.188 11.516 1 73.38 174 ALA B O 1
ATOM 2900 N N . GLY B 1 175 ? -8.523 38.188 12.328 1 75.69 175 GLY B N 1
ATOM 2901 C CA . GLY B 1 175 ? -7.547 38.156 13.406 1 75.69 175 GLY B CA 1
ATOM 2902 C C . GLY B 1 175 ? -7.746 37.031 14.375 1 75.69 175 GLY B C 1
ATOM 2903 O O . GLY B 1 175 ? -6.793 36.312 14.727 1 75.69 175 GLY B O 1
ATOM 2904 N N . MET B 1 176 ? -8.984 36.812 14.781 1 75.25 176 MET B N 1
ATOM 2905 C CA . MET B 1 176 ? -9.289 35.719 15.711 1 75.25 176 MET B CA 1
ATOM 2906 C C . MET B 1 176 ? -9.008 34.375 15.078 1 75.25 176 MET B C 1
ATOM 2908 O O . MET B 1 176 ? -8.523 33.438 15.758 1 75.25 176 MET B O 1
ATOM 2912 N N . TYR B 1 177 ? -9.234 34.312 13.859 1 76.44 177 TYR B N 1
ATOM 2913 C CA . TYR B 1 177 ? -8.945 33.062 13.133 1 76.44 177 TYR B CA 1
ATOM 2914 C C . TYR B 1 177 ? -7.453 32.781 13.156 1 76.44 177 TYR B C 1
ATOM 2916 O O . TYR B 1 177 ? -7.047 31.641 13.461 1 76.44 177 TYR B O 1
ATOM 2924 N N . CYS B 1 178 ? -6.691 33.75 12.859 1 77.81 178 CYS B N 1
ATOM 2925 C CA . CYS B 1 178 ? -5.246 33.562 12.797 1 77.81 178 CYS B CA 1
ATOM 2926 C C . CYS B 1 178 ? -4.688 33.219 14.172 1 77.81 178 CYS B C 1
ATOM 2928 O O . CYS B 1 178 ? -3.826 32.344 14.281 1 77.81 178 CYS B O 1
ATOM 2930 N N . ILE B 1 179 ? -5.219 33.844 15.18 1 78.12 179 ILE B N 1
ATOM 2931 C CA . ILE B 1 179 ? -4.734 33.594 16.531 1 78.12 179 ILE B CA 1
ATOM 2932 C C . ILE B 1 179 ? -5.094 32.188 16.969 1 78.12 179 ILE B C 1
ATOM 2934 O O . ILE B 1 179 ? -4.27 31.484 17.547 1 78.12 179 ILE B O 1
ATOM 2938 N N . THR B 1 180 ? -6.211 31.812 16.625 1 79 180 THR B N 1
ATOM 2939 C CA . THR B 1 180 ? -6.664 30.484 17 1 79 180 THR B CA 1
ATOM 2940 C C . THR B 1 180 ? -5.875 29.422 16.25 1 79 180 THR B C 1
ATOM 2942 O O . THR B 1 180 ? -5.469 28.406 16.828 1 79 180 THR B O 1
ATOM 2945 N N . ARG B 1 181 ? -5.688 29.703 15.047 1 82.31 181 ARG B N 1
ATOM 2946 C CA . ARG B 1 181 ? -4.906 28.781 14.219 1 82.31 181 ARG B CA 1
ATOM 2947 C C . ARG B 1 181 ? -3.502 28.594 14.789 1 82.31 181 ARG B C 1
ATOM 2949 O O . ARG B 1 181 ? -3.002 27.469 14.867 1 82.31 181 ARG B O 1
ATOM 2956 N N . TYR B 1 182 ? -2.961 29.703 15.117 1 84.38 182 TYR B N 1
ATOM 2957 C CA . TYR B 1 182 ? -1.602 29.656 15.641 1 84.38 182 TYR B CA 1
ATOM 2958 C C . TYR B 1 182 ? -1.574 28.984 17 1 84.38 182 TYR B C 1
ATOM 2960 O O . TYR B 1 182 ? -0.675 28.188 17.297 1 84.38 182 TYR B O 1
ATOM 2968 N N . ALA B 1 183 ? -2.555 29.203 17.812 1 82.31 183 ALA B N 1
ATOM 2969 C CA . ALA B 1 183 ? -2.617 28.641 19.156 1 82.31 183 ALA B CA 1
ATOM 2970 C C . ALA B 1 183 ? -2.777 27.109 19.109 1 82.31 183 ALA B C 1
ATOM 2972 O O . ALA B 1 183 ? -2.359 26.422 20.031 1 82.31 183 ALA B O 1
ATOM 2973 N N . THR B 1 184 ? -3.279 26.594 18.016 1 83.44 184 THR B N 1
ATOM 2974 C CA . THR B 1 184 ? -3.545 25.156 17.922 1 83.44 184 THR B CA 1
ATOM 2975 C C . THR B 1 184 ? -2.447 24.453 17.125 1 83.44 184 THR B C 1
ATOM 2977 O O . THR B 1 184 ? -2.475 23.234 16.969 1 83.44 184 THR B O 1
ATOM 2980 N N . ASP B 1 185 ? -1.521 25.219 16.688 1 89.38 185 ASP B N 1
ATOM 2981 C CA . ASP B 1 185 ? -0.392 24.641 15.953 1 89.38 185 ASP B CA 1
ATOM 2982 C C . ASP B 1 185 ? 0.431 23.734 16.859 1 89.38 185 ASP B C 1
ATOM 2984 O O . ASP B 1 185 ? 0.816 24.125 17.969 1 89.38 185 ASP B O 1
ATOM 2988 N N . ILE B 1 186 ? 0.727 22.609 16.344 1 89.62 186 ILE B N 1
ATOM 2989 C CA . ILE B 1 186 ? 1.411 21.578 17.109 1 89.62 186 ILE B CA 1
ATOM 2990 C C . ILE B 1 186 ? 2.816 22.062 17.484 1 89.62 186 ILE B C 1
ATOM 2992 O O . ILE B 1 186 ? 3.422 21.562 18.422 1 89.62 186 ILE B O 1
ATOM 2996 N N . GLY B 1 187 ? 3.32 23.016 16.797 1 91.56 187 GLY B N 1
ATOM 2997 C CA . GLY B 1 187 ? 4.637 23.562 17.078 1 91.56 187 GLY B CA 1
ATOM 2998 C C . GLY B 1 187 ? 4.637 24.562 18.219 1 91.56 187 GLY B C 1
ATOM 2999 O O . GLY B 1 187 ? 5.699 24.953 18.719 1 91.56 187 GLY B O 1
ATOM 3000 N N . VAL B 1 188 ? 3.516 24.969 18.656 1 90.06 188 VAL B N 1
ATOM 3001 C CA . VAL B 1 188 ? 3.414 26.031 19.656 1 90.06 188 VAL B CA 1
ATOM 3002 C C . VAL B 1 188 ? 2.688 25.5 20.891 1 90.06 188 VAL B C 1
ATOM 3004 O O . VAL B 1 188 ? 3.012 25.891 22.016 1 90.06 188 VAL B O 1
ATOM 3007 N N . ARG B 1 189 ? 1.779 24.641 20.672 1 85.75 189 ARG B N 1
ATOM 3008 C CA . ARG B 1 189 ? 0.953 24.188 21.781 1 85.75 189 ARG B CA 1
ATOM 3009 C C . ARG B 1 189 ? 1.793 23.453 22.812 1 85.75 189 ARG B C 1
ATOM 3011 O O . ARG B 1 189 ? 2.846 22.891 22.5 1 85.75 189 ARG B O 1
ATOM 3018 N N . ASP B 1 190 ? 1.345 23.469 24.078 1 84.81 190 ASP B N 1
ATOM 3019 C CA . ASP B 1 190 ? 2.115 22.922 25.188 1 84.81 190 ASP B CA 1
ATOM 3020 C C . ASP B 1 190 ? 1.555 21.578 25.641 1 84.81 190 ASP B C 1
ATOM 3022 O O . ASP B 1 190 ? 2.074 20.969 26.562 1 84.81 190 ASP B O 1
ATOM 3026 N N . ASP B 1 191 ? 0.564 21.062 25.062 1 85.38 191 ASP B N 1
ATOM 3027 C CA . ASP B 1 191 ? -0.048 19.797 25.453 1 85.38 191 ASP B CA 1
ATOM 3028 C C . ASP B 1 191 ? 0.272 18.703 24.422 1 85.38 191 ASP B C 1
ATOM 3030 O O . ASP B 1 191 ? -0.611 17.938 24.031 1 85.38 191 ASP B O 1
ATOM 3034 N N . VAL B 1 192 ? 1.46 18.734 23.984 1 88.06 192 VAL B N 1
ATOM 3035 C CA . VAL B 1 192 ? 1.882 17.703 23.031 1 88.06 192 VAL B CA 1
ATOM 3036 C C . VAL B 1 192 ? 3.029 16.891 23.625 1 88.06 192 VAL B C 1
ATOM 3038 O O . VAL B 1 192 ? 3.861 17.422 24.359 1 88.06 192 VAL B O 1
ATOM 3041 N N . VAL B 1 193 ? 3.012 15.57 23.375 1 87.94 193 VAL B N 1
ATOM 3042 C CA . VAL B 1 193 ? 4.062 14.664 23.844 1 87.94 193 VAL B CA 1
ATOM 3043 C C . VAL B 1 193 ? 4.492 13.75 22.703 1 87.94 193 VAL B C 1
ATOM 3045 O O . VAL B 1 193 ? 3.68 13.375 21.859 1 87.94 193 VAL B O 1
ATOM 3048 N N . LYS B 1 194 ? 5.789 13.484 22.703 1 90.69 194 LYS B N 1
ATOM 3049 C CA . LYS B 1 194 ? 6.285 12.508 21.734 1 90.69 194 LYS B CA 1
ATOM 3050 C C . LYS B 1 194 ? 6.008 11.078 22.203 1 90.69 194 LYS B C 1
ATOM 3052 O O . LYS B 1 194 ? 6.34 10.711 23.328 1 90.69 194 LYS B O 1
ATOM 3057 N N . VAL B 1 195 ? 5.328 10.305 21.422 1 90.25 195 VAL B N 1
ATOM 3058 C CA . VAL B 1 195 ? 4.949 8.938 21.75 1 90.25 195 VAL B CA 1
ATOM 3059 C C . VAL B 1 195 ? 5.391 7.992 20.641 1 90.25 195 VAL B C 1
ATOM 3061 O O . VAL B 1 195 ? 5.18 8.273 19.453 1 90.25 195 VAL B O 1
ATOM 3064 N N . ASN B 1 196 ? 6.051 6.887 21.078 1 91.62 196 ASN B N 1
ATOM 3065 C CA . ASN B 1 196 ? 6.367 5.855 20.094 1 91.62 196 ASN B CA 1
ATOM 3066 C C . ASN B 1 196 ? 5.105 5.199 19.547 1 91.62 196 ASN B C 1
ATOM 3068 O O . ASN B 1 196 ? 4.156 4.945 20.297 1 91.62 196 ASN B O 1
ATOM 3072 N N . VAL B 1 197 ? 5.16 4.938 18.25 1 91.25 197 VAL B N 1
ATOM 3073 C CA . VAL B 1 197 ? 3.961 4.445 17.578 1 91.25 197 VAL B CA 1
ATOM 3074 C C . VAL B 1 197 ? 3.529 3.119 18.203 1 91.25 197 VAL B C 1
ATOM 3076 O O . VAL B 1 197 ? 2.334 2.83 18.297 1 91.25 197 VAL B O 1
ATOM 3079 N N . GLU B 1 198 ? 4.414 2.305 18.688 1 86.88 198 GLU B N 1
ATOM 3080 C CA . GLU B 1 198 ? 4.102 1.01 19.281 1 86.88 198 GLU B CA 1
ATOM 3081 C C . GLU B 1 198 ? 3.365 1.177 20.609 1 86.88 198 GLU B C 1
ATOM 3083 O O . GLU B 1 198 ? 2.703 0.249 21.078 1 86.88 198 GLU B O 1
ATOM 3088 N N . ASP B 1 199 ? 3.432 2.367 21.125 1 84.19 199 ASP B N 1
ATOM 3089 C CA . ASP B 1 199 ? 2.818 2.627 22.422 1 84.19 199 ASP B CA 1
ATOM 3090 C C . ASP B 1 199 ? 1.436 3.256 22.266 1 84.19 199 ASP B C 1
ATOM 3092 O O . ASP B 1 199 ? 0.748 3.52 23.25 1 84.19 199 ASP B O 1
ATOM 3096 N N . LEU B 1 200 ? 1.009 3.572 21.094 1 78.56 200 LEU B N 1
ATOM 3097 C CA . LEU B 1 200 ? -0.288 4.199 20.859 1 78.56 200 LEU B CA 1
ATOM 3098 C C . LEU B 1 200 ? -1.424 3.238 21.188 1 78.56 200 LEU B C 1
ATOM 3100 O O . LEU B 1 200 ? -2.514 3.67 21.578 1 78.56 200 LEU B O 1
ATOM 3104 N N . GLN B 1 201 ? -1.523 1.969 20.844 1 60.75 201 GLN B N 1
ATOM 3105 C CA . GLN B 1 201 ? -2.617 1.026 21.062 1 60.75 201 GLN B CA 1
ATOM 3106 C C . GLN B 1 201 ? -2.855 0.793 22.547 1 60.75 201 GLN B C 1
ATOM 3108 O O . GLN B 1 201 ? -3.889 0.247 22.938 1 60.75 201 GLN B O 1
ATOM 3113 N N . GLN B 1 202 ? -2.01 1.159 23.359 1 45.12 202 GLN B N 1
ATOM 3114 C CA . GLN B 1 202 ? -2.221 0.929 24.781 1 45.12 202 GLN B CA 1
ATOM 3115 C C . GLN B 1 202 ? -3.041 2.055 25.406 1 45.12 202 GLN B C 1
ATOM 3117 O O . GLN B 1 202 ? -3.537 1.922 26.531 1 45.12 202 GLN B O 1
ATOM 3122 N N . LYS B 1 203 ? -3.324 3.141 24.688 1 38.28 203 LYS B N 1
ATOM 3123 C CA . LYS B 1 203 ? -4.125 4.176 25.328 1 38.28 203 LYS B CA 1
ATOM 3124 C C . LYS B 1 203 ? -5.5 4.293 24.688 1 38.28 203 LYS B C 1
ATOM 3126 O O . LYS B 1 203 ? -5.637 4.113 23.469 1 38.28 203 LYS B O 1
#

Foldseek 3Di:
DDPVDPDDDPVPDDAQDWDWDAPDVNPDIDIDGHHDAQFHADPPQLATGHDPCNVQVPHDDADAEELDDPVVLLVDQAWLRYFNHHQDDDPVQLVVLNVLSSHVHQDDDDPLPSHPSQSNVCSRHQKDQAPDPDDDSHRLGLNVLVVVADCPVVQVPPPPNPDPPDPVNNVVRSVVSSVSSNQNGPRNDDRMDRDRSVCNNVD/DDPPDPDDDPVPDDAQDWDWDAPDVNPDIDIDGHHDAQFHADPPQLATGHDPCNVQVPHDDADAEELDDPVVLLPDQAWLRYFNHHQPDDPVQLVVLNVLSSHVHQDDDDPLPSHPSQSNVCSRHQKDQAPDPDDDSHRLGLNVLVVVADCPVVQVPPPPVPCPPDPVVNVVRSVVSSVSSNQNGPRNDDRMDRDDSVCNNVD

InterPro domains:
  IPR007053 LRAT domain [PF04970] (12-127)
  IPR007053 LRAT domain [PS51934] (20-132)

Solvent-accessible surface area (backbone atoms only — not comparable to full-atom values): 22659 Å² total; per-residue (Å²): 124,55,98,86,44,54,53,52,55,81,90,71,65,50,56,38,36,43,33,34,23,50,37,83,91,65,69,44,73,51,39,37,66,37,55,47,69,77,24,45,58,46,88,81,6,78,33,70,49,55,34,70,61,59,72,34,61,92,35,60,50,27,46,51,43,60,48,42,50,72,67,56,56,67,68,44,88,59,60,69,44,60,34,50,30,66,59,85,60,50,43,66,56,21,38,46,38,50,54,50,25,30,72,71,25,63,52,73,72,30,92,49,38,52,28,46,55,41,50,31,50,22,31,44,54,31,44,42,74,58,81,57,93,82,56,81,79,64,48,61,35,36,50,45,40,45,68,72,37,60,52,51,55,63,58,63,65,39,79,74,83,75,71,68,70,47,72,62,53,49,48,50,50,53,48,52,37,51,53,50,37,52,59,36,23,78,47,64,41,83,51,58,44,79,51,62,67,87,58,52,83,80,106,121,58,100,86,44,53,55,52,55,80,91,72,64,50,59,38,37,41,33,33,25,50,36,82,91,65,68,43,74,50,39,38,67,37,55,48,71,77,23,44,58,45,86,81,6,78,31,70,47,55,34,71,62,60,71,34,61,91,35,61,50,27,45,52,42,60,48,42,51,72,68,58,55,67,67,44,88,61,62,69,43,60,33,51,29,65,59,83,61,50,43,68,56,20,39,48,38,48,53,49,25,31,74,70,24,62,52,74,71,30,91,48,38,53,30,48,57,39,51,32,49,23,30,44,54,31,44,42,75,56,82,57,92,83,56,81,79,62,48,62,35,35,49,46,40,47,72,71,33,64,53,54,55,62,55,63,63,38,78,73,79,74,69,68,70,48,72,63,54,50,48,51,49,50,49,52,35,52,50,51,36,52,59,37,22,78,46,64,41,84,54,58,44,78,50,59,69,88,59,52,82,78,106

pLDDT: mean 76.59, std 19.08, range [33.94, 97.88]

Organism: Lactuca saligna (NCBI:txid75948)

Radius of gyration: 27.38 Å; Cα contacts (8 Å, |Δi|>4): 640; chains: 2; bounding box: 57×83×68 Å